Protein AF-A0A836UHR5-F1 (afdb_monomer_lite)

pLDDT: mean 94.08, std 5.95, range [46.34, 98.75]

Foldseek 3Di:
DPDLLVQQVVQLVQLLQCFLFAPVDGRKKKFKDAPNDTQFIAIDNHHLDDHRLVRRCVSRPDLLCQLRIEMEMAEQFADDDDSHPTSLVVSLVSNRQEYEYQAAQLAPRGGCNSVVSNVVSNHHYHYNRVNVSSCVRGVLNCCCRVVVFAAEEEEAEAELAFARFAAPQQEADDFDDPQVVLVVLVVQQRAQEEEAEPVCCVRHLDLQARDNDDHAGHAYEYEDADPPDDCPRNVNDPRHQYEYEYQPDADDDRSYTYDHDDPVVPVVGVRNVCSVVSRRHYYYHYDQVVSQSCQVVVVHFKYKYWYAPDDNVDHHGHHDHDFDFDDWDDGRRIIITMGGHDFLQRVQVVVLCVVVVVCVPPDRAAEDFDDDDQVQRQVLLVCQVVQFAFKDKDFPVVCVVVVHDADDFQGKYFYAHPVRNTRFIKTWHDKDKFFQLPDDLVLLRNNRPDPSGNVVVSVRVQVVQQVVCVVVVDHDDSRTIMIMTGIHTPGD

Structure (mmCIF, N/CA/C/O backbone):
data_AF-A0A836UHR5-F1
#
_entry.id   AF-A0A836UHR5-F1
#
loop_
_atom_site.group_PDB
_atom_site.id
_atom_site.type_symbol
_atom_site.label_atom_id
_atom_site.label_alt_id
_atom_site.label_comp_id
_atom_site.label_asym_id
_atom_site.label_entity_id
_atom_site.label_seq_id
_atom_site.pdbx_PDB_ins_code
_atom_site.Cartn_x
_atom_site.Cartn_y
_atom_site.Cartn_z
_atom_site.occupancy
_atom_site.B_iso_or_equiv
_atom_site.auth_seq_id
_atom_site.auth_comp_id
_atom_site.auth_asym_id
_atom_site.auth_atom_id
_atom_site.pdbx_PDB_model_num
ATOM 1 N N . MET A 1 1 ? -23.073 -21.747 17.473 1.00 46.34 1 MET A N 1
ATOM 2 C CA . MET A 1 1 ? -23.009 -20.490 16.694 1.00 46.34 1 MET A CA 1
ATOM 3 C C . MET A 1 1 ? -21.776 -20.547 15.816 1.00 46.34 1 MET A C 1
ATOM 5 O O . MET A 1 1 ? -20.690 -20.725 16.356 1.00 46.34 1 MET A O 1
ATOM 9 N N . GLN A 1 2 ? -21.931 -20.464 14.494 1.00 60.50 2 GLN A N 1
ATOM 10 C CA . GLN A 1 2 ? -20.776 -20.320 13.604 1.00 60.50 2 GLN A CA 1
ATOM 11 C C . GLN A 1 2 ? -20.030 -19.014 13.936 1.00 60.50 2 GLN A C 1
ATOM 13 O O . GLN A 1 2 ? -20.638 -18.007 14.303 1.00 60.50 2 GLN A O 1
ATOM 18 N N . ASN A 1 3 ? -18.699 -19.060 13.869 1.00 85.88 3 ASN A N 1
ATOM 19 C CA . ASN A 1 3 ? -17.817 -17.939 14.192 1.00 85.88 3 ASN A CA 1
ATOM 20 C C . ASN A 1 3 ? -18.030 -16.795 13.176 1.00 85.88 3 ASN A C 1
ATOM 22 O O . ASN A 1 3 ? -18.102 -17.047 11.981 1.00 85.88 3 ASN A O 1
ATOM 26 N N . GLN A 1 4 ? -18.105 -15.534 13.615 1.00 92.62 4 GLN A N 1
ATOM 27 C CA . GLN A 1 4 ? -18.232 -14.369 12.719 1.00 92.62 4 GLN A CA 1
ATOM 28 C C . GLN A 1 4 ? -17.121 -14.313 11.657 1.00 92.62 4 GLN A C 1
ATOM 30 O O . GLN A 1 4 ? -17.356 -13.861 10.537 1.00 92.62 4 GLN A O 1
ATOM 35 N N . GLU A 1 5 ? -15.933 -14.814 11.994 1.00 95.00 5 GLU A N 1
ATOM 36 C CA . GLU A 1 5 ? -14.804 -14.946 11.070 1.00 95.00 5 GLU A CA 1
ATOM 37 C C . GLU A 1 5 ? -15.106 -15.904 9.908 1.00 95.00 5 GLU A C 1
ATOM 39 O O . GLU A 1 5 ? -14.622 -15.688 8.802 1.00 95.00 5 GLU A O 1
ATOM 44 N N . PHE A 1 6 ? -15.944 -16.929 10.107 1.00 96.81 6 PHE A N 1
ATOM 45 C CA . PHE A 1 6 ? -16.342 -17.853 9.040 1.00 96.81 6 PHE A CA 1
ATOM 46 C C . PHE A 1 6 ? -17.076 -17.115 7.913 1.00 96.81 6 PHE A C 1
ATOM 48 O O . PHE A 1 6 ? -16.687 -17.210 6.748 1.00 96.81 6 PHE A O 1
ATOM 55 N N . PHE A 1 7 ? -18.087 -16.315 8.263 1.00 98.06 7 PHE A N 1
ATOM 56 C CA . PHE A 1 7 ? -18.837 -15.519 7.290 1.00 98.06 7 PHE A CA 1
ATOM 57 C C . PHE A 1 7 ? -17.979 -14.413 6.675 1.00 98.06 7 PHE A C 1
ATOM 59 O O . PHE A 1 7 ? -18.026 -14.199 5.466 1.00 98.06 7 PHE A O 1
ATOM 66 N N . MET A 1 8 ? -17.124 -13.762 7.470 1.00 98.25 8 MET A N 1
ATOM 67 C CA . MET A 1 8 ? -16.223 -12.736 6.943 1.00 98.25 8 MET A CA 1
ATOM 68 C C . MET A 1 8 ? -15.201 -13.312 5.952 1.00 98.25 8 MET A C 1
ATOM 70 O O . MET A 1 8 ? -14.946 -12.720 4.904 1.00 98.25 8 MET A O 1
ATOM 74 N N . LYS A 1 9 ? -14.676 -14.517 6.202 1.00 97.88 9 LYS A N 1
ATOM 75 C CA . LYS A 1 9 ? -13.818 -15.231 5.247 1.00 97.88 9 LYS A CA 1
ATOM 76 C C . LYS A 1 9 ? -14.541 -15.510 3.928 1.00 97.88 9 LYS A C 1
ATOM 78 O O . LYS A 1 9 ? -13.922 -15.440 2.860 1.00 97.88 9 LYS A O 1
ATOM 83 N N . ARG A 1 10 ? -15.850 -15.782 3.973 1.00 98.25 10 ARG A N 1
ATOM 84 C CA . ARG A 1 10 ? -16.664 -15.904 2.759 1.00 98.25 10 ARG A CA 1
ATOM 85 C C . ARG A 1 10 ? -16.794 -14.566 2.029 1.00 98.25 10 ARG A C 1
ATOM 87 O O . ARG A 1 10 ? -16.585 -14.557 0.818 1.00 98.25 10 ARG A O 1
ATOM 94 N N . CYS A 1 11 ? -17.017 -13.453 2.733 1.00 98.56 11 CYS A N 1
ATOM 95 C CA . CYS A 1 11 ? -16.982 -12.111 2.134 1.00 98.56 11 CYS A CA 1
ATOM 96 C C . CYS A 1 11 ? -15.659 -11.846 1.407 1.00 98.56 11 CYS A C 1
ATOM 98 O O . CYS A 1 11 ? -15.670 -11.425 0.256 1.00 98.56 11 CYS A O 1
ATOM 100 N N . LEU A 1 12 ? -14.520 -12.161 2.029 1.00 98.44 12 LEU A N 1
ATOM 101 C CA . LEU A 1 12 ? -13.199 -12.000 1.407 1.00 98.44 12 LEU A CA 1
ATOM 102 C C . LEU A 1 12 ? -13.045 -12.864 0.146 1.00 98.44 12 LEU A C 1
ATOM 104 O O . LEU A 1 12 ? -12.564 -12.388 -0.880 1.00 98.44 12 LEU A O 1
ATOM 108 N N . THR A 1 13 ? -13.515 -14.114 0.197 1.00 98.38 13 THR A N 1
ATOM 109 C CA . THR A 1 13 ? -13.501 -15.035 -0.955 1.00 98.38 13 THR A CA 1
ATOM 110 C C . THR A 1 13 ? -14.353 -14.510 -2.113 1.00 98.38 13 THR A C 1
ATOM 112 O O . THR A 1 13 ? -13.970 -14.636 -3.274 1.00 98.38 13 THR A O 1
ATOM 115 N N . LEU A 1 14 ? -15.516 -13.928 -1.809 1.00 98.56 14 LEU A N 1
ATOM 116 C CA . LEU A 1 14 ? -16.394 -13.305 -2.797 1.00 98.56 14 LEU A CA 1
ATOM 117 C C . LEU A 1 14 ? -15.761 -12.037 -3.380 1.00 98.56 14 LEU A C 1
ATOM 119 O O . LEU A 1 14 ? -15.719 -11.899 -4.598 1.00 98.56 14 LEU A O 1
ATOM 123 N N . GLY A 1 15 ? -15.209 -11.160 -2.537 1.00 97.94 15 GLY A N 1
ATOM 124 C CA . GLY A 1 15 ? -14.554 -9.923 -2.968 1.00 97.94 15 GLY A CA 1
ATOM 125 C C . GLY A 1 15 ? -13.367 -10.168 -3.901 1.00 97.94 15 GLY A C 1
ATOM 126 O O . GLY A 1 15 ? -13.223 -9.465 -4.897 1.00 97.94 15 GLY A O 1
ATOM 127 N N . GLN A 1 16 ? -12.580 -11.222 -3.658 1.00 97.25 16 GLN A N 1
ATOM 128 C CA . GLN A 1 16 ? -11.442 -11.606 -4.504 1.00 97.25 16 GLN A CA 1
ATOM 129 C C . GLN A 1 16 ? -11.821 -11.859 -5.975 1.00 97.25 16 GLN A C 1
ATOM 131 O O . GLN A 1 16 ? -10.970 -11.728 -6.854 1.00 97.25 16 GLN A O 1
ATOM 136 N N . LYS A 1 17 ? -13.088 -12.190 -6.261 1.00 96.88 17 LYS A N 1
ATOM 137 C CA . LYS A 1 17 ? -13.588 -12.382 -7.632 1.00 96.88 17 LYS A CA 1
ATOM 138 C C . LYS A 1 17 ? -13.650 -11.084 -8.447 1.00 96.88 17 LYS A C 1
ATOM 140 O O . LYS A 1 17 ? -13.783 -11.168 -9.660 1.00 96.88 17 LYS A O 1
ATOM 145 N N . GLY A 1 18 ? -13.568 -9.915 -7.806 1.00 95.69 18 GLY A N 1
ATOM 146 C CA . GLY A 1 18 ? -13.537 -8.613 -8.478 1.00 95.69 18 GLY A CA 1
ATOM 147 C C . GLY A 1 18 ? -12.147 -8.176 -8.958 1.00 95.69 18 GLY A C 1
ATOM 148 O O . GLY A 1 18 ? -12.031 -7.107 -9.554 1.00 95.69 18 GLY A O 1
ATOM 149 N N . ILE A 1 19 ? -11.087 -8.952 -8.693 1.00 94.00 19 ILE A N 1
ATOM 150 C CA . ILE A 1 19 ? -9.712 -8.577 -9.056 1.00 94.00 19 ILE A CA 1
ATOM 151 C C . ILE A 1 19 ? -9.586 -8.272 -10.558 1.00 94.00 19 ILE A C 1
ATOM 153 O O . ILE A 1 19 ? -10.098 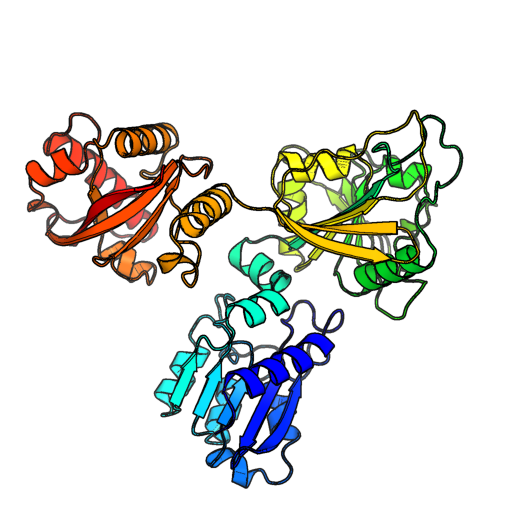-9.018 -11.388 1.00 94.00 19 ILE A O 1
ATOM 157 N N . GLY A 1 20 ? -8.946 -7.149 -10.897 1.00 90.06 20 GLY A N 1
ATOM 158 C CA . GLY A 1 20 ? -8.799 -6.675 -12.279 1.00 90.06 20 GLY A CA 1
ATOM 159 C C . GLY A 1 20 ? -10.081 -6.150 -12.947 1.00 90.06 20 GLY A C 1
ATOM 160 O O . GLY A 1 20 ? -10.012 -5.684 -14.074 1.00 90.06 20 GLY A O 1
ATOM 161 N N . LEU A 1 21 ? -11.247 -6.199 -12.286 1.00 92.75 21 LEU A N 1
ATOM 162 C CA . LEU A 1 21 ? -12.543 -5.837 -12.893 1.00 92.75 21 LEU A CA 1
ATOM 163 C C . LEU A 1 21 ? -13.214 -4.615 -12.257 1.00 92.75 21 LEU A C 1
ATOM 165 O O . LEU A 1 21 ? -14.089 -3.991 -12.863 1.00 92.75 21 LEU A O 1
ATOM 169 N N . VAL A 1 22 ? -12.856 -4.299 -11.010 1.00 94.00 22 VAL A N 1
ATOM 170 C CA . VAL A 1 22 ? -13.542 -3.263 -10.222 1.00 94.00 22 VAL A CA 1
ATOM 171 C C . VAL A 1 22 ? -12.749 -1.978 -10.038 1.00 94.00 22 VAL A C 1
ATOM 173 O O . VAL A 1 22 ? -13.350 -0.984 -9.640 1.00 94.00 22 VAL A O 1
ATOM 176 N N . SER A 1 23 ? -11.447 -1.965 -10.340 1.00 92.25 23 SER A N 1
ATOM 177 C CA . SER A 1 23 ? -10.617 -0.758 -10.222 1.00 92.25 23 SER A CA 1
ATOM 178 C C . SER A 1 23 ? -11.255 0.417 -10.982 1.00 92.25 23 SER A C 1
ATOM 180 O O . SER A 1 23 ? -11.769 0.213 -12.086 1.00 92.25 23 SER A O 1
ATOM 182 N N . PRO A 1 24 ? -11.285 1.644 -10.425 1.00 92.00 24 PRO A N 1
ATOM 183 C CA . PRO A 1 24 ? -10.681 2.106 -9.163 1.00 92.00 24 PRO A CA 1
ATOM 184 C C . PRO A 1 24 ? -11.495 1.817 -7.880 1.00 92.00 24 PRO A C 1
ATOM 186 O O . PRO A 1 24 ? -11.127 2.279 -6.799 1.00 92.00 24 PRO A O 1
ATOM 189 N N . ASN A 1 25 ? -12.620 1.105 -7.952 1.00 93.00 25 ASN A N 1
ATOM 190 C CA . ASN A 1 25 ? -13.385 0.737 -6.757 1.00 93.00 25 ASN A CA 1
ATOM 191 C C . ASN A 1 25 ? -12.704 -0.417 -5.989 1.00 93.00 25 ASN A C 1
ATOM 193 O O . ASN A 1 25 ? -11.969 -1.210 -6.581 1.00 93.00 25 ASN A O 1
ATOM 197 N N . PRO A 1 26 ? -12.961 -0.561 -4.675 1.00 94.88 26 PRO A N 1
ATOM 198 C CA . PRO A 1 26 ? -12.431 -1.670 -3.892 1.00 94.88 26 PRO A CA 1
ATOM 199 C C . PRO A 1 26 ? -13.124 -3.001 -4.222 1.00 94.88 26 PRO A C 1
ATOM 201 O O . PRO A 1 26 ? -14.295 -3.061 -4.608 1.00 94.88 26 PRO A O 1
ATOM 204 N N . MET A 1 27 ? -12.412 -4.099 -3.982 1.00 97.38 27 MET A N 1
ATOM 205 C CA . MET A 1 27 ? -12.957 -5.452 -3.968 1.00 97.38 27 MET A CA 1
ATOM 206 C C . MET A 1 27 ? -13.784 -5.666 -2.698 1.00 97.38 27 MET A C 1
ATOM 208 O O . MET A 1 27 ? -13.261 -5.744 -1.579 1.00 97.38 27 MET A O 1
ATOM 212 N N . VAL A 1 28 ? -15.097 -5.788 -2.870 1.00 98.25 28 VAL A N 1
ATOM 213 C CA . VAL A 1 28 ? -16.041 -5.995 -1.768 1.00 98.25 28 VAL A CA 1
ATOM 214 C C . VAL A 1 28 ? -16.838 -7.268 -2.014 1.00 98.25 28 VAL A C 1
ATOM 216 O O . VAL A 1 28 ? -17.313 -7.508 -3.124 1.00 98.25 28 VAL A O 1
ATOM 219 N N . GLY A 1 29 ? -16.984 -8.079 -0.972 1.00 98.62 29 GLY A N 1
ATOM 220 C CA . GLY A 1 29 ? -17.909 -9.196 -0.889 1.00 98.62 29 GLY A CA 1
ATOM 221 C C . GLY A 1 29 ? -18.825 -9.044 0.321 1.00 98.62 29 GLY A C 1
ATOM 222 O O . GLY A 1 29 ? -18.450 -8.470 1.346 1.00 98.62 29 GLY A O 1
ATOM 223 N N . CYS A 1 30 ? -20.041 -9.555 0.188 1.00 98.75 30 CYS A N 1
ATOM 224 C CA . CYS A 1 30 ? -21.096 -9.435 1.177 1.00 98.75 30 CYS A CA 1
ATOM 225 C C . CYS A 1 30 ? -21.872 -10.751 1.273 1.00 98.75 30 CYS A C 1
ATOM 227 O O . CYS A 1 30 ? -22.174 -11.371 0.249 1.00 98.75 30 CYS A O 1
ATOM 229 N N . VAL A 1 31 ? -22.195 -11.168 2.497 1.00 98.69 31 VAL A N 1
ATOM 230 C CA . VAL A 1 31 ? -23.102 -12.294 2.755 1.00 98.69 31 VAL A CA 1
ATOM 231 C C . VAL A 1 31 ? -24.187 -11.891 3.743 1.00 98.69 31 VAL A C 1
ATOM 233 O O . VAL A 1 31 ? -23.958 -11.093 4.654 1.00 98.69 31 VAL A O 1
ATOM 236 N N . ILE A 1 32 ? -25.374 -12.463 3.572 1.00 98.69 32 ILE A N 1
ATOM 237 C CA . ILE A 1 32 ? -26.531 -12.244 4.438 1.00 98.69 32 ILE A CA 1
ATOM 238 C C . ILE A 1 32 ? -26.887 -13.571 5.091 1.00 98.69 32 ILE A C 1
ATOM 240 O O . ILE A 1 32 ? -27.079 -14.573 4.403 1.00 98.69 32 ILE A O 1
ATOM 244 N N . VAL A 1 33 ? -26.957 -13.565 6.419 1.00 98.38 33 VAL A N 1
ATOM 245 C CA . VAL A 1 33 ? -27.114 -14.765 7.240 1.00 98.38 33 VAL A CA 1
ATOM 246 C C . VAL A 1 33 ? -28.409 -14.692 8.036 1.00 98.38 33 VAL A C 1
ATOM 248 O O . VAL A 1 33 ? -28.627 -13.727 8.774 1.00 98.38 33 VAL A O 1
ATOM 251 N N . TYR A 1 34 ? -29.226 -15.735 7.938 1.00 97.81 34 TYR A N 1
ATOM 252 C CA . TYR A 1 34 ? -30.430 -15.935 8.738 1.00 97.81 34 TYR A CA 1
ATOM 253 C C . TYR A 1 34 ? -30.383 -17.322 9.374 1.00 97.81 34 TYR A C 1
ATOM 255 O O . TYR A 1 34 ? -30.079 -18.299 8.701 1.00 97.81 34 TYR A O 1
ATOM 263 N N . ASP A 1 35 ? -30.634 -17.393 10.681 1.00 94.81 35 ASP A N 1
ATOM 264 C CA . ASP A 1 35 ? -30.609 -18.640 11.462 1.00 94.81 35 ASP A CA 1
ATOM 265 C C . ASP A 1 35 ? -29.326 -19.484 11.288 1.00 94.81 35 ASP A C 1
ATOM 267 O O . ASP A 1 35 ? -29.334 -20.709 11.257 1.00 94.81 35 ASP A O 1
ATOM 271 N N . GLY A 1 36 ? -28.183 -18.802 11.151 1.00 94.19 36 GLY A N 1
ATOM 272 C CA . GLY A 1 36 ? -26.878 -19.442 10.962 1.00 94.19 36 GLY A CA 1
ATOM 273 C C . GLY A 1 36 ? -26.569 -19.885 9.530 1.00 94.19 36 GLY A C 1
ATOM 274 O O . GLY A 1 36 ? -25.439 -20.296 9.283 1.00 94.19 36 GLY A O 1
ATOM 275 N N . GLU A 1 37 ? -27.502 -19.727 8.593 1.00 96.31 37 GLU A N 1
ATOM 276 C CA . GLU A 1 37 ? -27.347 -20.111 7.190 1.00 96.31 37 GLU A CA 1
ATOM 277 C C . GLU A 1 37 ? -27.212 -18.886 6.278 1.00 96.31 37 GLU A C 1
ATOM 279 O O . GLU A 1 37 ? -27.835 -17.843 6.497 1.00 96.31 37 GLU A O 1
ATOM 284 N N . ILE A 1 38 ? -26.390 -19.004 5.232 1.00 98.12 38 ILE A N 1
ATOM 285 C CA . ILE A 1 38 ? -26.245 -17.953 4.218 1.00 98.12 38 ILE A CA 1
ATOM 286 C C . ILE A 1 38 ? -27.465 -17.998 3.294 1.00 98.12 38 ILE A C 1
ATOM 288 O O . ILE A 1 38 ? -27.659 -18.964 2.562 1.00 98.12 38 ILE A O 1
ATOM 292 N N . ILE A 1 39 ? -28.257 -16.927 3.294 1.00 98.38 39 ILE A N 1
ATOM 293 C CA . ILE A 1 39 ? -29.448 -16.779 2.442 1.00 98.38 39 ILE A CA 1
ATOM 294 C C . ILE A 1 39 ? -29.217 -15.854 1.241 1.00 98.38 39 ILE A C 1
ATOM 296 O O . ILE A 1 39 ? -30.089 -15.736 0.383 1.00 98.38 39 ILE A O 1
ATOM 300 N N . GLY A 1 40 ? -28.066 -15.178 1.183 1.00 98.56 40 GLY A N 1
ATOM 301 C CA . GLY A 1 40 ? -27.690 -14.316 0.068 1.00 98.56 40 GLY A CA 1
ATOM 302 C C . GLY A 1 40 ? -26.196 -14.014 0.031 1.00 98.56 40 GLY A C 1
ATOM 303 O O . GLY A 1 40 ? -25.547 -13.888 1.071 1.00 98.56 40 GLY A O 1
ATOM 304 N N . GLU A 1 41 ? -25.660 -13.877 -1.178 1.00 98.62 41 GLU A N 1
ATOM 305 C CA . GLU A 1 41 ? -24.253 -13.599 -1.456 1.00 98.62 41 GLU A CA 1
ATOM 306 C C . GLU A 1 41 ? -24.109 -12.589 -2.592 1.00 98.62 41 GLU A C 1
ATOM 308 O O . GLU A 1 41 ? -24.845 -12.615 -3.578 1.00 98.62 41 GLU A O 1
ATOM 313 N N . GLY A 1 42 ? -23.115 -11.717 -2.481 1.00 98.50 42 GLY A N 1
ATOM 314 C CA . GLY A 1 42 ? -22.806 -10.738 -3.510 1.00 98.50 42 GLY A CA 1
ATOM 315 C C . GLY A 1 42 ? -21.356 -10.292 -3.456 1.00 98.50 42 GLY A C 1
ATOM 316 O O . GLY A 1 42 ? -20.691 -10.373 -2.426 1.00 98.50 42 GLY A O 1
ATOM 317 N N . PHE A 1 43 ? -20.861 -9.809 -4.587 1.00 98.56 43 PHE A N 1
ATOM 318 C CA . PHE A 1 43 ? -19.586 -9.106 -4.687 1.00 98.56 43 PHE A CA 1
ATOM 319 C C . PHE A 1 43 ? -19.711 -7.981 -5.707 1.00 98.56 43 PHE A C 1
ATOM 321 O O . PHE A 1 43 ? -20.627 -8.004 -6.532 1.00 98.56 43 PHE A O 1
ATOM 328 N N . HIS A 1 44 ? -18.833 -6.985 -5.638 1.00 97.06 44 HIS A N 1
ATOM 329 C CA . HIS A 1 44 ? -18.754 -5.969 -6.683 1.00 97.06 44 HIS A CA 1
ATOM 330 C C . HIS A 1 44 ? -18.106 -6.596 -7.925 1.00 97.06 44 HIS A C 1
ATOM 332 O O . HIS A 1 44 ? -16.975 -7.070 -7.851 1.00 97.06 44 HIS A O 1
ATOM 338 N N . GLN A 1 45 ? -18.851 -6.688 -9.027 1.00 95.69 45 GLN A N 1
ATOM 339 C CA . GLN A 1 45 ? -18.455 -7.516 -10.175 1.00 95.69 45 GLN A CA 1
ATOM 340 C C . GLN A 1 45 ? -17.683 -6.735 -11.235 1.00 95.69 45 GLN A C 1
ATOM 342 O O . GLN A 1 45 ? -16.793 -7.289 -11.875 1.00 95.69 45 GLN A O 1
ATOM 347 N N . LYS A 1 46 ? -18.030 -5.459 -11.420 1.00 94.06 46 LYS A N 1
ATOM 348 C CA . LYS A 1 46 ? -17.460 -4.600 -12.453 1.00 94.06 46 LYS A CA 1
ATOM 349 C C . LYS A 1 46 ? -17.564 -3.132 -12.063 1.00 94.06 46 LYS A C 1
ATOM 351 O O . LYS A 1 46 ? -18.553 -2.711 -11.457 1.00 94.06 46 LYS A O 1
ATOM 356 N N . TYR A 1 47 ? -16.563 -2.346 -12.445 1.00 91.81 47 TYR A N 1
ATOM 357 C CA . TYR A 1 47 ? -16.552 -0.909 -12.204 1.00 91.81 47 TYR A CA 1
ATOM 358 C C . TYR A 1 47 ? -17.815 -0.210 -12.740 1.00 91.81 47 TYR A C 1
ATOM 360 O O . TYR A 1 47 ? -18.198 -0.359 -13.900 1.00 91.81 47 TYR A O 1
ATOM 368 N N . GLY A 1 48 ? -18.441 0.602 -11.884 1.00 88.88 48 GLY A N 1
ATOM 369 C CA . GLY A 1 48 ? -19.650 1.367 -12.204 1.00 88.88 48 GLY A CA 1
ATOM 370 C C . GLY A 1 48 ? -20.968 0.599 -12.071 1.00 88.88 48 GLY A C 1
ATOM 371 O O . GLY A 1 48 ? -22.020 1.219 -12.206 1.00 88.88 48 GLY A O 1
ATOM 372 N N . GLU A 1 49 ? -20.925 -0.701 -11.778 1.00 92.75 49 GLU A N 1
ATOM 373 C CA . GLU A 1 49 ? -22.112 -1.521 -11.527 1.00 92.75 49 GLU A CA 1
ATOM 374 C C . GLU A 1 49 ? -22.445 -1.624 -10.028 1.00 92.75 49 GLU A C 1
ATOM 376 O O . GLU A 1 49 ? -21.833 -0.975 -9.175 1.00 92.75 49 GLU A O 1
ATOM 381 N N . ALA A 1 50 ? -23.447 -2.442 -9.698 1.00 93.88 50 ALA A N 1
ATOM 382 C CA . ALA A 1 50 ? -23.924 -2.636 -8.337 1.00 93.88 50 ALA A CA 1
ATOM 383 C C . ALA A 1 50 ? -22.816 -3.110 -7.374 1.00 93.88 50 ALA A C 1
ATOM 385 O O . ALA A 1 50 ? -21.954 -3.935 -7.704 1.00 93.88 50 ALA A O 1
ATOM 386 N N . HIS A 1 51 ? -22.862 -2.577 -6.153 1.00 95.88 51 HIS A N 1
ATOM 387 C CA . HIS A 1 51 ? -21.963 -2.950 -5.064 1.00 95.88 51 HIS A CA 1
ATOM 388 C C . HIS A 1 51 ? -22.316 -4.329 -4.488 1.00 95.88 51 HIS A C 1
ATOM 390 O O . HIS A 1 51 ? -23.395 -4.879 -4.728 1.00 95.88 51 HIS A O 1
ATOM 396 N N . ALA A 1 52 ? -21.408 -4.882 -3.683 1.00 97.56 52 ALA A N 1
ATOM 397 C CA . ALA A 1 52 ? -21.556 -6.211 -3.101 1.00 97.56 52 ALA A CA 1
ATOM 398 C C . ALA A 1 52 ? -22.829 -6.360 -2.262 1.00 97.56 52 ALA A C 1
ATOM 400 O O . ALA A 1 52 ? -23.504 -7.380 -2.357 1.00 97.56 52 ALA A O 1
ATOM 401 N N . GLU A 1 53 ? -23.170 -5.346 -1.470 1.00 97.88 53 GLU A N 1
ATOM 402 C CA . GLU A 1 53 ? -24.339 -5.332 -0.593 1.00 97.88 53 GLU A CA 1
ATOM 403 C C . GLU A 1 53 ? -25.636 -5.345 -1.398 1.00 97.88 53 GLU A C 1
ATOM 405 O O . GLU A 1 53 ? -26.553 -6.091 -1.064 1.00 97.88 53 GLU A O 1
ATOM 410 N N . VAL A 1 54 ? -25.688 -4.585 -2.495 1.00 96.69 54 VAL A N 1
ATOM 411 C CA . VAL A 1 54 ? -26.825 -4.583 -3.424 1.00 96.69 54 VAL A CA 1
ATOM 412 C C . VAL A 1 54 ? -26.991 -5.968 -4.045 1.00 96.69 54 VAL A C 1
ATOM 414 O O . VAL A 1 54 ? -28.085 -6.526 -4.025 1.00 96.69 54 VAL A O 1
ATOM 417 N N . ASN A 1 55 ? -25.899 -6.559 -4.536 1.00 98.06 55 ASN A N 1
ATOM 418 C CA . ASN A 1 55 ? -25.922 -7.890 -5.142 1.00 98.06 55 ASN A CA 1
ATOM 419 C C . ASN A 1 55 ? -26.330 -8.974 -4.130 1.00 98.06 55 ASN A C 1
ATOM 421 O O . ASN A 1 55 ? -27.161 -9.825 -4.447 1.00 98.06 55 ASN A O 1
ATOM 425 N N . ALA A 1 56 ? -25.827 -8.901 -2.895 1.00 98.44 56 ALA A N 1
ATOM 426 C CA . ALA A 1 56 ? -26.176 -9.835 -1.831 1.00 98.44 56 ALA A CA 1
ATOM 427 C C . ALA A 1 56 ? -27.652 -9.719 -1.450 1.00 98.44 56 ALA A C 1
ATOM 429 O O . ALA A 1 56 ? -28.354 -10.729 -1.433 1.00 98.44 56 ALA A O 1
ATOM 430 N N . ILE A 1 57 ? -28.147 -8.496 -1.229 1.00 97.81 57 ILE A N 1
ATOM 431 C CA . ILE A 1 57 ? -29.564 -8.245 -0.949 1.00 97.81 57 ILE A CA 1
ATOM 432 C C . ILE A 1 57 ? -30.415 -8.778 -2.091 1.00 97.81 57 ILE A C 1
ATOM 434 O O . ILE A 1 57 ? -31.362 -9.508 -1.819 1.00 97.81 57 ILE A O 1
ATOM 438 N N . ASN A 1 58 ? -30.065 -8.494 -3.349 1.00 97.31 58 ASN A N 1
ATOM 439 C CA . ASN A 1 58 ? -30.806 -8.946 -4.527 1.00 97.31 58 ASN A CA 1
ATOM 440 C C . ASN A 1 58 ? -30.848 -10.473 -4.665 1.00 97.31 58 ASN A C 1
ATOM 442 O O . ASN A 1 58 ? -31.889 -10.991 -5.065 1.00 97.31 58 ASN A O 1
ATOM 446 N N . SER A 1 59 ? -29.793 -11.182 -4.259 1.00 98.06 59 SER A N 1
ATOM 447 C CA . SER A 1 59 ? -29.738 -12.649 -4.306 1.00 98.06 59 SER A CA 1
ATOM 448 C C . SER A 1 59 ? -30.662 -1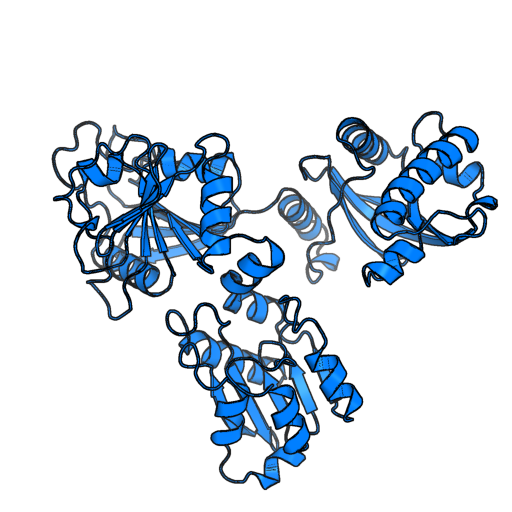3.356 -3.300 1.00 98.06 59 SER A C 1
ATOM 450 O O . SER A 1 59 ? -31.026 -14.509 -3.522 1.00 98.06 59 SER A O 1
ATOM 452 N N . VAL A 1 60 ? -31.087 -12.678 -2.223 1.00 98.31 60 VAL A N 1
ATOM 453 C CA . VAL A 1 60 ? -31.983 -13.271 -1.214 1.00 98.31 60 VAL A CA 1
ATOM 454 C C . VAL A 1 60 ? -33.352 -13.564 -1.820 1.00 98.31 60 VAL A C 1
ATOM 456 O O . VAL A 1 60 ? -34.011 -12.650 -2.316 1.00 98.31 60 VAL A O 1
ATOM 459 N N . THR A 1 61 ? -33.814 -14.811 -1.743 1.00 97.19 61 THR A N 1
ATOM 460 C CA . THR A 1 61 ? -35.104 -15.218 -2.324 1.00 97.19 61 THR A CA 1
ATOM 461 C C . THR A 1 61 ? -36.295 -14.581 -1.603 1.00 97.19 61 THR A C 1
ATOM 463 O O . THR A 1 61 ? -37.113 -13.926 -2.242 1.00 97.19 61 THR A O 1
ATOM 466 N N . ASP A 1 62 ? -36.375 -14.707 -0.273 1.00 97.06 62 ASP A N 1
ATOM 467 C CA . ASP A 1 62 ? -37.417 -14.064 0.539 1.00 97.06 62 ASP A CA 1
ATOM 468 C C . ASP A 1 62 ? -36.875 -12.806 1.231 1.00 97.06 62 ASP A C 1
ATOM 470 O O . ASP A 1 62 ? -36.190 -12.870 2.257 1.00 97.06 62 ASP A O 1
ATOM 474 N N . LYS A 1 63 ? -37.207 -11.631 0.681 1.00 96.81 63 LYS A N 1
ATOM 475 C CA . LYS A 1 63 ? -36.768 -10.332 1.222 1.00 96.81 63 LYS A CA 1
ATOM 476 C C . LYS A 1 63 ? -37.282 -10.067 2.637 1.00 96.81 63 LYS A C 1
ATOM 478 O O . LYS A 1 63 ? -36.676 -9.266 3.347 1.00 96.81 63 LYS A O 1
ATOM 483 N N . ASN A 1 64 ? -38.351 -10.734 3.078 1.00 96.50 64 ASN A N 1
ATOM 484 C CA . ASN A 1 64 ? -38.874 -10.553 4.432 1.00 96.50 64 ASN A CA 1
ATOM 485 C C . ASN A 1 64 ? -37.912 -11.078 5.502 1.00 96.50 64 ASN A C 1
ATOM 487 O O . ASN A 1 64 ? -38.004 -10.649 6.649 1.00 96.50 64 ASN A O 1
ATOM 491 N N . LEU A 1 65 ? -36.973 -11.961 5.148 1.00 97.81 65 LEU A N 1
ATOM 492 C CA . LEU A 1 65 ? -35.959 -12.465 6.077 1.00 97.81 65 LEU A CA 1
ATOM 493 C C . LEU A 1 65 ? -34.866 -11.435 6.384 1.00 97.81 65 LEU A C 1
ATOM 495 O O . LEU A 1 65 ? -34.206 -11.538 7.420 1.00 97.81 65 LEU A O 1
ATOM 499 N N . LEU A 1 66 ? -34.686 -10.411 5.540 1.00 97.75 66 LEU A N 1
ATOM 500 C CA . LEU A 1 66 ? -33.648 -9.386 5.719 1.00 97.75 66 LEU A CA 1
ATOM 501 C C . LEU A 1 66 ? -33.762 -8.676 7.076 1.00 97.75 66 LEU A C 1
ATOM 503 O O . LEU A 1 66 ? -32.751 -8.466 7.744 1.00 97.75 66 LEU A O 1
ATOM 507 N N . ASN A 1 67 ? -34.988 -8.405 7.537 1.00 97.44 67 ASN A N 1
ATOM 508 C CA . ASN A 1 67 ? -35.247 -7.738 8.819 1.00 97.44 67 ASN A CA 1
ATOM 509 C C . ASN A 1 67 ? -35.004 -8.621 10.062 1.00 97.44 67 ASN A C 1
ATOM 511 O O . ASN A 1 67 ? -35.128 -8.151 11.192 1.00 97.44 67 ASN A O 1
ATOM 515 N N . LYS A 1 68 ? -34.636 -9.890 9.861 1.00 97.81 68 LYS A N 1
ATOM 516 C CA . LYS A 1 68 ? -34.230 -10.848 10.901 1.00 97.81 68 LYS A CA 1
ATOM 517 C C . LYS A 1 68 ? -32.794 -11.351 10.703 1.00 97.81 68 LYS A C 1
ATOM 519 O O . LYS A 1 68 ? -32.360 -12.248 11.420 1.00 97.81 68 LYS A O 1
ATOM 524 N N . SER A 1 69 ? -32.071 -10.812 9.721 1.00 98.12 69 SER A N 1
ATOM 525 C CA . SER A 1 69 ? -30.767 -11.321 9.286 1.00 98.12 69 SER A CA 1
ATOM 526 C C . SER A 1 69 ? -29.591 -10.516 9.843 1.00 98.12 69 SER A C 1
ATOM 528 O O . SER A 1 69 ? -29.742 -9.406 10.345 1.00 98.12 69 SER A O 1
ATOM 530 N N . THR A 1 70 ? -28.385 -11.064 9.714 1.00 98.44 70 THR A N 1
ATOM 531 C CA . THR A 1 70 ? -27.128 -10.322 9.880 1.00 98.44 70 THR A CA 1
ATOM 532 C C . THR A 1 70 ? -26.437 -10.180 8.530 1.00 98.44 70 THR A C 1
ATOM 534 O O . THR A 1 70 ? -26.254 -11.171 7.824 1.00 98.44 70 THR A O 1
ATOM 537 N N . LEU A 1 71 ? -26.023 -8.962 8.182 1.00 98.62 71 LEU A N 1
ATOM 538 C CA . LEU A 1 71 ? -25.216 -8.692 6.993 1.00 98.62 71 LEU A CA 1
ATOM 539 C C . LEU A 1 71 ? -23.734 -8.638 7.374 1.00 98.62 71 LEU A C 1
ATOM 541 O O . LEU A 1 71 ? -23.353 -7.918 8.295 1.00 98.62 71 LEU A O 1
ATOM 545 N N . TYR A 1 72 ? -22.898 -9.378 6.656 1.00 98.75 72 TYR A N 1
ATOM 546 C CA . TYR A 1 72 ? -21.445 -9.361 6.797 1.00 98.75 72 TYR A CA 1
ATOM 547 C C . TYR A 1 72 ? -20.828 -8.763 5.538 1.00 98.75 72 TYR A C 1
ATOM 549 O O . TYR A 1 72 ? -21.188 -9.155 4.431 1.00 98.75 72 TYR A O 1
ATOM 557 N N . VAL A 1 73 ? -19.871 -7.852 5.690 1.00 98.62 73 VAL A N 1
ATOM 558 C CA . VAL A 1 73 ? -19.210 -7.174 4.566 1.00 98.62 73 VAL A CA 1
ATOM 559 C C . VAL A 1 73 ? -17.763 -6.844 4.923 1.00 98.62 73 VAL A C 1
ATOM 561 O O . VAL A 1 73 ? -17.479 -6.431 6.046 1.00 98.62 73 VAL A O 1
ATOM 564 N N . ASN A 1 74 ? -16.820 -7.037 3.999 1.00 98.19 74 ASN A N 1
ATOM 565 C CA . ASN A 1 74 ? -15.397 -6.830 4.305 1.00 98.19 74 ASN A CA 1
ATOM 566 C C . ASN A 1 74 ? -14.988 -5.347 4.380 1.00 98.19 74 ASN A C 1
ATOM 568 O O . ASN A 1 74 ? -13.962 -5.049 4.981 1.00 98.19 74 ASN A O 1
ATOM 572 N N . LEU A 1 75 ? -15.772 -4.423 3.822 1.00 97.12 75 LEU A N 1
ATOM 573 C CA . LEU A 1 75 ? -15.502 -2.980 3.829 1.00 97.12 75 LEU A CA 1
ATOM 574 C C . LEU A 1 75 ? -16.740 -2.199 4.297 1.00 97.12 75 LEU A C 1
ATOM 576 O O . LEU A 1 75 ? -17.863 -2.667 4.122 1.00 97.12 75 LEU A O 1
ATOM 580 N N . GLU A 1 76 ? -16.547 -1.030 4.912 1.00 95.50 76 GLU A N 1
ATOM 581 C CA . GLU A 1 76 ? -17.645 -0.152 5.338 1.00 95.50 76 GLU A CA 1
ATOM 582 C C . GLU A 1 76 ? -18.625 0.160 4.181 1.00 95.50 76 GLU A C 1
ATOM 584 O O . GLU A 1 76 ? -18.196 0.666 3.143 1.00 95.50 76 GLU A O 1
ATOM 589 N N . PRO A 1 77 ? -19.945 -0.067 4.362 1.00 93.19 77 PRO A N 1
ATOM 590 C CA . PRO A 1 77 ? -20.945 0.297 3.364 1.00 93.19 77 PRO A CA 1
ATOM 591 C C . PRO A 1 77 ? -20.974 1.794 3.061 1.00 93.19 77 PRO A C 1
ATOM 593 O O . PRO A 1 77 ? -21.052 2.628 3.968 1.00 93.19 77 PRO A O 1
ATOM 596 N N . CYS A 1 78 ? -21.000 2.142 1.773 1.00 89.25 78 CYS A N 1
ATOM 597 C CA . CYS A 1 78 ? -20.909 3.533 1.339 1.00 89.25 78 CYS A CA 1
ATOM 598 C C . CYS A 1 78 ? -22.069 4.412 1.859 1.00 89.25 78 CYS A C 1
ATOM 600 O O . CYS A 1 78 ? -23.224 3.981 2.011 1.00 89.25 78 CYS A O 1
ATOM 602 N N . ALA A 1 79 ? -21.748 5.682 2.125 1.00 82.88 79 ALA A N 1
ATOM 603 C CA . ALA A 1 79 ? -22.669 6.685 2.673 1.00 82.88 79 ALA A CA 1
ATOM 604 C C . ALA A 1 79 ? -22.987 7.846 1.719 1.00 82.88 79 ALA A C 1
ATOM 606 O O . ALA A 1 79 ? -23.978 8.547 1.940 1.00 82.88 79 ALA A O 1
ATOM 607 N N . HIS A 1 80 ? -22.171 8.033 0.680 1.00 77.88 80 HIS A N 1
ATOM 608 C CA . HIS A 1 80 ? -22.292 9.099 -0.312 1.00 77.88 80 HIS A CA 1
ATOM 609 C C . HIS A 1 80 ? -23.073 8.633 -1.549 1.00 77.88 80 HIS A C 1
ATOM 611 O O . HIS A 1 80 ? -23.147 7.440 -1.847 1.00 77.88 80 HIS A O 1
ATOM 617 N N . PHE A 1 81 ? -23.661 9.588 -2.269 1.00 74.56 81 PHE A N 1
ATOM 618 C CA . PHE A 1 81 ? -24.283 9.339 -3.568 1.00 74.56 81 PHE A CA 1
ATOM 619 C C . PHE A 1 81 ? -23.198 9.372 -4.647 1.00 74.56 81 PHE A C 1
ATOM 621 O O . PHE A 1 81 ? -22.658 10.435 -4.940 1.00 74.56 81 PHE A O 1
ATOM 628 N N . GLY A 1 82 ? -22.861 8.204 -5.194 1.00 72.25 82 GLY A N 1
ATOM 629 C CA . GLY A 1 82 ? -21.946 8.064 -6.328 1.00 72.25 82 GLY A CA 1
ATOM 630 C C . GLY A 1 82 ? -22.709 7.794 -7.626 1.00 72.25 82 GLY A C 1
ATOM 631 O O . GLY A 1 82 ? -23.779 8.354 -7.859 1.00 72.25 82 GLY A O 1
ATOM 632 N N . LYS A 1 83 ? -22.185 6.877 -8.453 1.00 71.06 83 LYS A N 1
ATOM 633 C CA . LYS A 1 83 ? -22.900 6.340 -9.632 1.00 71.06 83 LYS A CA 1
ATOM 634 C C . LYS A 1 83 ? -24.146 5.532 -9.247 1.00 71.06 83 LYS A C 1
ATOM 636 O O . LYS A 1 83 ? -25.085 5.441 -10.030 1.00 71.06 83 LYS A O 1
ATOM 641 N N . THR A 1 84 ? -24.153 4.966 -8.042 1.00 71.19 84 THR A N 1
ATOM 642 C CA . THR A 1 84 ? -25.272 4.226 -7.451 1.00 71.19 84 THR A CA 1
ATOM 643 C C . THR A 1 84 ? -25.681 4.854 -6.111 1.00 71.19 84 THR A C 1
ATOM 645 O O . THR A 1 84 ? -24.853 5.502 -5.459 1.00 71.19 84 THR A O 1
ATOM 648 N N . PRO A 1 85 ? -26.936 4.663 -5.655 1.00 79.75 85 PRO A N 1
ATOM 649 C CA . PRO A 1 85 ? -27.351 5.061 -4.311 1.00 79.75 85 PRO A CA 1
ATOM 650 C C . PRO A 1 85 ? -26.487 4.418 -3.204 1.00 79.75 85 PRO A C 1
ATOM 652 O O . PRO A 1 85 ? -25.967 3.316 -3.403 1.00 79.75 85 PRO A O 1
ATOM 655 N N . PRO A 1 86 ? -26.349 5.060 -2.024 1.00 87.69 86 PRO A N 1
ATOM 656 C CA . PRO A 1 86 ? -25.537 4.532 -0.930 1.00 87.69 86 PRO A CA 1
ATOM 657 C C . PRO A 1 86 ? -26.051 3.183 -0.410 1.00 87.69 86 PRO A C 1
ATOM 659 O O . PRO A 1 86 ? -27.226 3.058 -0.063 1.00 87.69 86 PRO A O 1
ATOM 662 N N . CYS A 1 87 ? -25.162 2.206 -0.232 1.00 91.12 87 CYS A N 1
ATOM 663 C CA . CYS A 1 87 ? -25.508 0.888 0.312 1.00 91.12 87 CYS A CA 1
ATOM 664 C C . CYS A 1 87 ? -26.076 0.984 1.733 1.00 91.12 87 CYS A C 1
ATOM 666 O O . CYS A 1 87 ? -27.017 0.272 2.073 1.00 91.12 87 CYS A O 1
ATOM 668 N N . SER A 1 88 ? -25.587 1.934 2.537 1.00 92.19 88 SER A N 1
ATOM 669 C CA . SER A 1 88 ? -26.155 2.223 3.861 1.00 92.19 88 SER A CA 1
ATOM 670 C C . SER A 1 88 ? -27.648 2.580 3.821 1.00 92.19 88 SER A C 1
ATOM 672 O O . SER A 1 88 ? -28.361 2.220 4.752 1.00 92.19 88 SER A O 1
ATOM 674 N N . ASN A 1 89 ? -28.153 3.232 2.761 1.00 92.19 89 ASN A N 1
ATOM 675 C CA . ASN A 1 89 ? -29.594 3.486 2.616 1.00 92.19 89 ASN A CA 1
ATOM 676 C C . ASN A 1 89 ? -30.363 2.185 2.424 1.00 92.19 89 ASN A C 1
ATOM 678 O O . ASN A 1 89 ? -31.352 1.965 3.111 1.00 92.19 89 ASN A O 1
ATOM 682 N N . LEU A 1 90 ? -29.885 1.329 1.521 1.00 93.94 90 LEU A N 1
ATOM 683 C CA . LEU A 1 90 ? -30.551 0.077 1.179 1.00 93.94 90 LEU A CA 1
ATOM 684 C C . LEU A 1 90 ? -30.633 -0.866 2.391 1.00 93.94 90 LEU A C 1
ATOM 686 O O . LEU A 1 90 ? -31.665 -1.482 2.645 1.00 93.94 90 LEU A O 1
ATOM 690 N N . ILE A 1 91 ? -29.564 -0.928 3.190 1.00 96.31 91 ILE A N 1
ATOM 691 C CA . ILE A 1 91 ? -29.525 -1.705 4.438 1.00 96.31 91 ILE A CA 1
ATOM 692 C C . ILE A 1 91 ? -30.577 -1.193 5.440 1.00 96.31 91 ILE A C 1
ATOM 694 O O . ILE A 1 91 ? -31.282 -1.992 6.061 1.00 96.31 91 ILE A O 1
ATOM 698 N N . ILE A 1 92 ? -30.699 0.132 5.583 1.00 96.12 92 ILE A N 1
ATOM 699 C CA . ILE A 1 92 ? -31.685 0.776 6.466 1.00 96.12 92 ILE A CA 1
ATOM 700 C C . ILE A 1 92 ? -33.112 0.542 5.957 1.00 96.12 92 ILE A C 1
ATOM 702 O O . ILE A 1 92 ? -33.996 0.210 6.745 1.00 96.12 92 ILE A O 1
ATOM 706 N N . GLU A 1 93 ? -33.337 0.673 4.651 1.00 95.44 93 GLU A N 1
ATOM 707 C CA . GLU A 1 93 ? -34.635 0.464 4.002 1.00 95.44 93 GLU A CA 1
ATOM 708 C C . GLU A 1 93 ? -35.160 -0.959 4.230 1.00 95.44 93 GLU A C 1
ATOM 710 O O . GLU A 1 93 ? -36.313 -1.144 4.626 1.00 95.44 93 GLU A O 1
ATOM 715 N N . HIS A 1 94 ? -34.290 -1.964 4.094 1.00 96.44 94 HIS A N 1
ATOM 716 C CA . HIS A 1 94 ? -34.619 -3.362 4.382 1.00 96.44 94 HIS A CA 1
ATOM 717 C C . HIS A 1 94 ? -34.630 -3.716 5.876 1.00 96.44 94 HIS A C 1
ATOM 719 O O . HIS A 1 94 ? -34.908 -4.865 6.228 1.00 96.44 94 HIS A O 1
ATOM 725 N N . LYS A 1 95 ? -34.373 -2.742 6.761 1.00 97.00 95 LYS A N 1
ATOM 726 C CA . LYS A 1 95 ? -34.408 -2.886 8.224 1.00 97.00 95 LYS A CA 1
ATOM 727 C C . LYS A 1 95 ? -33.524 -4.024 8.736 1.00 97.00 95 LYS A C 1
ATOM 729 O O . LYS A 1 95 ? -33.914 -4.736 9.660 1.00 97.00 95 LYS A O 1
ATOM 734 N N . VAL A 1 96 ? -32.346 -4.211 8.137 1.00 97.88 96 VAL A N 1
ATOM 735 C CA . VAL A 1 96 ? -31.391 -5.228 8.596 1.00 97.88 96 VAL A CA 1
ATOM 736 C C . VAL A 1 96 ? -30.966 -4.887 10.032 1.00 97.88 96 VAL A C 1
ATOM 738 O O . VAL A 1 96 ? -30.417 -3.807 10.251 1.00 97.88 96 VAL A O 1
ATOM 741 N N . PRO A 1 97 ? -31.192 -5.767 11.024 1.00 97.50 97 PRO A N 1
ATOM 742 C CA . PRO A 1 97 ? -30.985 -5.427 12.432 1.00 97.50 97 PRO A CA 1
ATOM 743 C C . PRO A 1 97 ? -29.506 -5.367 12.823 1.00 97.50 97 PRO A C 1
ATOM 745 O O . PRO A 1 97 ? -29.154 -4.677 13.782 1.00 97.50 97 PRO A O 1
ATOM 748 N N . LYS A 1 98 ? -28.638 -6.089 12.102 1.00 98.25 98 LYS A N 1
ATOM 749 C CA . LYS A 1 98 ? -27.220 -6.220 12.439 1.00 98.25 98 LYS A CA 1
ATOM 750 C C . LYS A 1 98 ? -26.312 -6.212 11.216 1.00 98.25 98 LYS A C 1
ATOM 752 O O . LYS A 1 98 ? -26.549 -6.940 10.253 1.00 98.25 98 LYS A O 1
ATOM 757 N N . VAL A 1 99 ? -25.220 -5.456 11.309 1.00 98.38 99 VAL A N 1
ATOM 758 C CA . VAL A 1 99 ? -24.165 -5.387 10.292 1.00 98.38 99 VAL A CA 1
ATOM 759 C C . VAL A 1 99 ? -22.801 -5.645 10.934 1.00 98.38 99 VAL A C 1
ATOM 76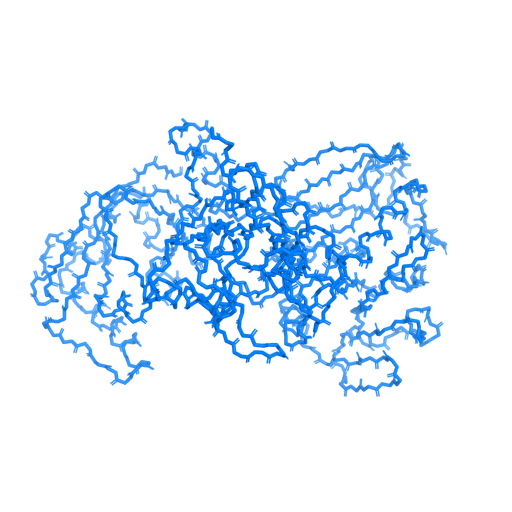1 O O . VAL A 1 99 ? -22.442 -5.043 11.947 1.00 98.38 99 VAL A O 1
ATOM 764 N N . VAL A 1 100 ? -22.026 -6.549 10.341 1.00 98.25 100 VAL A N 1
ATOM 765 C CA . VAL A 1 100 ? -20.666 -6.899 10.760 1.00 98.25 100 VAL A CA 1
ATOM 766 C C . VAL A 1 100 ? -19.693 -6.508 9.653 1.00 98.25 100 VAL A C 1
ATOM 768 O O . VAL A 1 100 ? -19.781 -7.010 8.535 1.00 98.25 100 VAL A O 1
ATOM 771 N N . ILE A 1 101 ? -18.762 -5.615 9.976 1.00 98.12 101 ILE A N 1
ATOM 772 C CA . ILE A 1 101 ? -17.856 -4.978 9.018 1.00 98.12 101 ILE A CA 1
ATOM 773 C C . ILE A 1 101 ? -16.421 -5.435 9.268 1.00 98.12 101 ILE A C 1
ATOM 775 O O . ILE A 1 101 ? -15.961 -5.468 10.416 1.00 98.12 101 ILE A O 1
ATOM 779 N N . GLY A 1 102 ? -15.719 -5.754 8.182 1.00 96.31 102 GLY A N 1
ATOM 780 C CA . GLY A 1 102 ? -14.315 -6.140 8.204 1.00 96.31 102 GLY A CA 1
ATOM 781 C C . GLY A 1 102 ? -13.398 -4.987 8.591 1.00 96.31 102 GLY A C 1
ATOM 782 O O . GLY A 1 102 ? -12.824 -4.985 9.680 1.00 96.31 102 GLY A O 1
ATOM 783 N N . CYS A 1 103 ? -13.304 -3.974 7.730 1.00 93.25 103 CYS A N 1
ATOM 784 C CA . CYS A 1 103 ? -12.534 -2.758 7.980 1.00 93.25 103 CYS A CA 1
ATOM 785 C C . CYS A 1 103 ? -13.313 -1.474 7.647 1.00 93.25 103 CYS A C 1
ATOM 787 O O . CYS A 1 103 ? -14.279 -1.482 6.883 1.00 93.25 103 CYS A O 1
ATOM 789 N N . ILE A 1 104 ? -12.883 -0.363 8.250 1.00 91.06 104 ILE A N 1
ATOM 790 C CA . ILE A 1 104 ? -13.397 0.985 7.964 1.00 91.06 104 ILE A CA 1
ATOM 791 C C . ILE A 1 104 ? -12.821 1.462 6.624 1.00 91.06 104 ILE A C 1
ATOM 793 O O . ILE A 1 104 ? -11.657 1.187 6.318 1.00 91.06 104 ILE A O 1
ATOM 797 N N . ASP A 1 105 ? -13.624 2.181 5.841 1.00 86.31 105 ASP A N 1
ATOM 798 C CA . ASP A 1 105 ? -13.177 2.786 4.586 1.00 86.31 105 ASP A CA 1
ATOM 799 C C . ASP A 1 105 ? -12.296 4.021 4.872 1.00 86.31 105 ASP A C 1
ATOM 801 O O . ASP A 1 105 ? -12.624 4.876 5.704 1.00 86.31 105 ASP A O 1
ATOM 805 N N . SER A 1 106 ? -11.139 4.106 4.212 1.00 80.56 106 SER A N 1
ATOM 806 C CA . SER A 1 106 ? -10.226 5.249 4.332 1.00 80.56 106 SER A CA 1
ATOM 807 C C . SER A 1 106 ? -10.563 6.384 3.365 1.00 80.56 106 SER A C 1
ATOM 809 O O . SER A 1 106 ? -10.013 7.480 3.499 1.00 80.56 106 SER A O 1
ATOM 811 N N . PHE A 1 107 ? -11.471 6.165 2.413 1.00 77.31 107 PHE A N 1
ATOM 812 C CA . PHE A 1 107 ? -11.927 7.202 1.508 1.00 77.31 107 PHE A CA 1
ATOM 813 C C . PHE A 1 107 ? -12.656 8.294 2.290 1.00 77.31 107 PHE A C 1
ATOM 815 O O . PHE A 1 107 ? -13.614 8.047 3.028 1.00 77.31 107 PHE A O 1
ATOM 822 N N . SER A 1 108 ? -12.191 9.532 2.124 1.00 67.00 108 SER A N 1
ATOM 823 C CA . SER A 1 108 ? -12.586 10.683 2.941 1.00 67.00 108 SER A CA 1
ATOM 824 C C . SER A 1 108 ? -14.088 10.966 2.948 1.00 67.00 108 SER A C 1
ATOM 826 O O . SER A 1 108 ? -14.592 11.528 3.916 1.00 67.00 108 SER A O 1
ATOM 828 N N . GLU A 1 109 ? -14.809 10.583 1.893 1.00 60.59 109 GLU A N 1
ATOM 829 C CA . GLU A 1 109 ? -16.262 10.770 1.788 1.00 60.59 109 GLU A CA 1
ATOM 830 C C . GLU A 1 109 ? -17.078 9.663 2.476 1.00 60.59 109 GLU A C 1
ATOM 832 O O . GLU A 1 109 ? -18.284 9.818 2.681 1.00 60.59 109 GLU A O 1
ATOM 837 N N . VAL A 1 110 ? -16.448 8.540 2.833 1.00 64.25 110 VAL A N 1
ATOM 838 C CA . VAL A 1 110 ? -17.100 7.401 3.499 1.00 64.25 110 VAL A CA 1
ATOM 839 C C . VAL A 1 110 ? -16.679 7.282 4.954 1.00 64.25 110 VAL A C 1
ATOM 841 O O . VAL A 1 110 ? -17.531 6.948 5.767 1.00 64.25 110 VAL A O 1
ATOM 844 N N . SER A 1 111 ? -15.421 7.586 5.283 1.00 77.88 111 SER A N 1
ATOM 845 C CA . SER A 1 111 ? -14.771 7.241 6.553 1.00 77.88 111 SER A CA 1
ATOM 846 C C . SER A 1 111 ? -15.649 7.445 7.801 1.00 77.88 111 SER A C 1
ATOM 848 O O . SER A 1 111 ? -15.817 8.557 8.312 1.00 77.88 111 SER A O 1
ATOM 850 N N . GLY A 1 112 ? -16.251 6.351 8.282 1.00 81.88 112 GLY A N 1
ATOM 851 C CA . GLY A 1 112 ? -17.137 6.303 9.449 1.00 81.88 112 GLY A CA 1
ATOM 852 C C . GLY A 1 112 ? -18.546 6.883 9.258 1.00 81.88 112 GLY A C 1
ATOM 853 O O . GLY A 1 112 ? -19.387 6.764 10.159 1.00 81.88 112 GLY A O 1
ATOM 854 N N . ALA A 1 113 ? -18.843 7.514 8.123 1.00 86.06 113 ALA A N 1
ATOM 855 C CA . ALA A 1 113 ? -20.143 8.101 7.823 1.00 86.06 113 ALA A CA 1
ATOM 856 C C . ALA A 1 113 ? -21.219 7.026 7.612 1.00 86.06 113 ALA A C 1
ATOM 858 O O . ALA A 1 113 ? -22.346 7.197 8.089 1.00 86.06 113 ALA A O 1
ATOM 859 N N . GLY A 1 114 ? -20.879 5.909 6.961 1.00 89.31 114 GLY A N 1
ATOM 860 C CA . GLY A 1 114 ? -21.797 4.790 6.726 1.00 89.31 114 GLY A CA 1
ATOM 861 C C . GLY A 1 114 ? -22.152 4.094 8.032 1.00 89.31 114 GLY A C 1
ATOM 862 O O . GLY A 1 114 ? -23.329 3.909 8.351 1.00 89.31 114 GLY A O 1
ATOM 863 N N . ILE A 1 115 ? -21.132 3.823 8.848 1.00 91.50 115 ILE A N 1
ATOM 864 C CA . ILE A 1 115 ? -21.284 3.267 10.198 1.00 91.50 115 ILE A CA 1
ATOM 865 C C . ILE A 1 115 ? -22.170 4.167 11.063 1.00 91.50 115 ILE A C 1
ATOM 867 O O . ILE A 1 115 ? -23.117 3.687 11.691 1.00 91.50 115 ILE A O 1
ATOM 871 N N . LYS A 1 116 ? -21.888 5.477 11.099 1.00 92.19 116 LYS A N 1
ATOM 872 C CA . LYS A 1 116 ? -22.665 6.441 11.890 1.00 92.19 116 LYS A CA 1
ATOM 873 C C . LYS A 1 116 ? -24.125 6.479 11.447 1.00 92.19 116 LYS A C 1
ATOM 875 O O . LYS A 1 116 ? -25.019 6.472 12.289 1.00 92.19 116 LYS A O 1
ATOM 880 N N . LYS A 1 117 ? -24.368 6.495 10.137 1.00 92.25 117 LYS A N 1
ATOM 881 C CA . LYS A 1 117 ? -25.713 6.522 9.557 1.00 92.25 117 LYS A CA 1
ATOM 882 C C . LYS A 1 117 ? -26.528 5.283 9.928 1.00 92.25 117 LYS A C 1
ATOM 884 O O . LYS A 1 117 ? -27.660 5.433 10.377 1.00 92.25 117 LYS A O 1
ATOM 889 N N . MET A 1 118 ? -25.943 4.089 9.821 1.00 95.38 118 MET A N 1
ATOM 890 C CA . MET A 1 118 ? -26.603 2.837 10.217 1.00 95.38 118 MET A CA 1
ATOM 891 C C . MET A 1 118 ? -26.886 2.784 11.725 1.00 95.38 118 MET A C 1
ATOM 893 O O . MET A 1 118 ? -28.000 2.456 12.127 1.00 95.38 118 MET A O 1
ATOM 897 N N . ARG A 1 119 ? -25.927 3.189 12.571 1.00 96.38 119 ARG A N 1
ATOM 898 C CA . ARG A 1 119 ? -26.130 3.255 14.032 1.00 96.38 119 ARG A CA 1
ATOM 899 C C . ARG A 1 119 ? -27.245 4.223 14.425 1.00 96.38 119 ARG A C 1
ATOM 901 O O . ARG A 1 119 ? -28.068 3.890 15.270 1.00 96.38 119 ARG A O 1
ATOM 908 N N . ASN A 1 120 ? -27.307 5.393 13.789 1.00 94.94 120 ASN A N 1
ATOM 909 C CA . ASN A 1 120 ? -28.371 6.372 14.026 1.00 94.94 120 ASN A CA 1
ATOM 910 C C . ASN A 1 120 ? -29.762 5.846 13.636 1.00 94.94 120 ASN A C 1
ATOM 912 O O . ASN A 1 120 ? -30.755 6.296 14.198 1.00 94.94 120 ASN A O 1
ATOM 916 N N . ALA A 1 121 ? -29.836 4.898 12.699 1.00 96.06 121 ALA A N 1
ATOM 917 C CA . ALA A 1 121 ? -31.068 4.211 12.318 1.00 96.06 121 ALA A CA 1
ATOM 918 C C . ALA A 1 121 ? -31.419 3.017 13.235 1.00 96.06 121 ALA A C 1
ATOM 920 O O . ALA A 1 121 ? -32.389 2.314 12.968 1.00 96.06 121 ALA A O 1
ATOM 921 N N . GLY A 1 122 ? -30.650 2.780 14.306 1.00 97.06 122 GLY A N 1
ATOM 922 C CA . GLY A 1 122 ? -30.903 1.717 15.284 1.00 97.06 122 GLY A CA 1
ATOM 923 C C . GLY A 1 122 ? -30.298 0.352 14.939 1.00 97.06 122 GLY A C 1
ATOM 924 O O . GLY A 1 122 ? -30.631 -0.630 15.596 1.00 97.06 122 GLY A O 1
ATOM 925 N N . ILE A 1 123 ? -29.416 0.270 13.938 1.00 97.81 123 ILE A N 1
ATOM 926 C CA . ILE A 1 123 ? -28.754 -0.980 13.531 1.00 97.81 123 ILE A CA 1
ATOM 927 C C . ILE A 1 123 ? -27.576 -1.298 14.471 1.00 97.81 123 ILE A C 1
ATOM 929 O O . ILE A 1 123 ? -26.741 -0.428 14.742 1.00 97.81 123 ILE A O 1
ATOM 933 N N . ASP A 1 124 ? -27.457 -2.555 14.917 1.00 97.75 124 ASP A N 1
ATOM 934 C CA . ASP A 1 124 ? -26.279 -3.063 15.639 1.00 97.75 124 ASP A CA 1
ATOM 935 C C . ASP A 1 124 ? -25.093 -3.217 14.670 1.00 97.75 124 ASP A C 1
ATOM 937 O O . ASP A 1 124 ? -25.072 -4.121 13.834 1.00 97.75 124 ASP A O 1
ATOM 941 N N . VAL A 1 125 ? -24.099 -2.326 14.766 1.00 97.38 125 VAL A N 1
ATOM 942 C CA . VAL A 1 125 ? -22.920 -2.328 13.883 1.00 97.38 125 VAL A CA 1
ATOM 943 C C . VAL A 1 125 ? -21.658 -2.730 14.644 1.00 97.38 125 VAL A C 1
ATOM 945 O O . VAL A 1 125 ? -21.115 -1.935 15.429 1.00 97.38 125 VAL A O 1
ATOM 948 N N . LYS A 1 126 ? -21.137 -3.922 14.326 1.00 96.31 126 LYS A N 1
ATOM 949 C CA . LYS A 1 126 ? -19.837 -4.429 14.791 1.00 96.31 126 LYS A CA 1
ATOM 950 C C . LYS A 1 126 ? -18.768 -4.218 13.718 1.00 96.31 126 LYS A C 1
ATOM 952 O O . LYS A 1 126 ? -19.018 -4.468 12.545 1.00 96.31 126 LYS A O 1
ATOM 957 N N . ILE A 1 127 ? -17.576 -3.792 14.125 1.00 94.00 127 ILE A N 1
ATOM 958 C CA . ILE A 1 127 ? -16.450 -3.478 13.232 1.00 94.00 127 ILE A CA 1
ATOM 959 C C . ILE A 1 127 ? -15.198 -4.264 13.638 1.00 94.00 127 ILE A C 1
ATOM 961 O O . ILE A 1 127 ? -15.091 -4.683 14.793 1.00 94.00 127 ILE A O 1
ATOM 965 N N . GLY A 1 128 ? -14.255 -4.425 12.710 1.00 89.12 128 GLY A N 1
ATOM 966 C CA . GLY A 1 128 ? -12.917 -4.955 12.986 1.00 89.12 128 GLY A CA 1
ATOM 967 C C . GLY A 1 128 ? -12.797 -6.481 12.910 1.00 89.12 128 GLY A C 1
ATOM 968 O O . GLY A 1 128 ? -11.839 -7.049 13.432 1.00 89.12 128 GLY A O 1
ATOM 969 N N . ILE A 1 129 ? -13.767 -7.178 12.306 1.00 94.25 129 ILE A N 1
ATOM 970 C CA . ILE A 1 129 ? -13.701 -8.642 12.158 1.00 94.25 129 ILE A CA 1
ATOM 971 C C . ILE A 1 129 ? -12.809 -8.993 10.969 1.00 94.25 129 ILE A C 1
ATOM 973 O O . ILE A 1 129 ? -13.152 -8.668 9.842 1.00 94.25 129 ILE A O 1
ATOM 977 N N . MET A 1 130 ? -11.691 -9.690 11.190 1.00 94.88 130 MET A N 1
ATOM 978 C CA . MET A 1 130 ? -10.701 -9.961 10.130 1.00 94.88 130 MET A CA 1
ATOM 979 C C . MET A 1 130 ? -10.256 -8.675 9.404 1.00 94.88 130 MET A C 1
ATOM 981 O O . MET A 1 130 ? -10.186 -8.603 8.172 1.00 94.88 130 MET A O 1
ATOM 985 N N . GLU A 1 131 ? -10.017 -7.609 10.175 1.00 93.50 131 GLU A N 1
ATOM 986 C CA . GLU A 1 131 ? -9.657 -6.294 9.638 1.00 93.50 131 GLU A CA 1
ATOM 987 C C . GLU A 1 131 ? -8.360 -6.346 8.822 1.00 93.50 131 GLU A C 1
ATOM 989 O O . GLU A 1 131 ? -8.281 -5.766 7.739 1.00 93.50 131 GLU A O 1
ATOM 994 N N . LYS A 1 132 ? -7.354 -7.084 9.308 1.00 90.38 132 LYS A N 1
ATOM 995 C CA . LYS A 1 132 ? -6.053 -7.234 8.641 1.00 90.38 132 LYS A CA 1
ATOM 996 C C . LYS A 1 132 ? -6.210 -7.861 7.257 1.00 90.38 132 LYS A C 1
ATOM 998 O O . LYS A 1 132 ? -5.612 -7.384 6.295 1.00 90.38 132 LYS A O 1
ATOM 1003 N N . GLU A 1 133 ? -7.021 -8.904 7.149 1.00 95.56 133 GLU A N 1
ATOM 1004 C CA . GLU A 1 133 ? -7.308 -9.613 5.907 1.00 95.56 133 GLU A CA 1
ATOM 1005 C C . GLU A 1 133 ? -8.156 -8.754 4.962 1.00 95.56 133 GLU A C 1
ATOM 1007 O O . GLU A 1 133 ? -7.867 -8.687 3.769 1.00 95.56 133 GLU 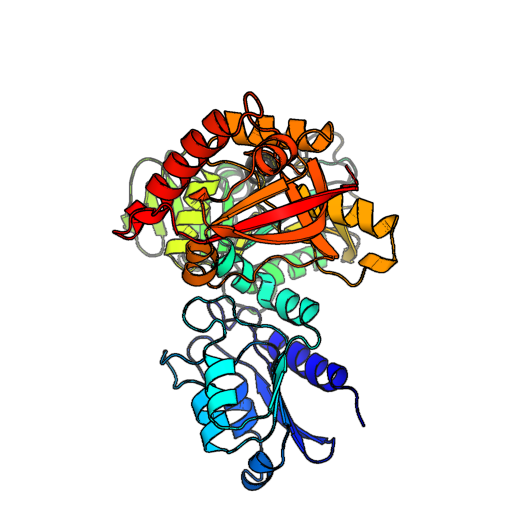A O 1
ATOM 1012 N N . SER A 1 134 ? -9.140 -8.026 5.497 1.00 96.06 134 SER A N 1
ATOM 1013 C CA . SER A 1 134 ? -9.982 -7.099 4.729 1.00 96.06 134 SER A CA 1
ATOM 1014 C C . SER A 1 134 ? -9.182 -5.941 4.133 1.00 96.06 134 SER A C 1
ATOM 1016 O O . SER A 1 134 ? -9.352 -5.599 2.960 1.00 96.06 134 SER A O 1
ATOM 1018 N N . ARG A 1 135 ? -8.245 -5.382 4.909 1.00 94.44 135 ARG A N 1
ATOM 1019 C CA . ARG A 1 135 ? -7.276 -4.389 4.427 1.00 94.44 135 ARG A CA 1
ATOM 1020 C C . ARG A 1 135 ? -6.269 -4.992 3.453 1.00 94.44 135 ARG A C 1
ATOM 1022 O O . ARG A 1 135 ? -5.887 -4.326 2.497 1.00 94.44 135 ARG A O 1
ATOM 1029 N N . GLY A 1 136 ? -5.872 -6.247 3.661 1.00 94.75 136 GLY A N 1
ATOM 1030 C CA . GLY A 1 136 ? -4.993 -6.991 2.760 1.00 94.75 136 GLY A CA 1
ATOM 1031 C C . GLY A 1 136 ? -5.592 -7.181 1.366 1.00 94.75 136 GLY A C 1
ATOM 1032 O O . GLY A 1 136 ? -4.906 -6.911 0.380 1.00 94.75 136 GLY A O 1
ATOM 1033 N N . LEU A 1 137 ? -6.873 -7.565 1.286 1.00 96.69 137 LEU A N 1
ATOM 1034 C CA . LEU A 1 137 ? -7.607 -7.688 0.021 1.00 96.69 137 LEU A CA 1
ATOM 1035 C C . LEU A 1 137 ? -7.590 -6.363 -0.756 1.00 96.69 137 LEU A C 1
ATOM 1037 O O . LEU A 1 137 ? -7.302 -6.350 -1.944 1.00 96.69 137 LEU A O 1
ATOM 1041 N N . ASN A 1 138 ? -7.814 -5.240 -0.070 1.00 96.56 138 ASN A N 1
ATOM 1042 C CA . ASN A 1 138 ? -7.899 -3.906 -0.673 1.00 96.56 138 ASN A CA 1
ATOM 1043 C C . ASN A 1 138 ? -6.627 -3.057 -0.504 1.00 96.56 138 ASN A C 1
ATOM 1045 O O . ASN A 1 138 ? -6.697 -1.829 -0.466 1.00 96.56 138 ASN A O 1
ATOM 1049 N N . LYS A 1 139 ? -5.444 -3.679 -0.410 1.00 95.19 139 LYS A N 1
ATOM 1050 C CA . LYS A 1 139 ? -4.174 -2.967 -0.151 1.00 95.19 139 LYS A CA 1
ATOM 1051 C C . LYS A 1 139 ? -3.867 -1.853 -1.163 1.00 95.19 139 LYS A C 1
ATOM 1053 O O . LYS A 1 139 ? -3.260 -0.847 -0.790 1.00 95.19 139 LYS A O 1
ATOM 1058 N N . ILE A 1 140 ? -4.298 -2.034 -2.415 1.00 96.19 140 ILE A N 1
ATOM 1059 C CA . ILE A 1 140 ? -4.151 -1.068 -3.511 1.00 96.19 140 ILE A CA 1
ATOM 1060 C C . ILE A 1 140 ? -4.996 0.178 -3.225 1.00 96.19 140 ILE A C 1
ATOM 1062 O O . ILE A 1 140 ? -4.449 1.273 -3.104 1.00 96.19 140 ILE A O 1
ATOM 1066 N N . PHE A 1 141 ? -6.294 -0.017 -2.988 1.00 95.31 141 PHE A N 1
ATOM 1067 C CA . PHE A 1 141 ? -7.248 1.035 -2.635 1.00 95.31 141 PHE A CA 1
ATOM 1068 C C . PHE A 1 141 ? -6.815 1.822 -1.387 1.00 95.31 141 PHE A C 1
ATOM 1070 O O . PHE A 1 141 ? -6.748 3.051 -1.406 1.00 95.31 141 PHE A O 1
ATOM 1077 N N . PHE A 1 142 ? -6.430 1.121 -0.312 1.00 94.19 142 PHE A N 1
ATOM 1078 C CA . PHE A 1 142 ? -5.952 1.775 0.909 1.00 94.19 142 PHE A CA 1
ATOM 1079 C C . PHE A 1 142 ? -4.672 2.576 0.666 1.00 94.19 142 PHE A C 1
ATOM 1081 O O . PHE A 1 142 ? -4.550 3.698 1.148 1.00 94.19 142 PHE A O 1
ATOM 1088 N N . THR A 1 143 ? -3.733 2.049 -0.121 1.00 95.00 143 THR A N 1
ATOM 1089 C CA . THR A 1 143 ? -2.504 2.777 -0.464 1.00 95.00 143 THR A CA 1
ATOM 1090 C C . THR A 1 143 ? -2.800 4.043 -1.257 1.00 95.00 143 THR A C 1
ATOM 1092 O O . THR A 1 143 ? -2.237 5.091 -0.940 1.00 95.00 143 THR A O 1
ATOM 1095 N N . PHE A 1 144 ? -3.716 3.966 -2.222 1.00 95.56 144 PHE A N 1
ATOM 1096 C CA . PHE A 1 144 ? -4.142 5.111 -3.014 1.00 95.56 144 PHE A CA 1
ATOM 1097 C C . PHE A 1 144 ? -4.688 6.238 -2.131 1.00 95.56 144 PHE A C 1
ATOM 1099 O O . PHE A 1 144 ? -4.150 7.344 -2.159 1.00 95.56 144 PHE A O 1
ATOM 1106 N N . HIS A 1 145 ? -5.671 5.944 -1.277 1.00 91.19 145 HIS A N 1
ATOM 1107 C CA . HIS A 1 145 ? -6.323 6.961 -0.448 1.00 91.19 145 HIS A CA 1
ATOM 1108 C C . HIS A 1 145 ? -5.481 7.435 0.745 1.00 91.19 145 HIS A C 1
ATOM 1110 O O . HIS A 1 145 ? -5.501 8.618 1.078 1.00 91.19 145 HIS A O 1
ATOM 1116 N N . GLU A 1 146 ? -4.718 6.549 1.388 1.00 88.25 146 GLU A N 1
ATOM 1117 C CA . GLU A 1 146 ? -3.950 6.899 2.592 1.00 88.25 146 GLU A CA 1
ATOM 1118 C C . GLU A 1 146 ? -2.593 7.525 2.247 1.00 88.25 146 GLU A C 1
ATOM 1120 O O . GLU A 1 146 ? -2.145 8.454 2.922 1.00 88.25 146 GLU A O 1
ATOM 1125 N N . LYS A 1 147 ? -1.924 7.038 1.191 1.00 91.19 147 LYS A N 1
ATOM 1126 C CA . LYS A 1 147 ? -0.587 7.513 0.794 1.00 91.19 147 LYS A CA 1
ATOM 1127 C C . LYS A 1 147 ? -0.612 8.508 -0.367 1.00 91.19 147 LYS A C 1
ATOM 1129 O O . LYS A 1 147 ? 0.445 9.052 -0.688 1.00 91.19 147 LYS A O 1
ATOM 1134 N N . ASN A 1 148 ? -1.772 8.773 -0.975 1.00 94.62 148 ASN A N 1
ATOM 1135 C CA . ASN A 1 148 ? -1.937 9.657 -2.139 1.00 94.62 148 ASN A CA 1
ATOM 1136 C C . ASN A 1 148 ? -1.002 9.291 -3.306 1.00 94.62 148 ASN A C 1
ATOM 1138 O O . ASN A 1 148 ? -0.381 10.154 -3.937 1.00 94.62 148 ASN A O 1
ATOM 1142 N N . ARG A 1 149 ? -0.836 7.987 -3.546 1.00 97.06 149 ARG A N 1
ATOM 1143 C CA . ARG A 1 149 ? -0.039 7.437 -4.647 1.00 97.06 149 ARG A CA 1
ATOM 1144 C C . ARG A 1 149 ? -0.504 6.024 -5.009 1.00 97.06 149 ARG A C 1
ATOM 1146 O O . ARG A 1 149 ? -1.023 5.339 -4.130 1.00 97.06 149 ARG A O 1
ATOM 1153 N N . PRO A 1 150 ? -0.242 5.548 -6.238 1.00 98.31 150 PRO A N 1
ATOM 1154 C CA . PRO A 1 150 ? -0.474 4.154 -6.589 1.00 98.31 150 PRO A CA 1
ATOM 1155 C C . PRO A 1 150 ? 0.295 3.188 -5.676 1.00 98.31 150 PRO A C 1
ATOM 1157 O O . PRO A 1 150 ? 1.360 3.536 -5.145 1.00 98.31 150 PRO A O 1
ATOM 1160 N N . TYR A 1 151 ? -0.215 1.967 -5.540 1.00 98.31 151 TYR A N 1
ATOM 1161 C CA . TYR A 1 151 ? 0.512 0.807 -5.039 1.00 98.31 151 TYR A CA 1
ATOM 1162 C C . TYR A 1 151 ? 1.561 0.379 -6.063 1.00 98.31 151 TYR A C 1
ATOM 1164 O O . TYR A 1 151 ? 1.246 0.191 -7.238 1.00 98.31 151 TYR A O 1
ATOM 1172 N N . VAL A 1 152 ? 2.811 0.248 -5.631 1.00 98.62 152 VAL A N 1
ATOM 1173 C CA . VAL A 1 152 ? 3.943 0.011 -6.531 1.00 98.62 152 VAL A CA 1
ATOM 1174 C C . VAL A 1 152 ? 4.500 -1.389 -6.306 1.00 98.62 152 VAL A C 1
ATOM 1176 O O . VAL A 1 152 ? 5.013 -1.702 -5.225 1.00 98.62 152 VAL A O 1
ATOM 1179 N N . ILE A 1 153 ? 4.445 -2.202 -7.360 1.00 98.62 153 ILE A N 1
ATOM 1180 C CA . ILE A 1 153 ? 4.994 -3.556 -7.403 1.00 98.62 153 ILE A CA 1
ATOM 1181 C C . ILE A 1 153 ? 6.266 -3.536 -8.238 1.00 98.62 153 ILE A C 1
ATOM 1183 O O . ILE A 1 153 ? 6.243 -3.192 -9.415 1.00 98.62 153 ILE A O 1
ATOM 1187 N N . LEU A 1 154 ? 7.383 -3.941 -7.652 1.00 98.62 154 LEU A N 1
ATOM 1188 C CA . LEU A 1 154 ? 8.620 -4.187 -8.384 1.00 98.62 154 LEU A CA 1
ATOM 1189 C C . LEU A 1 154 ? 8.629 -5.636 -8.856 1.00 98.62 154 LEU A C 1
ATOM 1191 O O . LEU A 1 154 ? 8.328 -6.541 -8.080 1.00 98.62 154 LEU A O 1
ATOM 1195 N N . LYS A 1 155 ? 8.994 -5.891 -10.108 1.00 98.00 155 LYS A N 1
ATOM 1196 C CA . LYS A 1 155 ? 9.109 -7.262 -10.596 1.00 98.00 155 LYS A CA 1
ATOM 1197 C C . LYS A 1 155 ? 10.314 -7.415 -11.503 1.00 98.00 155 LYS A C 1
ATOM 1199 O O . LYS A 1 155 ? 10.491 -6.665 -12.458 1.00 98.00 155 LYS A O 1
ATOM 1204 N N . TRP A 1 156 ? 11.104 -8.450 -11.247 1.00 96.94 156 TRP A N 1
ATOM 1205 C CA . TRP A 1 156 ? 12.155 -8.887 -12.158 1.00 96.94 156 TRP A CA 1
ATOM 1206 C C . TRP A 1 156 ? 12.369 -10.394 -12.068 1.00 96.94 156 TRP A C 1
ATOM 1208 O O . TRP A 1 156 ? 11.790 -11.086 -11.228 1.00 96.94 156 TRP A O 1
ATOM 1218 N N . ALA A 1 157 ? 13.172 -10.898 -12.996 1.00 96.06 157 ALA A N 1
ATOM 1219 C CA . ALA A 1 157 ? 13.723 -12.235 -12.932 1.00 96.06 157 ALA A CA 1
ATOM 1220 C C . ALA A 1 157 ? 15.244 -12.129 -12.926 1.00 96.06 157 ALA A C 1
ATOM 1222 O O . ALA A 1 157 ? 15.801 -11.315 -13.661 1.00 96.06 157 ALA A O 1
ATOM 1223 N N . GLU A 1 158 ? 15.895 -12.957 -12.126 1.00 96.44 158 GLU A N 1
ATOM 1224 C CA . GLU A 1 158 ? 17.343 -13.031 -11.985 1.00 96.44 158 GLU A CA 1
ATOM 1225 C C . GLU A 1 158 ? 17.851 -14.471 -12.123 1.00 96.44 158 GLU A C 1
ATOM 1227 O O . GLU A 1 158 ? 17.144 -15.456 -11.877 1.00 96.44 158 GLU A O 1
ATOM 1232 N N . SER A 1 159 ? 19.090 -14.591 -12.582 1.00 96.19 159 SER A N 1
ATOM 1233 C CA . SER A 1 159 ? 19.860 -15.825 -12.555 1.00 96.19 159 SER A CA 1
ATOM 1234 C C . SER A 1 159 ? 20.251 -16.162 -11.115 1.00 96.19 159 SER A C 1
ATOM 1236 O O . SER A 1 159 ? 20.220 -15.309 -10.223 1.00 96.19 159 SER A O 1
ATOM 1238 N N . LYS A 1 160 ? 20.662 -17.406 -10.878 1.00 95.31 160 LYS A N 1
ATOM 1239 C CA . LYS A 1 160 ? 21.101 -17.890 -9.564 1.00 95.31 160 LYS A CA 1
ATOM 1240 C C . LYS A 1 160 ? 22.274 -17.085 -8.984 1.00 95.31 160 LYS A C 1
ATOM 1242 O O . LYS A 1 160 ? 22.426 -16.999 -7.771 1.00 95.31 160 LYS A O 1
ATOM 1247 N N . ASP A 1 161 ? 23.076 -16.475 -9.848 1.00 95.62 161 ASP A N 1
ATOM 1248 C CA . ASP A 1 161 ? 24.217 -15.609 -9.535 1.00 95.62 161 ASP A CA 1
ATOM 1249 C C . ASP A 1 161 ? 23.901 -14.091 -9.604 1.00 95.62 161 ASP A C 1
ATOM 1251 O O . ASP A 1 161 ? 24.805 -13.243 -9.578 1.00 95.62 161 ASP A O 1
ATOM 1255 N N . GLY A 1 162 ? 22.611 -13.730 -9.631 1.00 95.94 162 GLY A N 1
ATOM 1256 C CA . GLY A 1 162 ? 22.123 -12.369 -9.386 1.00 95.94 162 GLY A CA 1
ATOM 1257 C C . GLY A 1 162 ? 22.228 -11.417 -10.579 1.00 95.94 162 GLY A C 1
ATOM 1258 O O . GLY A 1 162 ? 22.482 -10.222 -10.395 1.00 95.94 162 GLY A O 1
ATOM 1259 N N . PHE A 1 163 ? 22.070 -11.921 -11.803 1.00 95.81 163 PHE A N 1
ATOM 1260 C CA . PHE A 1 163 ? 22.057 -11.119 -13.029 1.00 95.81 163 PHE A CA 1
ATOM 1261 C C . PHE A 1 163 ? 20.692 -11.181 -13.719 1.00 95.81 163 PHE A C 1
ATOM 1263 O O . PHE A 1 163 ? 20.043 -12.221 -13.750 1.00 95.81 163 PHE A O 1
ATOM 1270 N N . ILE A 1 164 ? 20.249 -10.066 -14.300 1.00 94.00 164 ILE A N 1
ATOM 1271 C CA . ILE A 1 164 ? 18.942 -9.965 -14.976 1.00 94.00 164 ILE A CA 1
ATOM 1272 C C . ILE A 1 164 ? 19.049 -10.037 -16.501 1.00 94.00 164 ILE A C 1
ATOM 1274 O O . ILE A 1 164 ? 18.052 -10.284 -17.174 1.00 94.00 164 ILE A O 1
ATOM 1278 N N . ALA A 1 165 ? 20.245 -9.814 -17.051 1.00 91.50 165 ALA A N 1
ATOM 1279 C CA . ALA A 1 165 ? 20.525 -9.900 -18.481 1.00 91.50 165 ALA A CA 1
ATOM 1280 C C . ALA A 1 165 ? 22.032 -10.098 -18.732 1.00 91.50 165 ALA A C 1
ATOM 1282 O O . ALA A 1 165 ? 22.838 -9.610 -17.938 1.00 91.50 165 ALA A O 1
ATOM 1283 N N . PRO A 1 166 ? 22.440 -10.743 -19.838 1.00 89.88 166 PRO A N 1
ATOM 1284 C CA . PRO A 1 166 ? 23.842 -10.794 -20.256 1.00 89.88 166 PRO A CA 1
ATOM 1285 C C . PRO A 1 166 ? 24.337 -9.427 -20.772 1.00 89.88 166 PRO A C 1
ATOM 1287 O O . PRO A 1 166 ? 23.554 -8.620 -21.274 1.00 89.88 166 PRO A O 1
ATOM 1290 N N . ASN A 1 167 ? 25.651 -9.170 -20.709 1.00 86.06 167 ASN A N 1
ATOM 1291 C CA . ASN A 1 167 ? 26.251 -7.890 -21.138 1.00 86.06 167 ASN A CA 1
ATOM 1292 C C . ASN A 1 167 ? 25.987 -7.566 -22.622 1.00 86.06 167 ASN A C 1
ATOM 1294 O O . ASN A 1 167 ? 25.628 -6.440 -22.966 1.00 86.06 167 ASN A O 1
ATOM 1298 N N . ASN A 1 168 ? 26.111 -8.572 -23.491 1.00 80.44 168 ASN A N 1
ATOM 1299 C CA . ASN A 1 168 ? 26.005 -8.435 -24.947 1.00 80.44 168 ASN A CA 1
ATOM 1300 C C . ASN A 1 168 ? 24.676 -8.986 -25.484 1.00 80.44 168 ASN A C 1
ATOM 1302 O O . ASN A 1 168 ? 24.650 -9.737 -26.460 1.00 80.44 168 ASN A O 1
ATOM 1306 N N . GLN A 1 169 ? 23.567 -8.643 -24.827 1.00 79.94 169 GLN A N 1
ATOM 1307 C CA . GLN A 1 169 ? 22.231 -9.013 -25.290 1.00 79.94 169 GLN A CA 1
ATOM 1308 C C . GLN A 1 169 ? 21.954 -8.406 -26.679 1.00 79.94 169 GLN A C 1
ATOM 1310 O O . GLN A 1 169 ? 21.906 -7.184 -26.818 1.00 79.94 169 GLN A O 1
ATOM 1315 N N . LYS A 1 170 ? 21.770 -9.266 -27.688 1.00 75.12 170 LYS A N 1
ATOM 1316 C CA . LYS A 1 170 ? 21.357 -8.879 -29.052 1.00 75.12 170 LYS A CA 1
ATOM 1317 C C . LYS A 1 170 ? 19.864 -9.082 -29.310 1.00 75.12 170 LYS A C 1
ATOM 1319 O O . LYS A 1 170 ? 19.294 -8.353 -30.102 1.00 75.12 170 LYS A O 1
ATOM 1324 N N . GLU A 1 171 ? 19.263 -10.042 -28.615 1.00 79.06 171 GLU A N 1
ATOM 1325 C CA . GLU A 1 171 ? 17.857 -10.434 -28.739 1.00 79.06 171 GLU A CA 1
ATOM 1326 C C . GLU A 1 171 ? 17.195 -10.449 -27.355 1.00 79.06 171 GLU A C 1
ATOM 1328 O O . GLU A 1 171 ? 17.908 -10.576 -26.351 1.00 79.06 171 GLU A O 1
ATOM 1333 N N . PRO A 1 172 ? 15.856 -10.356 -27.255 1.00 79.44 172 PRO A N 1
ATOM 1334 C CA . PRO A 1 172 ? 15.143 -10.474 -25.986 1.00 79.44 172 PRO A CA 1
ATOM 1335 C C . PRO A 1 172 ? 15.557 -11.732 -25.208 1.00 79.44 172 PRO A C 1
ATOM 1337 O O . PRO A 1 172 ? 15.421 -12.861 -25.686 1.00 79.44 172 PRO A O 1
ATOM 1340 N N . PHE A 1 173 ? 16.064 -11.550 -23.988 1.00 81.00 173 PHE A N 1
ATOM 1341 C CA . PHE A 1 173 ? 16.548 -12.656 -23.164 1.00 81.00 173 PHE A CA 1
ATOM 1342 C C . PHE A 1 173 ? 15.463 -13.145 -22.199 1.00 81.00 173 PHE A C 1
ATOM 1344 O O . PHE A 1 173 ? 15.205 -12.540 -21.157 1.00 81.00 173 PHE A O 1
ATOM 1351 N N . TRP A 1 174 ? 14.827 -14.273 -22.527 1.00 82.00 174 TRP A N 1
ATOM 1352 C CA . TRP A 1 174 ? 13.806 -14.868 -21.665 1.00 82.00 174 TRP A CA 1
ATOM 1353 C C . TRP A 1 174 ? 14.399 -15.894 -20.689 1.00 82.00 174 TRP A C 1
ATOM 1355 O O . TRP A 1 174 ? 14.788 -17.006 -21.063 1.00 82.00 174 TRP A O 1
ATOM 1365 N N . MET A 1 175 ? 14.449 -15.535 -19.405 1.00 87.12 175 MET A N 1
ATOM 1366 C CA . MET A 1 175 ? 15.091 -16.372 -18.389 1.00 87.12 175 MET A CA 1
ATOM 1367 C C . MET A 1 175 ? 14.146 -17.377 -17.717 1.00 87.12 175 MET A C 1
ATOM 1369 O O . MET A 1 175 ? 14.561 -18.510 -17.482 1.00 87.12 175 MET A O 1
ATOM 1373 N N . THR A 1 176 ? 12.897 -16.989 -17.462 1.00 91.44 176 THR A N 1
ATOM 1374 C CA . THR A 1 176 ? 11.931 -17.753 -16.650 1.00 91.44 176 THR A CA 1
ATOM 1375 C C . THR A 1 176 ? 11.186 -18.836 -17.434 1.00 91.44 176 THR A C 1
ATOM 1377 O O . THR A 1 176 ? 11.174 -18.852 -18.666 1.00 91.44 176 THR A O 1
ATOM 1380 N N . SER A 1 177 ? 10.526 -19.744 -16.720 1.00 93.62 177 SER A N 1
ATOM 1381 C CA . SER A 1 177 ? 9.685 -20.798 -17.285 1.00 93.62 177 SER A CA 1
ATOM 1382 C C . SER A 1 177 ? 8.408 -20.257 -17.954 1.00 93.62 177 SER A C 1
ATOM 1384 O O . SER A 1 177 ? 7.958 -19.131 -17.719 1.00 93.62 177 SER A O 1
ATOM 1386 N N . SER A 1 178 ? 7.752 -21.092 -18.766 1.00 93.81 178 SER A N 1
ATOM 1387 C CA . SER A 1 178 ? 6.446 -20.763 -19.359 1.00 93.81 178 SER A CA 1
ATOM 1388 C C . SER A 1 178 ? 5.336 -20.600 -18.310 1.00 93.81 178 SER A C 1
ATOM 1390 O O . SER A 1 178 ? 4.419 -19.801 -18.502 1.00 93.81 178 SER A O 1
ATOM 1392 N N . LYS A 1 179 ? 5.422 -21.310 -17.174 1.00 96.12 179 LYS A N 1
ATOM 1393 C CA . LYS A 1 179 ? 4.488 -21.149 -16.047 1.00 96.12 179 LYS A CA 1
ATOM 1394 C C . LYS A 1 179 ? 4.672 -19.786 -15.374 1.00 96.12 179 LYS A C 1
ATOM 1396 O O . LYS A 1 179 ? 3.683 -19.093 -15.143 1.00 96.12 179 LYS A O 1
ATOM 1401 N N . SER A 1 180 ? 5.917 -19.366 -15.157 1.00 95.56 180 SER A N 1
ATOM 1402 C CA . SER A 1 180 ? 6.251 -18.033 -14.640 1.00 95.56 180 SER A CA 1
ATOM 1403 C C . SER A 1 180 ? 5.778 -16.935 -15.590 1.00 95.56 180 SER A C 1
ATOM 1405 O O . SER A 1 180 ? 5.181 -15.954 -15.151 1.00 95.56 180 SER A O 1
ATOM 1407 N N . LYS A 1 181 ? 5.933 -17.132 -16.907 1.00 94.31 181 LYS A N 1
ATOM 1408 C CA . LYS A 1 181 ? 5.387 -16.223 -17.927 1.00 94.31 181 LYS A CA 1
ATOM 1409 C C . LYS A 1 181 ? 3.872 -16.048 -17.795 1.00 94.31 181 LYS A C 1
ATOM 1411 O O . LYS A 1 181 ? 3.400 -14.914 -17.735 1.00 94.31 181 LYS A O 1
ATOM 1416 N N . LYS A 1 182 ? 3.113 -17.147 -17.707 1.00 96.56 182 LYS A N 1
ATOM 1417 C CA . LYS A 1 182 ? 1.652 -17.102 -17.511 1.00 96.56 182 LYS A CA 1
ATOM 1418 C C . LYS A 1 182 ? 1.268 -16.337 -16.245 1.00 96.56 182 LYS A C 1
ATOM 1420 O O . LYS A 1 182 ? 0.350 -15.525 -16.287 1.00 96.56 182 LYS A O 1
ATOM 1425 N N . LEU A 1 183 ? 1.999 -16.546 -15.150 1.00 97.12 183 LEU A N 1
ATOM 1426 C CA . LEU A 1 183 ? 1.761 -15.840 -13.892 1.00 97.12 183 LEU A CA 1
ATOM 1427 C C . LEU A 1 183 ? 2.026 -14.329 -14.004 1.00 97.12 183 LEU A C 1
ATOM 1429 O O . LEU A 1 183 ? 1.213 -13.537 -13.543 1.00 97.12 183 LEU A O 1
ATOM 1433 N N . VAL A 1 184 ? 3.096 -13.914 -14.687 1.00 96.44 184 VAL A N 1
ATOM 1434 C CA . VAL A 1 184 ? 3.361 -12.488 -14.959 1.00 96.44 184 VAL A CA 1
ATOM 1435 C C . VAL A 1 184 ? 2.247 -11.864 -15.797 1.00 96.44 184 VAL A C 1
ATOM 1437 O O . VAL A 1 184 ? 1.825 -10.745 -15.527 1.00 96.44 184 VAL A O 1
ATOM 1440 N N . HIS A 1 185 ? 1.732 -12.584 -16.794 1.00 97.44 185 HIS A N 1
ATOM 1441 C CA . HIS A 1 185 ? 0.596 -12.111 -17.583 1.00 97.44 185 HIS A CA 1
ATOM 1442 C C . HIS A 1 185 ? -0.700 -12.021 -16.772 1.00 97.44 185 HIS A C 1
ATOM 1444 O O . HIS A 1 185 ? -1.473 -11.098 -17.004 1.00 97.44 185 HIS A O 1
ATOM 1450 N N . LYS A 1 186 ? -0.912 -12.922 -15.805 1.00 97.25 186 LYS A N 1
ATOM 1451 C CA . LYS A 1 186 ? -1.993 -12.790 -14.823 1.00 97.25 186 LYS A CA 1
ATOM 1452 C C . LYS A 1 186 ? -1.833 -11.516 -13.999 1.00 97.25 186 LYS A C 1
ATOM 1454 O O . LYS A 1 186 ? -2.775 -10.745 -13.940 1.00 97.25 186 LYS A O 1
ATOM 1459 N N . TRP A 1 187 ? -0.645 -11.234 -13.467 1.00 97.38 187 TRP A N 1
ATOM 1460 C CA . TRP A 1 187 ? -0.418 -9.980 -12.741 1.00 97.38 187 TRP A CA 1
ATOM 1461 C C . TRP A 1 187 ? -0.681 -8.750 -13.607 1.00 97.38 187 TRP A C 1
ATOM 1463 O O . TRP A 1 187 ? -1.333 -7.828 -13.153 1.00 97.38 187 TRP A O 1
ATOM 1473 N N . ARG A 1 188 ? -0.259 -8.739 -14.876 1.00 97.62 188 ARG A N 1
ATOM 1474 C CA . ARG A 1 188 ? -0.571 -7.620 -15.784 1.00 97.62 188 ARG A CA 1
ATOM 1475 C C . ARG A 1 188 ? -2.070 -7.372 -15.958 1.00 97.62 188 ARG A C 1
ATOM 1477 O O . ARG A 1 188 ? -2.443 -6.223 -16.118 1.00 97.62 188 ARG A O 1
ATOM 1484 N N . ALA A 1 189 ? -2.892 -8.420 -15.933 1.00 96.62 189 ALA A N 1
ATOM 1485 C CA . ALA A 1 189 ? -4.349 -8.306 -16.012 1.00 96.62 189 ALA A CA 1
ATOM 1486 C C . ALA A 1 189 ? -5.001 -7.821 -14.706 1.00 96.62 189 ALA A C 1
ATOM 1488 O O . ALA A 1 189 ? -6.169 -7.448 -14.706 1.00 96.62 189 ALA A O 1
ATOM 1489 N N . GLU A 1 190 ? -4.279 -7.894 -13.587 1.00 96.19 190 GLU A N 1
ATOM 1490 C CA . GLU A 1 190 ? -4.784 -7.555 -12.254 1.00 96.19 190 GLU A CA 1
ATOM 1491 C C . GLU A 1 190 ? -4.410 -6.127 -11.823 1.00 96.19 190 GLU A C 1
ATOM 1493 O O . GLU A 1 190 ? -5.026 -5.609 -10.893 1.00 96.19 190 GLU A O 1
ATOM 1498 N N . GLU A 1 191 ? -3.428 -5.497 -12.479 1.00 96.81 191 GLU A N 1
ATOM 1499 C CA . GLU A 1 191 ? -2.927 -4.155 -12.150 1.00 96.81 191 GLU A CA 1
ATOM 1500 C C . GLU A 1 191 ? -3.303 -3.127 -13.235 1.00 96.81 191 GLU A C 1
ATOM 1502 O O . GLU A 1 191 ? -3.339 -3.437 -14.424 1.00 96.81 191 GLU A O 1
ATOM 1507 N N . ASP A 1 192 ? -3.504 -1.868 -12.843 1.00 97.75 192 ASP A N 1
ATOM 1508 C CA . ASP A 1 192 ? -3.973 -0.801 -13.742 1.00 97.75 192 ASP A CA 1
ATOM 1509 C C . ASP A 1 192 ? -2.928 -0.399 -14.789 1.00 97.75 192 ASP A C 1
ATOM 1511 O O . ASP A 1 192 ? -3.265 0.063 -15.882 1.00 97.75 192 ASP A O 1
ATOM 1515 N N . ALA A 1 193 ? -1.644 -0.493 -14.434 1.00 98.38 193 ALA A N 1
ATOM 1516 C CA . ALA A 1 193 ? -0.562 0.014 -15.258 1.00 98.38 193 ALA A CA 1
ATOM 1517 C C . ALA A 1 193 ? 0.736 -0.787 -15.128 1.00 98.38 193 ALA A C 1
ATOM 1519 O O . ALA A 1 193 ? 1.048 -1.366 -14.087 1.00 98.38 193 ALA A O 1
ATOM 1520 N N . ILE A 1 194 ? 1.545 -0.749 -16.186 1.00 98.69 194 ILE A N 1
ATOM 1521 C CA . ILE A 1 194 ? 2.872 -1.359 -16.262 1.00 98.69 194 ILE A CA 1
ATOM 1522 C C . ILE A 1 194 ? 3.903 -0.337 -16.731 1.00 98.69 194 ILE A C 1
ATOM 1524 O O . ILE A 1 194 ? 3.685 0.350 -17.724 1.00 98.69 194 ILE A O 1
ATOM 1528 N N . LEU A 1 195 ? 5.045 -0.247 -16.045 1.00 98.62 195 LEU A N 1
ATOM 1529 C CA . LEU A 1 195 ? 6.108 0.708 -16.356 1.00 98.62 195 LEU A CA 1
ATOM 1530 C C . LEU A 1 195 ? 7.419 0.032 -16.735 1.00 98.62 195 LEU A C 1
ATOM 1532 O O . LEU A 1 195 ? 7.922 -0.845 -16.025 1.00 98.62 195 LEU A O 1
ATOM 1536 N N . VAL A 1 196 ? 8.030 0.545 -17.803 1.00 98.00 196 VAL A N 1
ATOM 1537 C CA . VAL A 1 196 ? 9.402 0.222 -18.211 1.00 98.00 196 VAL A CA 1
ATOM 1538 C C . VAL A 1 196 ? 10.223 1.485 -18.494 1.00 98.00 196 VAL A C 1
ATOM 1540 O O . VAL A 1 196 ? 9.702 2.570 -18.756 1.00 98.00 196 VAL A O 1
ATOM 1543 N N . GLY A 1 197 ? 11.548 1.353 -18.430 1.00 96.50 197 GLY A N 1
ATOM 1544 C CA . GLY A 1 197 ? 12.471 2.407 -18.853 1.00 96.50 197 GLY A CA 1
ATOM 1545 C C . GLY A 1 197 ? 12.762 2.361 -20.357 1.00 96.50 197 GLY A C 1
ATOM 1546 O O . GLY A 1 197 ? 12.585 1.324 -21.003 1.00 96.50 197 GLY A O 1
ATOM 1547 N N . ARG A 1 198 ? 13.295 3.464 -20.900 1.00 95.19 198 ARG A N 1
ATOM 1548 C CA . ARG A 1 198 ? 13.738 3.577 -22.303 1.00 95.19 198 ARG A CA 1
ATOM 1549 C C . ARG A 1 198 ? 14.634 2.419 -22.762 1.00 95.19 198 ARG A C 1
ATOM 1551 O O . ARG A 1 198 ? 14.400 1.854 -23.815 1.00 95.19 198 ARG A O 1
ATOM 1558 N N . ILE A 1 199 ? 15.639 2.034 -21.971 1.00 92.44 199 ILE A N 1
ATOM 1559 C CA . ILE A 1 199 ? 16.622 1.015 -22.395 1.00 92.44 199 ILE A CA 1
ATOM 1560 C C . ILE A 1 199 ? 15.968 -0.363 -22.573 1.00 92.44 199 ILE A C 1
ATOM 1562 O O . ILE A 1 199 ? 16.225 -1.032 -23.565 1.00 92.44 199 ILE A O 1
ATOM 1566 N N . THR A 1 200 ? 15.113 -0.779 -21.635 1.00 93.31 200 THR A N 1
ATOM 1567 C CA . THR A 1 200 ? 14.329 -2.024 -21.752 1.00 93.31 200 THR A CA 1
ATOM 1568 C C . THR A 1 200 ? 13.450 -1.990 -22.992 1.00 93.31 200 THR A C 1
ATOM 1570 O O . THR A 1 200 ? 13.383 -2.947 -23.750 1.00 93.31 200 THR A O 1
ATOM 1573 N N . THR A 1 201 ? 12.820 -0.843 -23.223 1.00 94.62 201 THR A N 1
ATOM 1574 C CA . THR A 1 201 ? 11.963 -0.622 -24.380 1.00 94.62 201 THR A CA 1
ATOM 1575 C C . THR A 1 201 ? 12.716 -0.789 -25.704 1.00 94.62 201 THR A C 1
ATOM 1577 O O . THR A 1 201 ? 12.240 -1.494 -26.587 1.00 94.62 201 THR A O 1
ATOM 1580 N N . GLU A 1 202 ? 13.901 -0.189 -25.829 1.00 92.44 202 GLU A N 1
ATOM 1581 C CA . GLU A 1 202 ? 14.734 -0.272 -27.038 1.00 92.44 202 GLU A CA 1
ATOM 1582 C C . GLU A 1 202 ? 15.276 -1.678 -27.287 1.00 92.44 202 GLU A C 1
ATOM 1584 O O . GLU A 1 202 ? 15.311 -2.122 -28.429 1.00 92.44 202 GLU A O 1
ATOM 1589 N N . LYS A 1 203 ? 15.720 -2.368 -26.231 1.00 89.81 203 LYS A N 1
ATOM 1590 C CA . LYS A 1 203 ? 16.369 -3.678 -26.361 1.00 89.81 203 LYS A CA 1
ATOM 1591 C C . LYS A 1 203 ? 15.384 -4.822 -26.569 1.00 89.81 203 LYS A C 1
ATOM 1593 O O . LYS A 1 203 ? 15.680 -5.733 -27.332 1.00 89.81 203 LYS A O 1
ATOM 1598 N N . ASP A 1 204 ? 14.242 -4.780 -25.888 1.00 91.06 204 ASP A N 1
ATOM 1599 C CA . ASP A 1 204 ? 13.315 -5.913 -25.854 1.00 91.06 204 ASP A CA 1
ATOM 1600 C C . ASP A 1 204 ? 12.090 -5.715 -26.760 1.00 91.06 204 ASP A C 1
ATOM 1602 O O . ASP A 1 204 ? 11.344 -6.669 -26.976 1.00 91.06 204 ASP A O 1
ATOM 1606 N N . ASN A 1 205 ? 11.855 -4.487 -27.251 1.00 94.25 205 ASN A N 1
ATOM 1607 C CA . ASN A 1 205 ? 10.664 -4.079 -28.007 1.00 94.25 205 ASN A CA 1
ATOM 1608 C C . ASN A 1 205 ? 9.356 -4.725 -27.477 1.00 94.25 205 ASN A C 1
ATOM 1610 O O . ASN A 1 205 ? 8.652 -5.432 -28.209 1.00 94.25 205 ASN A O 1
ATOM 1614 N N . PRO A 1 206 ? 9.037 -4.575 -26.176 1.00 95.00 206 PRO A N 1
ATOM 1615 C CA . PRO A 1 206 ? 7.979 -5.357 -25.558 1.00 95.00 206 PRO A CA 1
ATOM 1616 C C . PRO A 1 206 ? 6.591 -4.812 -25.914 1.00 95.00 206 PRO A C 1
ATOM 1618 O O . PRO A 1 206 ? 6.365 -3.608 -25.932 1.00 95.00 206 PRO A O 1
ATOM 1621 N N . TYR A 1 207 ? 5.616 -5.708 -26.071 1.00 96.06 207 TYR A N 1
ATOM 1622 C CA . TYR A 1 207 ? 4.201 -5.325 -26.198 1.00 96.06 207 TYR A CA 1
ATOM 1623 C C . TYR A 1 207 ? 3.590 -4.824 -24.881 1.00 96.06 207 TYR A C 1
ATOM 1625 O O . TYR A 1 207 ? 2.692 -3.990 -24.887 1.00 96.06 207 TYR A O 1
ATOM 1633 N N . LEU A 1 208 ? 4.031 -5.389 -23.746 1.00 96.44 208 LEU A N 1
ATOM 1634 C CA . LEU A 1 208 ? 3.495 -5.152 -22.391 1.00 96.44 208 LEU A CA 1
ATOM 1635 C C . LEU A 1 208 ? 1.980 -5.408 -22.204 1.00 96.44 208 LEU A C 1
ATOM 1637 O O . LEU A 1 208 ? 1.430 -5.082 -21.161 1.00 96.44 208 LEU A O 1
ATOM 1641 N N . THR A 1 209 ? 1.332 -6.082 -23.158 1.00 96.88 209 THR A N 1
ATOM 1642 C CA . THR A 1 209 ? -0.072 -6.531 -23.086 1.00 96.88 209 THR A CA 1
ATOM 1643 C C . THR A 1 209 ? -0.249 -7.886 -22.373 1.00 96.88 209 THR A C 1
ATOM 1645 O O . THR A 1 209 ? 0.725 -8.606 -22.088 1.00 96.88 209 THR A O 1
ATOM 1648 N N . VAL A 1 210 ? -1.502 -8.257 -22.100 1.00 96.88 210 VAL A N 1
ATOM 1649 C CA . VAL A 1 210 ? -1.934 -9.564 -21.585 1.00 96.88 210 VAL A CA 1
ATOM 1650 C C . VAL A 1 210 ? -2.209 -10.502 -22.766 1.00 96.88 210 VAL A C 1
ATOM 1652 O O . VAL A 1 210 ? -3.034 -10.208 -23.617 1.00 96.88 210 VAL A O 1
ATOM 1655 N N . ARG A 1 211 ? -1.472 -11.619 -22.863 1.00 95.50 211 ARG A N 1
ATOM 1656 C CA . ARG A 1 211 ? -1.517 -12.533 -24.028 1.00 95.50 211 ARG A CA 1
ATOM 1657 C C . ARG A 1 211 ? -1.570 -14.014 -23.667 1.00 95.50 211 ARG A C 1
ATOM 1659 O O . ARG A 1 211 ? -1.920 -14.839 -24.496 1.00 95.50 211 ARG A O 1
ATOM 1666 N N . GLU A 1 212 ? -1.190 -14.359 -22.440 1.00 95.81 212 GLU A N 1
ATOM 1667 C CA . GLU A 1 212 ? -1.071 -15.756 -21.995 1.00 95.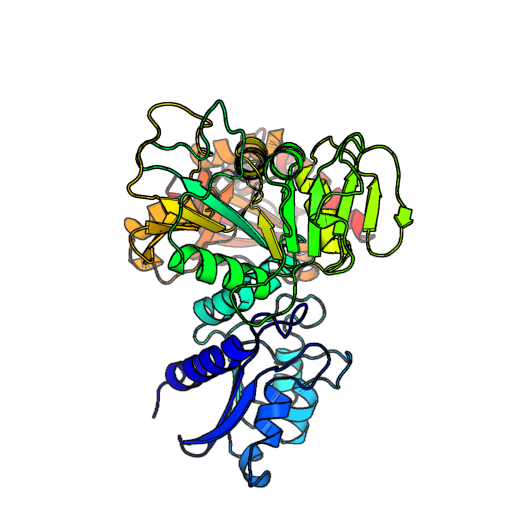81 212 GLU A CA 1
ATOM 1668 C C . GLU A 1 212 ? -2.249 -16.200 -21.109 1.00 95.81 212 GLU A C 1
ATOM 1670 O O . GLU A 1 212 ? -2.329 -17.366 -20.719 1.00 95.81 212 GLU A O 1
ATOM 1675 N N . VAL A 1 213 ? -3.138 -15.263 -20.762 1.00 95.88 213 VAL A N 1
ATOM 1676 C CA . VAL A 1 213 ? -4.345 -15.444 -19.943 1.00 95.88 213 VAL A CA 1
ATOM 1677 C C . VAL A 1 213 ? -5.434 -14.474 -20.420 1.00 95.88 213 VAL A C 1
ATOM 1679 O O . VAL A 1 213 ? -5.154 -13.589 -21.225 1.00 95.88 213 VAL A O 1
ATOM 1682 N N . GLN A 1 214 ? -6.662 -14.625 -19.922 1.00 93.44 214 GLN A N 1
ATOM 1683 C CA . GLN A 1 214 ? -7.733 -13.646 -20.132 1.00 93.44 214 GLN A CA 1
ATOM 1684 C C . GLN A 1 214 ? -7.597 -12.471 -19.155 1.00 93.44 214 GLN A C 1
ATOM 1686 O O . GLN A 1 214 ? -7.239 -12.679 -17.997 1.00 93.44 214 GLN A O 1
ATOM 1691 N N . GLY A 1 215 ? -7.911 -11.262 -19.619 1.00 92.69 215 GLY A N 1
ATOM 1692 C CA . GLY A 1 215 ? -7.888 -10.042 -18.814 1.00 92.69 215 GLY A CA 1
ATOM 1693 C C . GLY A 1 215 ? -7.740 -8.788 -19.670 1.00 92.69 215 GLY A C 1
ATOM 1694 O O . GLY A 1 215 ? -7.473 -8.888 -20.869 1.00 92.69 215 GLY A O 1
ATOM 1695 N N . GLU A 1 216 ? -7.921 -7.620 -19.058 1.00 93.19 216 GLU A N 1
ATOM 1696 C CA . GLU A 1 216 ? -7.700 -6.337 -19.728 1.00 93.19 216 GLU A CA 1
ATOM 1697 C C . GLU A 1 216 ? -6.206 -6.002 -19.804 1.00 93.19 216 GLU A C 1
ATOM 1699 O O . GLU A 1 216 ? -5.402 -6.445 -18.982 1.00 93.19 216 GLU A O 1
ATOM 1704 N N . ASN A 1 217 ? -5.819 -5.231 -20.820 1.00 96.75 217 ASN A N 1
ATOM 1705 C CA . ASN A 1 217 ? -4.447 -4.754 -20.932 1.00 96.75 217 ASN A CA 1
ATOM 1706 C C . ASN A 1 217 ? -4.201 -3.618 -19.929 1.00 96.75 217 ASN A C 1
ATOM 1708 O O . ASN A 1 217 ? -4.986 -2.667 -19.907 1.00 96.75 217 ASN A O 1
ATOM 1712 N N . PRO A 1 218 ? -3.088 -3.644 -19.175 1.00 97.44 218 PRO A N 1
ATOM 1713 C CA . PRO A 1 218 ? -2.721 -2.520 -18.328 1.00 97.44 218 PRO A CA 1
ATOM 1714 C C . PRO A 1 218 ? -2.340 -1.309 -19.185 1.00 97.44 218 PRO A C 1
ATOM 1716 O O . PRO A 1 218 ? -1.839 -1.443 -20.308 1.00 97.44 218 PRO A O 1
ATOM 1719 N N . ILE A 1 219 ? -2.486 -0.112 -18.619 1.00 98.25 219 ILE A N 1
ATOM 1720 C CA . ILE A 1 219 ? -1.923 1.106 -19.204 1.00 98.25 219 ILE A CA 1
ATOM 1721 C C . ILE A 1 219 ? -0.403 0.947 -19.267 1.00 98.25 219 ILE A C 1
ATOM 1723 O O . ILE A 1 219 ? 0.267 0.736 -18.254 1.00 98.25 219 ILE A O 1
ATOM 1727 N N . ARG A 1 220 ? 0.166 1.075 -20.461 1.00 98.38 220 ARG A N 1
ATOM 1728 C CA . ARG A 1 220 ? 1.613 1.005 -20.660 1.00 98.38 220 ARG A CA 1
ATOM 1729 C C . ARG A 1 220 ? 2.223 2.349 -20.301 1.00 98.38 220 ARG A C 1
ATOM 1731 O O . ARG A 1 220 ? 1.719 3.390 -20.704 1.00 98.38 220 ARG A O 1
ATOM 1738 N N . ILE A 1 221 ? 3.311 2.351 -19.549 1.00 98.56 221 ILE A N 1
ATOM 1739 C CA . ILE A 1 221 ? 4.011 3.564 -19.138 1.00 98.56 221 ILE A CA 1
ATOM 1740 C C . ILE A 1 221 ? 5.480 3.433 -19.515 1.00 98.56 221 ILE A C 1
ATOM 1742 O O . ILE A 1 221 ? 6.147 2.459 -19.160 1.00 98.56 221 ILE A O 1
ATOM 1746 N N . VAL A 1 222 ? 6.009 4.448 -20.195 1.00 98.12 222 VAL A N 1
ATOM 1747 C CA . VAL A 1 222 ? 7.423 4.506 -20.561 1.00 98.12 222 VAL A CA 1
ATOM 1748 C C . VAL A 1 222 ? 8.050 5.817 -20.115 1.00 98.12 222 VAL A C 1
ATOM 1750 O O . VAL A 1 222 ? 7.496 6.902 -20.296 1.00 98.12 222 VAL A O 1
ATOM 1753 N N . ILE A 1 223 ? 9.240 5.708 -19.524 1.00 98.00 223 ILE A N 1
ATOM 1754 C CA . ILE A 1 223 ? 10.098 6.856 -19.225 1.00 98.00 223 ILE A CA 1
ATOM 1755 C C . ILE A 1 223 ? 11.030 7.070 -20.417 1.00 98.00 223 ILE A C 1
ATOM 1757 O O . ILE A 1 223 ? 12.017 6.345 -20.565 1.00 98.00 223 ILE A O 1
ATOM 1761 N N . ASP A 1 224 ? 10.744 8.091 -21.224 1.00 97.31 224 ASP A N 1
ATOM 1762 C CA . ASP A 1 224 ? 11.557 8.498 -22.370 1.00 97.31 224 ASP A CA 1
ATOM 1763 C C . ASP A 1 224 ? 11.856 9.999 -22.305 1.00 97.31 224 ASP A C 1
ATOM 1765 O O . ASP A 1 224 ? 11.185 10.840 -22.904 1.00 97.31 224 ASP A O 1
ATOM 1769 N N . LYS A 1 225 ? 12.877 10.332 -21.508 1.00 96.69 225 LYS A N 1
ATOM 1770 C CA . LYS A 1 225 ? 13.236 11.703 -21.120 1.00 96.69 225 LYS A CA 1
ATOM 1771 C C . LYS A 1 225 ? 13.290 12.683 -22.292 1.00 96.69 225 LYS A C 1
ATOM 1773 O O . LYS A 1 225 ? 12.749 13.788 -22.183 1.00 96.69 225 LYS A O 1
ATOM 1778 N N . ASP A 1 226 ? 13.940 12.263 -23.371 1.00 96.69 226 ASP A N 1
ATOM 1779 C CA . ASP A 1 226 ? 14.277 13.104 -24.520 1.00 96.69 226 ASP A CA 1
ATOM 1780 C C . ASP A 1 226 ? 13.505 12.689 -25.785 1.00 96.69 226 ASP A C 1
ATOM 1782 O O . ASP A 1 226 ? 13.816 13.183 -26.864 1.00 96.69 226 ASP A O 1
ATOM 1786 N N . LEU A 1 227 ? 12.514 11.794 -25.660 1.00 96.88 227 LEU A N 1
ATOM 1787 C CA . LEU A 1 227 ? 11.716 11.264 -26.773 1.00 96.88 227 LEU A CA 1
ATOM 1788 C C . LEU A 1 227 ? 12.558 10.618 -27.885 1.00 96.88 227 LEU A C 1
ATOM 1790 O O . LEU A 1 227 ? 12.420 10.962 -29.058 1.00 96.88 227 LEU A O 1
ATOM 1794 N N . LYS A 1 228 ? 13.468 9.713 -27.504 1.00 96.75 228 LYS A N 1
ATOM 1795 C CA . LYS A 1 228 ? 14.388 9.042 -28.441 1.00 96.75 228 LYS A CA 1
ATOM 1796 C C . LYS A 1 228 ? 13.860 7.719 -28.986 1.00 96.75 228 LYS A C 1
ATOM 1798 O O . LYS A 1 228 ? 14.460 7.179 -29.912 1.00 96.75 228 LYS A O 1
ATOM 1803 N N . LEU A 1 229 ? 12.792 7.178 -28.406 1.00 96.75 229 LEU A N 1
ATOM 1804 C CA . LEU A 1 229 ? 12.218 5.918 -28.857 1.00 96.75 229 LEU A CA 1
ATOM 1805 C C . LEU A 1 229 ? 11.608 6.057 -30.253 1.00 96.75 229 LEU A C 1
ATOM 1807 O O . LEU A 1 229 ? 10.907 7.028 -30.535 1.00 96.75 229 LEU A O 1
ATOM 1811 N N . SER A 1 230 ? 11.837 5.056 -31.108 1.00 95.81 230 SER A N 1
ATOM 1812 C CA . SER A 1 230 ? 11.133 4.966 -32.391 1.00 95.81 230 SER A CA 1
ATOM 1813 C C . SER A 1 230 ? 9.635 4.782 -32.156 1.00 95.81 230 SER A C 1
ATOM 1815 O O . SER A 1 230 ? 9.232 3.973 -31.320 1.00 95.81 230 SER A O 1
ATOM 1817 N N . THR A 1 231 ? 8.809 5.494 -32.921 1.00 92.06 231 THR A N 1
ATOM 1818 C CA . THR A 1 231 ? 7.346 5.364 -32.870 1.00 92.06 231 THR A CA 1
ATOM 1819 C C . THR A 1 231 ? 6.837 4.020 -33.391 1.00 92.06 231 THR A C 1
ATOM 1821 O O . THR A 1 231 ? 5.685 3.693 -33.137 1.00 92.06 231 THR A O 1
ATOM 1824 N N . ASP A 1 232 ? 7.683 3.232 -34.061 1.00 94.56 232 ASP A N 1
ATOM 1825 C CA . ASP A 1 232 ? 7.328 1.923 -34.632 1.00 94.56 232 ASP A CA 1
ATOM 1826 C C . ASP A 1 232 ? 7.488 0.758 -33.632 1.00 94.56 232 ASP A C 1
ATOM 1828 O O . ASP A 1 232 ? 7.301 -0.406 -33.983 1.00 94.56 232 ASP A O 1
ATOM 1832 N N . LEU A 1 233 ? 7.872 1.044 -32.381 1.00 96.69 233 LEU A N 1
ATOM 1833 C CA . LEU A 1 233 ? 7.965 0.027 -31.330 1.00 96.69 233 LEU A CA 1
ATOM 1834 C C . LEU A 1 233 ? 6.577 -0.483 -30.926 1.00 96.69 233 LEU A C 1
ATOM 1836 O O . LEU A 1 233 ? 5.611 0.275 -30.860 1.00 96.69 233 LEU A O 1
ATOM 1840 N N . ASN A 1 234 ? 6.512 -1.762 -30.550 1.00 96.50 234 ASN A N 1
ATOM 1841 C CA . ASN A 1 234 ? 5.277 -2.485 -30.237 1.00 96.50 234 ASN A CA 1
ATOM 1842 C C . ASN A 1 234 ? 4.426 -1.781 -29.170 1.00 96.50 234 ASN A C 1
ATOM 1844 O O . ASN A 1 234 ? 3.207 -1.795 -29.223 1.00 96.50 234 ASN A O 1
ATOM 1848 N N . LEU A 1 235 ? 5.047 -1.116 -28.196 1.00 94.88 235 LEU A N 1
ATOM 1849 C CA . LEU A 1 235 ? 4.311 -0.415 -27.142 1.00 94.88 235 LEU A CA 1
ATOM 1850 C C . LEU A 1 235 ? 3.541 0.839 -27.607 1.00 94.88 235 LEU A C 1
ATOM 1852 O O . LEU A 1 235 ? 2.793 1.405 -26.811 1.00 94.88 235 LEU A O 1
ATOM 1856 N N . PHE A 1 236 ? 3.774 1.327 -28.827 1.00 95.19 236 PHE A N 1
ATOM 1857 C CA . PHE A 1 236 ? 3.093 2.498 -29.390 1.00 95.19 236 PHE A CA 1
ATOM 1858 C C . PHE A 1 236 ? 1.938 2.119 -30.325 1.00 95.19 236 PHE A C 1
ATOM 1860 O O . PHE A 1 236 ? 1.333 3.013 -30.923 1.00 95.19 236 PHE A O 1
ATOM 1867 N N . ASP A 1 237 ? 1.624 0.822 -30.429 1.00 93.69 237 ASP A N 1
ATOM 1868 C CA . ASP A 1 237 ? 0.453 0.312 -31.143 1.00 93.69 237 ASP A CA 1
ATOM 1869 C C . ASP A 1 237 ? -0.880 0.732 -30.484 1.00 93.69 237 ASP A C 1
ATOM 1871 O O . ASP A 1 237 ? -0.928 1.416 -29.456 1.00 93.69 237 ASP A O 1
ATOM 1875 N N . SER A 1 238 ? -1.993 0.294 -31.073 1.00 93.38 238 SER A N 1
ATOM 1876 C CA . SER A 1 238 ? -3.337 0.598 -30.579 1.00 93.38 238 SER A CA 1
ATOM 1877 C C . SER A 1 238 ? -3.873 -0.374 -29.520 1.00 93.38 238 SER A C 1
ATOM 1879 O O . SER A 1 238 ? -4.957 -0.113 -29.003 1.00 93.38 238 SER A O 1
ATOM 1881 N N . ASP A 1 239 ? -3.160 -1.454 -29.178 1.00 94.75 239 ASP A N 1
ATOM 1882 C CA . ASP A 1 239 ? -3.678 -2.552 -28.338 1.00 94.75 239 ASP A CA 1
ATOM 1883 C C . ASP A 1 239 ? -3.915 -2.146 -26.875 1.00 94.75 239 ASP A C 1
ATOM 1885 O O . ASP A 1 239 ? -4.697 -2.780 -26.158 1.00 94.75 239 ASP A O 1
ATOM 1889 N N . ALA A 1 240 ? -3.227 -1.104 -26.406 1.00 96.00 240 ALA A N 1
ATOM 1890 C CA . ALA A 1 240 ? -3.424 -0.530 -25.082 1.00 96.00 240 ALA A CA 1
ATOM 1891 C C . ALA A 1 240 ? -3.064 0.960 -25.058 1.00 96.00 240 ALA A C 1
ATOM 1893 O O . ALA A 1 240 ? -2.234 1.439 -25.832 1.00 96.00 240 ALA A O 1
ATOM 1894 N N . LYS A 1 241 ? -3.646 1.704 -24.114 1.00 97.00 241 LYS A N 1
ATOM 1895 C CA . LYS A 1 241 ? -3.239 3.087 -23.839 1.00 97.00 241 LYS A CA 1
ATOM 1896 C C . LYS A 1 241 ? -1.772 3.125 -23.402 1.00 97.00 241 LYS A C 1
ATOM 1898 O O . LYS A 1 241 ? -1.375 2.350 -22.529 1.00 97.00 241 LYS A O 1
ATOM 1903 N N . THR A 1 242 ? -1.008 4.081 -23.927 1.00 98.19 242 THR A N 1
ATOM 1904 C CA . THR A 1 242 ? 0.397 4.280 -23.549 1.00 98.19 242 THR A CA 1
ATOM 1905 C C . THR A 1 242 ? 0.639 5.698 -23.049 1.00 98.19 242 THR A C 1
ATOM 1907 O O . THR A 1 242 ? 0.291 6.667 -23.714 1.00 98.19 242 THR A O 1
ATOM 1910 N N . ILE A 1 243 ? 1.265 5.838 -21.881 1.00 98.56 243 ILE A N 1
ATOM 1911 C CA . ILE A 1 243 ? 1.705 7.107 -21.292 1.00 98.56 243 ILE A CA 1
ATOM 1912 C C . ILE A 1 243 ? 3.230 7.220 -21.408 1.00 98.56 243 ILE A C 1
ATOM 1914 O O . ILE A 1 243 ? 3.967 6.323 -21.001 1.00 98.56 243 ILE A O 1
ATOM 1918 N N . ILE A 1 244 ? 3.713 8.352 -21.918 1.00 98.44 244 ILE A N 1
ATOM 1919 C CA . ILE A 1 244 ? 5.129 8.631 -22.153 1.00 98.44 244 ILE A CA 1
ATOM 1920 C C . ILE A 1 244 ? 5.565 9.835 -21.316 1.00 98.44 244 ILE A C 1
ATOM 1922 O O . ILE A 1 244 ? 5.294 10.992 -21.662 1.00 98.44 244 ILE A O 1
ATOM 1926 N N . PHE A 1 245 ? 6.296 9.576 -20.232 1.00 98.56 245 PHE A N 1
ATOM 1927 C CA . PHE A 1 245 ? 6.886 10.628 -19.406 1.00 98.56 245 PHE A CA 1
ATOM 1928 C C . PHE A 1 245 ? 8.171 11.165 -20.040 1.00 98.56 245 PHE A C 1
ATOM 1930 O O . PHE A 1 245 ? 9.129 10.419 -20.252 1.00 98.56 245 PHE A O 1
ATOM 1937 N N . ASN A 1 246 ? 8.197 12.471 -20.311 1.00 98.31 246 ASN A N 1
ATOM 1938 C CA . ASN A 1 246 ? 9.284 13.139 -21.030 1.00 98.31 246 ASN A CA 1
ATOM 1939 C C . ASN A 1 246 ? 9.517 14.576 -20.522 1.00 98.31 246 ASN A C 1
ATOM 1941 O O . ASN A 1 246 ? 8.765 15.074 -19.689 1.00 98.31 246 ASN A O 1
ATOM 1945 N N . THR A 1 247 ? 10.562 15.257 -20.997 1.00 97.88 247 THR A N 1
ATOM 1946 C CA . THR A 1 247 ? 10.881 16.648 -20.594 1.00 97.88 247 THR A CA 1
ATOM 1947 C C . THR A 1 247 ? 10.420 17.712 -21.592 1.00 97.88 247 THR A C 1
ATOM 1949 O O . THR A 1 247 ? 10.492 18.910 -21.304 1.00 97.88 247 THR A O 1
ATOM 1952 N N . LEU A 1 248 ? 9.923 17.302 -22.758 1.00 97.81 248 LEU A N 1
ATOM 1953 C CA . LEU A 1 248 ? 9.756 18.169 -23.919 1.00 97.81 248 LEU A CA 1
ATOM 1954 C C . LEU A 1 248 ? 8.322 18.688 -24.053 1.00 97.81 248 LEU A C 1
ATOM 1956 O O . LEU A 1 248 ? 8.124 19.903 -24.134 1.00 97.81 248 LEU A O 1
ATOM 1960 N N . LYS A 1 249 ? 7.320 17.800 -24.028 1.00 97.31 249 LYS A N 1
ATOM 1961 C CA . LYS A 1 249 ? 5.942 18.120 -24.428 1.00 97.31 249 LYS A CA 1
ATOM 1962 C C . LYS A 1 249 ? 4.867 17.333 -23.676 1.00 97.31 249 LYS A C 1
ATOM 1964 O O . LYS A 1 249 ? 5.085 16.193 -23.263 1.00 97.31 249 LYS A O 1
ATOM 1969 N N . THR A 1 250 ? 3.693 17.954 -23.577 1.00 98.00 250 THR A N 1
ATOM 1970 C CA . THR A 1 250 ? 2.435 17.304 -23.200 1.00 98.00 250 THR A CA 1
ATOM 1971 C C . THR A 1 250 ? 1.506 17.338 -24.405 1.00 98.00 250 THR A C 1
ATOM 1973 O O . THR A 1 250 ? 1.222 18.423 -24.906 1.00 98.00 250 THR A O 1
ATOM 1976 N N . GLN A 1 251 ? 1.087 16.176 -24.896 1.00 96.81 251 GLN A N 1
ATOM 1977 C CA . GLN A 1 251 ? 0.197 16.046 -26.053 1.00 96.81 251 GLN A CA 1
ATOM 1978 C C . GLN A 1 251 ? -0.393 14.634 -26.122 1.00 96.81 251 GLN A C 1
ATOM 1980 O O . GLN A 1 251 ? 0.224 13.680 -25.654 1.00 96.81 251 GLN A O 1
ATOM 1985 N N . GLU A 1 252 ? -1.534 14.491 -26.779 1.00 95.56 252 GLU A N 1
ATOM 1986 C CA . GLU A 1 252 ? -2.143 13.201 -27.104 1.00 95.56 252 GLU A CA 1
ATOM 1987 C C . GLU A 1 252 ? -2.038 12.972 -28.614 1.00 95.56 252 GLU A C 1
ATOM 1989 O O . GLU A 1 252 ? -2.363 13.857 -29.407 1.00 95.56 252 GLU A O 1
ATOM 1994 N N . ILE A 1 253 ? -1.525 11.810 -29.014 1.00 91.88 253 ILE A N 1
ATOM 1995 C CA . ILE A 1 253 ? -1.492 11.366 -30.408 1.00 91.88 253 ILE A CA 1
ATOM 1996 C C . ILE A 1 253 ? -2.082 9.965 -30.449 1.00 91.88 253 ILE A C 1
ATOM 1998 O O . ILE A 1 253 ? -1.422 9.008 -30.042 1.00 91.88 253 ILE A O 1
ATOM 2002 N N . SER A 1 254 ? -3.295 9.836 -30.989 1.00 88.62 254 SER A N 1
ATOM 2003 C CA . SER A 1 254 ? -4.016 8.558 -31.003 1.00 88.62 254 SER A CA 1
ATOM 2004 C C . SER A 1 254 ? -4.076 7.972 -29.577 1.00 88.62 254 SER A C 1
ATOM 2006 O O . SER A 1 254 ? -4.454 8.694 -28.661 1.00 88.62 254 SER A O 1
ATOM 2008 N N . ASN A 1 255 ? -3.649 6.725 -29.352 1.00 90.06 255 ASN A N 1
ATOM 2009 C CA . ASN A 1 255 ? -3.630 6.087 -28.025 1.00 90.06 255 ASN A CA 1
ATOM 2010 C C . ASN A 1 255 ? -2.383 6.416 -27.168 1.00 90.06 255 ASN A C 1
ATOM 2012 O O . ASN A 1 255 ? -2.214 5.855 -26.078 1.00 90.06 255 ASN A O 1
ATOM 2016 N N . ASN A 1 256 ? -1.511 7.317 -27.639 1.00 95.12 256 ASN A N 1
ATOM 2017 C CA . ASN A 1 256 ? -0.248 7.679 -26.996 1.00 95.12 256 ASN A CA 1
ATOM 2018 C C . ASN A 1 256 ? -0.329 9.059 -26.321 1.00 95.12 256 ASN A C 1
ATOM 2020 O O . ASN A 1 256 ? -0.485 10.095 -26.972 1.00 95.12 256 ASN A O 1
ATOM 2024 N N . TYR A 1 257 ? -0.141 9.080 -25.005 1.00 97.38 257 TYR A N 1
ATOM 2025 C CA . TYR A 1 257 ? -0.239 10.254 -24.144 1.00 97.38 257 TYR A CA 1
ATOM 2026 C C . TYR A 1 257 ? 1.152 10.687 -23.695 1.00 97.38 257 TYR A C 1
ATOM 2028 O O . TYR A 1 257 ? 1.747 10.112 -22.786 1.00 97.38 257 TYR A O 1
ATOM 2036 N N . PHE A 1 258 ? 1.680 11.734 -24.308 1.00 98.31 258 PHE A N 1
ATOM 2037 C CA . PHE A 1 258 ? 2.933 12.348 -23.900 1.00 98.31 258 PHE A CA 1
ATOM 2038 C C . PHE A 1 258 ? 2.660 13.297 -22.739 1.00 98.31 258 PHE A C 1
ATOM 2040 O O . PHE A 1 258 ? 1.816 14.184 -22.852 1.00 98.31 258 PHE A O 1
ATOM 2047 N N . ILE A 1 259 ? 3.393 13.140 -21.640 1.00 98.19 259 ILE A N 1
ATOM 2048 C CA . ILE A 1 259 ? 3.266 13.985 -20.454 1.00 98.19 259 ILE A CA 1
ATOM 2049 C C . ILE A 1 259 ? 4.628 14.583 -20.119 1.00 98.19 259 ILE A C 1
ATOM 2051 O O . ILE A 1 259 ? 5.571 13.871 -19.754 1.00 98.19 259 ILE A O 1
ATOM 2055 N N . LYS A 1 260 ? 4.719 15.912 -20.216 1.00 98.12 260 LYS A N 1
ATOM 2056 C CA . LYS A 1 260 ? 5.889 16.658 -19.766 1.00 98.12 260 LYS A CA 1
ATOM 2057 C C . LYS A 1 260 ? 5.945 16.636 -18.247 1.00 98.12 260 LYS A C 1
ATOM 2059 O O . LYS A 1 260 ? 5.031 17.117 -17.581 1.00 98.12 260 LYS A O 1
ATOM 2064 N N . ILE A 1 261 ? 7.049 16.143 -17.703 1.00 96.94 261 ILE A N 1
ATOM 2065 C CA . ILE A 1 261 ? 7.272 16.062 -16.265 1.00 96.94 261 ILE A CA 1
ATOM 2066 C C . ILE A 1 261 ? 8.682 16.514 -15.895 1.00 96.94 261 ILE A C 1
ATOM 2068 O O . ILE A 1 261 ? 9.619 16.453 -16.692 1.00 96.94 261 ILE A O 1
ATOM 2072 N N . ASN A 1 262 ? 8.838 16.979 -14.658 1.00 94.81 262 ASN A N 1
ATOM 2073 C CA . ASN A 1 262 ? 10.148 17.278 -14.105 1.00 94.81 262 ASN A CA 1
ATOM 2074 C C . ASN A 1 262 ? 10.860 15.973 -13.711 1.00 94.81 262 ASN A C 1
ATOM 2076 O O . ASN A 1 262 ? 10.303 15.148 -12.986 1.00 94.81 262 ASN A O 1
ATOM 2080 N N . PHE A 1 263 ? 12.102 15.804 -14.163 1.00 94.94 263 PHE A N 1
ATOM 2081 C CA . PHE A 1 263 ? 12.924 14.634 -13.845 1.00 94.94 263 PHE A CA 1
ATOM 2082 C C . PHE A 1 263 ? 13.653 14.758 -12.496 1.00 94.94 263 PHE A C 1
ATOM 2084 O O . PHE A 1 263 ? 14.154 13.763 -11.975 1.00 94.94 263 PHE A O 1
ATOM 2091 N N . ASN A 1 264 ? 13.649 15.936 -11.869 1.00 92.94 264 ASN A N 1
ATOM 2092 C CA . ASN A 1 264 ? 14.038 16.078 -10.467 1.00 92.94 264 ASN A CA 1
ATOM 2093 C C . ASN A 1 264 ? 12.960 15.438 -9.584 1.00 92.94 264 ASN A C 1
ATOM 2095 O O . ASN A 1 264 ? 11.797 15.828 -9.661 1.00 92.94 264 ASN A O 1
ATOM 2099 N N . ASN A 1 265 ? 13.336 14.479 -8.732 1.00 91.56 265 ASN A N 1
ATOM 2100 C CA . ASN A 1 265 ? 12.394 13.628 -7.985 1.00 91.56 265 ASN A CA 1
ATOM 2101 C C . ASN A 1 265 ? 11.416 12.858 -8.898 1.00 91.56 265 ASN A C 1
ATOM 2103 O O . ASN A 1 265 ? 10.245 12.696 -8.550 1.00 91.56 265 ASN A O 1
ATOM 2107 N N . LEU A 1 266 ? 11.901 12.383 -10.054 1.00 95.75 266 LEU A N 1
ATOM 2108 C CA . LEU A 1 266 ? 11.109 11.733 -11.107 1.00 95.75 266 LEU A CA 1
ATOM 2109 C C . LEU A 1 266 ? 10.054 10.755 -10.575 1.00 95.75 266 LEU A C 1
ATOM 2111 O O . LEU A 1 266 ? 8.886 10.888 -10.919 1.00 95.75 266 LEU A O 1
ATOM 2115 N N . ILE A 1 267 ? 10.448 9.811 -9.713 1.00 97.44 267 ILE A N 1
ATOM 2116 C CA . ILE A 1 267 ? 9.545 8.770 -9.200 1.00 97.44 267 ILE A CA 1
ATOM 2117 C C . ILE A 1 267 ? 8.354 9.375 -8.459 1.00 97.44 267 ILE A C 1
ATOM 2119 O O . ILE A 1 267 ? 7.210 9.018 -8.723 1.00 97.44 267 ILE A O 1
ATOM 2123 N N . LYS A 1 268 ? 8.603 10.345 -7.575 1.00 96.81 268 LYS A N 1
ATOM 2124 C CA . LYS A 1 268 ? 7.534 11.033 -6.848 1.00 96.81 268 LYS A CA 1
ATOM 2125 C C . LYS A 1 268 ? 6.593 11.751 -7.813 1.00 96.81 268 LYS A C 1
ATOM 2127 O O . LYS A 1 268 ? 5.381 11.659 -7.645 1.00 96.81 268 LYS A O 1
ATOM 2132 N N . ASN A 1 269 ? 7.140 12.427 -8.820 1.00 97.75 269 ASN A N 1
ATOM 2133 C CA . ASN A 1 269 ? 6.331 13.157 -9.791 1.00 97.75 269 ASN A CA 1
ATOM 2134 C C . ASN A 1 269 ? 5.484 12.197 -10.644 1.00 97.75 269 ASN A C 1
ATOM 2136 O O . ASN A 1 269 ? 4.304 12.465 -10.844 1.00 97.75 269 ASN A O 1
ATOM 2140 N N . ILE A 1 270 ? 6.051 11.066 -11.090 1.00 98.31 270 ILE A N 1
ATOM 2141 C CA . ILE A 1 270 ? 5.317 10.016 -11.816 1.00 98.31 270 ILE A CA 1
ATOM 2142 C C . ILE A 1 270 ? 4.145 9.528 -10.968 1.00 98.31 270 ILE A C 1
ATOM 2144 O O . ILE A 1 270 ? 3.006 9.572 -11.416 1.00 98.31 270 ILE A O 1
ATOM 2148 N N . LEU A 1 271 ? 4.400 9.119 -9.724 1.00 98.50 271 LEU A N 1
ATOM 2149 C CA . LEU A 1 271 ? 3.357 8.584 -8.848 1.00 98.50 271 LEU A CA 1
ATOM 2150 C C . LEU A 1 271 ? 2.259 9.611 -8.545 1.00 98.50 271 LEU A C 1
ATOM 2152 O O . LEU A 1 271 ? 1.088 9.249 -8.487 1.00 98.50 271 LEU A O 1
ATOM 2156 N N . GLN A 1 272 ? 2.613 10.891 -8.403 1.00 97.81 272 GLN A N 1
ATOM 2157 C CA . GLN A 1 272 ? 1.633 11.970 -8.262 1.00 97.81 272 GLN A CA 1
ATOM 2158 C C . GLN A 1 272 ? 0.779 12.147 -9.517 1.00 97.81 272 GLN A C 1
ATOM 2160 O O . GLN A 1 272 ? -0.415 12.408 -9.409 1.00 97.81 272 GLN A O 1
ATOM 2165 N N . GLU A 1 273 ? 1.372 12.024 -10.700 1.00 98.00 273 GLU A N 1
ATOM 2166 C CA . GLU A 1 273 ? 0.641 12.155 -11.957 1.00 98.00 273 GLU A CA 1
ATOM 2167 C C . GLU A 1 273 ? -0.319 10.983 -12.183 1.00 98.00 273 GLU A C 1
ATOM 2169 O O . GLU A 1 273 ? -1.472 11.191 -12.550 1.00 98.00 273 GLU A O 1
ATOM 2174 N N . LEU A 1 274 ? 0.111 9.763 -11.858 1.00 98.31 274 LEU A N 1
ATOM 2175 C CA . LEU A 1 274 ? -0.748 8.579 -11.883 1.00 98.31 274 LEU A CA 1
ATOM 2176 C C . LEU A 1 274 ? -1.897 8.687 -10.877 1.00 98.31 274 LEU A C 1
ATOM 2178 O O . LEU A 1 274 ? -3.039 8.387 -11.217 1.00 98.31 274 LEU A O 1
ATOM 2182 N N . HIS A 1 275 ? -1.619 9.207 -9.677 1.00 97.75 275 HIS A N 1
ATOM 2183 C CA . HIS A 1 275 ? -2.649 9.464 -8.676 1.00 97.75 275 HIS A CA 1
ATOM 2184 C C . HIS A 1 275 ? -3.729 10.428 -9.192 1.00 97.75 275 HIS A C 1
ATOM 2186 O O . HIS A 1 275 ? -4.916 10.153 -9.045 1.00 97.75 275 HIS A O 1
ATOM 2192 N N . LYS A 1 276 ? -3.345 11.529 -9.858 1.00 96.44 276 LYS A N 1
ATOM 2193 C CA . LYS A 1 276 ? -4.310 12.469 -10.469 1.00 96.44 276 LYS A CA 1
ATOM 2194 C C . LYS A 1 276 ? -5.184 11.817 -11.541 1.00 96.44 276 LYS A C 1
ATOM 2196 O O . LYS A 1 276 ? -6.313 12.249 -11.742 1.00 96.44 276 LYS A O 1
ATOM 2201 N N . GLN A 1 277 ? -4.660 10.808 -12.231 1.00 95.81 277 GLN A N 1
ATOM 2202 C CA . GLN A 1 277 ? -5.379 10.061 -13.263 1.00 95.81 277 GLN A CA 1
ATOM 2203 C C . GLN A 1 277 ? -6.163 8.862 -12.699 1.00 95.81 277 GLN A C 1
ATOM 2205 O O . GLN A 1 277 ? -6.684 8.072 -13.480 1.00 95.81 277 GLN A O 1
ATOM 2210 N N . ASN A 1 278 ? -6.274 8.731 -11.368 1.00 95.38 278 ASN A N 1
ATOM 2211 C CA . ASN A 1 278 ? -6.927 7.614 -10.670 1.00 95.38 278 ASN A CA 1
ATOM 2212 C C . ASN A 1 278 ? -6.352 6.228 -11.007 1.00 95.38 278 ASN A C 1
ATOM 2214 O O . ASN A 1 278 ? -7.046 5.224 -10.882 1.00 95.38 278 ASN A O 1
ATOM 2218 N N . ILE A 1 279 ? -5.081 6.167 -11.407 1.00 97.81 279 ILE A N 1
ATOM 2219 C CA . ILE A 1 279 ? -4.354 4.908 -11.579 1.00 97.81 279 ILE A CA 1
ATOM 2220 C C . ILE A 1 279 ? -3.895 4.482 -10.182 1.00 97.81 279 ILE A C 1
ATOM 2222 O O . ILE A 1 279 ? -3.109 5.192 -9.548 1.00 97.81 279 ILE A O 1
ATOM 2226 N N . GLN A 1 280 ? -4.414 3.368 -9.667 1.00 97.69 280 GLN A N 1
ATOM 2227 C CA . GLN A 1 280 ? -4.209 2.956 -8.278 1.00 97.69 280 GLN A CA 1
ATOM 2228 C C . GLN A 1 280 ? -3.076 1.959 -8.098 1.00 97.69 280 GLN A C 1
ATOM 2230 O O . GLN A 1 280 ? -2.546 1.847 -6.995 1.00 97.69 280 GLN A O 1
ATOM 2235 N N . SER A 1 281 ? -2.672 1.263 -9.151 1.00 98.31 281 SER A N 1
ATOM 2236 C CA . SER A 1 281 ? -1.606 0.265 -9.105 1.00 98.31 281 SER A CA 1
ATOM 2237 C C . SER A 1 281 ? -0.656 0.389 -10.288 1.00 98.31 281 SER A C 1
ATOM 2239 O O . SER A 1 281 ? -1.023 0.834 -11.376 1.00 98.31 281 SER A O 1
ATOM 2241 N N . ILE A 1 282 ? 0.606 0.032 -10.059 1.00 98.56 282 ILE A N 1
ATOM 2242 C CA . ILE A 1 282 ? 1.621 -0.006 -11.105 1.00 98.56 282 ILE A CA 1
ATOM 2243 C C . ILE A 1 282 ? 2.609 -1.145 -10.859 1.00 98.56 282 ILE A C 1
ATOM 2245 O O . ILE A 1 282 ? 3.211 -1.242 -9.785 1.00 98.56 282 ILE A O 1
ATOM 2249 N N . ILE A 1 283 ? 2.820 -1.980 -11.876 1.00 98.50 283 ILE A N 1
ATOM 2250 C CA . ILE A 1 283 ? 3.904 -2.964 -11.901 1.00 98.50 283 ILE A CA 1
ATOM 2251 C C . ILE A 1 283 ? 5.100 -2.417 -12.683 1.00 98.50 283 ILE A C 1
ATOM 2253 O O . ILE A 1 283 ? 4.991 -1.998 -13.832 1.00 98.50 283 ILE A O 1
ATOM 2257 N N . ILE A 1 284 ? 6.271 -2.405 -12.055 1.00 98.38 284 ILE A N 1
ATOM 2258 C CA . ILE A 1 284 ? 7.527 -1.976 -12.660 1.00 98.38 284 ILE A CA 1
ATOM 2259 C C . ILE A 1 284 ? 8.258 -3.227 -13.148 1.00 98.38 284 ILE A C 1
ATOM 2261 O O . ILE A 1 284 ? 8.743 -4.013 -12.336 1.00 98.38 284 ILE A O 1
ATOM 2265 N N . GLU A 1 285 ? 8.348 -3.399 -14.468 1.00 93.56 285 GLU A N 1
ATOM 2266 C CA . GLU A 1 285 ? 9.140 -4.459 -15.125 1.00 93.56 285 GLU A CA 1
ATOM 2267 C C . GLU A 1 285 ? 10.393 -3.892 -15.826 1.00 93.56 285 GLU A C 1
ATOM 2269 O O . GLU A 1 285 ? 11.019 -4.558 -16.647 1.00 93.56 285 GLU A O 1
ATOM 2274 N N . GLY A 1 286 ? 10.742 -2.630 -15.548 1.00 74.75 286 GLY A N 1
ATOM 2275 C CA . GLY A 1 286 ? 11.887 -1.949 -16.154 1.00 74.75 286 GLY A CA 1
ATOM 2276 C C . GLY A 1 286 ? 13.244 -2.555 -15.777 1.00 74.75 286 GLY A C 1
ATOM 2277 O O . GLY A 1 286 ? 13.371 -3.324 -14.833 1.00 74.75 286 GLY A O 1
ATOM 2278 N N . GLY A 1 287 ? 14.292 -2.173 -16.509 1.00 87.06 287 GLY A N 1
ATOM 2279 C CA . GLY A 1 287 ? 15.659 -2.628 -16.243 1.00 87.06 287 GLY A CA 1
ATOM 2280 C C . GLY A 1 287 ? 16.193 -2.206 -14.867 1.00 87.06 287 GLY A C 1
ATOM 2281 O O . GLY A 1 287 ? 15.605 -1.364 -14.183 1.00 87.06 287 GLY A O 1
ATOM 2282 N N . SER A 1 288 ? 17.355 -2.759 -14.494 1.00 93.75 288 SER A N 1
ATOM 2283 C CA . SER A 1 288 ? 17.948 -2.645 -13.148 1.00 93.75 288 SER A CA 1
ATOM 2284 C C . SER A 1 288 ? 17.933 -1.218 -12.579 1.00 93.75 288 SER A C 1
ATOM 2286 O O . SER A 1 288 ? 17.417 -0.996 -11.490 1.00 93.75 288 SER A O 1
ATOM 2288 N N . ASN A 1 289 ? 18.364 -0.218 -13.358 1.00 95.00 289 ASN A N 1
ATOM 2289 C CA . ASN A 1 289 ? 18.377 1.188 -12.924 1.00 95.00 289 ASN A CA 1
ATOM 2290 C C . ASN A 1 289 ? 16.983 1.754 -12.607 1.00 95.00 289 ASN A C 1
ATOM 2292 O O . ASN A 1 289 ? 16.830 2.525 -11.661 1.00 95.00 289 ASN A O 1
ATOM 2296 N N . THR A 1 290 ? 15.960 1.401 -13.392 1.00 96.50 290 THR A N 1
ATOM 2297 C CA . THR A 1 290 ? 14.586 1.852 -13.133 1.00 96.50 290 THR A CA 1
ATOM 2298 C C . THR A 1 290 ? 14.089 1.251 -11.827 1.00 96.50 290 THR A C 1
ATOM 2300 O O . THR A 1 290 ? 13.667 2.006 -10.958 1.00 96.50 290 THR A O 1
ATOM 2303 N N . LEU A 1 291 ? 14.215 -0.064 -11.646 1.00 97.75 291 LEU A N 1
ATOM 2304 C CA . LEU A 1 291 ? 13.837 -0.740 -10.400 1.00 97.75 291 LEU A CA 1
ATOM 2305 C C . LEU A 1 291 ? 14.593 -0.168 -9.193 1.00 97.75 291 LEU A C 1
ATOM 2307 O O . LEU A 1 291 ? 13.966 0.219 -8.207 1.00 97.75 291 LEU A O 1
ATOM 2311 N N . GLN A 1 292 ? 15.918 -0.024 -9.300 1.00 97.38 292 GLN A N 1
ATOM 2312 C CA . GLN A 1 292 ? 16.759 0.521 -8.235 1.00 97.38 292 GLN A CA 1
ATOM 2313 C C . GLN A 1 292 ? 16.331 1.939 -7.842 1.00 97.38 292 GLN A C 1
ATOM 2315 O O . GLN A 1 292 ? 16.231 2.239 -6.657 1.00 97.38 292 GLN A O 1
ATOM 2320 N N . SER A 1 293 ? 15.967 2.788 -8.810 1.00 96.25 293 SER A N 1
ATOM 2321 C CA . SER A 1 293 ? 15.509 4.149 -8.512 1.00 96.25 293 SER A CA 1
ATOM 2322 C C . SER A 1 293 ? 14.240 4.205 -7.651 1.00 96.25 293 SER A C 1
ATOM 2324 O O . SER A 1 293 ? 14.119 5.122 -6.842 1.00 96.25 293 SER A O 1
ATOM 2326 N N . PHE A 1 294 ? 13.320 3.235 -7.766 1.00 97.06 294 PHE A N 1
ATOM 2327 C CA . PHE A 1 294 ? 12.149 3.133 -6.880 1.00 97.06 294 PHE A CA 1
ATOM 2328 C C . PHE A 1 294 ? 12.544 2.621 -5.487 1.00 97.06 294 PHE A C 1
ATOM 2330 O O . PHE A 1 294 ? 12.000 3.087 -4.478 1.00 97.06 294 PHE A O 1
ATOM 2337 N N . ILE A 1 295 ? 13.503 1.689 -5.433 1.00 96.00 295 ILE A N 1
ATOM 2338 C CA . ILE A 1 295 ? 14.031 1.118 -4.190 1.00 96.00 295 ILE A CA 1
ATOM 2339 C C . ILE A 1 295 ? 14.733 2.192 -3.354 1.00 96.00 295 ILE A C 1
ATOM 2341 O O . ILE A 1 295 ? 14.397 2.364 -2.179 1.00 96.00 295 ILE A O 1
ATOM 2345 N N . ASP A 1 296 ? 15.649 2.950 -3.959 1.00 94.12 296 ASP A N 1
ATOM 2346 C CA . ASP A 1 296 ? 16.494 3.940 -3.279 1.00 94.12 296 ASP A CA 1
ATOM 2347 C C . ASP A 1 296 ? 15.669 5.048 -2.617 1.00 94.12 296 ASP A C 1
ATOM 2349 O O . ASP A 1 296 ? 15.932 5.454 -1.481 1.00 94.12 296 ASP A O 1
ATOM 2353 N N . VAL A 1 297 ? 14.617 5.506 -3.304 1.00 93.19 297 VAL A N 1
ATOM 2354 C CA . VAL A 1 297 ? 13.698 6.532 -2.787 1.00 93.19 297 VAL A CA 1
ATOM 2355 C C . VAL A 1 297 ? 12.591 5.955 -1.901 1.00 93.19 297 VAL A C 1
ATOM 2357 O O . VAL A 1 297 ? 11.767 6.716 -1.396 1.00 93.19 297 VAL A O 1
ATOM 2360 N N . LYS A 1 298 ? 12.572 4.630 -1.686 1.00 93.12 298 LYS A N 1
ATOM 2361 C CA . LYS A 1 298 ? 11.612 3.913 -0.827 1.00 93.12 298 LYS A CA 1
ATOM 2362 C C . LYS A 1 298 ? 10.150 4.147 -1.227 1.00 93.12 298 LYS A C 1
ATOM 2364 O O . LYS A 1 298 ? 9.267 4.230 -0.373 1.00 93.12 298 LYS A O 1
ATOM 2369 N N . LEU A 1 299 ? 9.892 4.263 -2.530 1.00 94.81 299 LEU A N 1
ATOM 2370 C CA . LEU A 1 299 ? 8.549 4.428 -3.096 1.00 94.81 299 LEU A CA 1
ATOM 2371 C C . LEU A 1 299 ? 8.086 3.139 -3.781 1.00 94.81 299 LEU A C 1
ATOM 2373 O O . LEU A 1 299 ? 7.691 3.151 -4.940 1.00 94.81 299 LEU A O 1
ATOM 2377 N N . TRP A 1 300 ? 8.141 2.032 -3.045 1.00 96.69 300 TRP A N 1
ATOM 2378 C CA . TRP A 1 300 ? 7.624 0.729 -3.455 1.00 96.69 300 TRP A CA 1
ATOM 2379 C C . TRP A 1 300 ? 6.882 0.062 -2.291 1.00 96.69 300 TRP A C 1
ATOM 2381 O O . TRP A 1 300 ? 7.091 0.441 -1.136 1.00 96.69 300 TRP A O 1
ATOM 2391 N N . ASP A 1 301 ? 5.993 -0.889 -2.578 1.00 97.12 301 ASP A N 1
ATOM 2392 C CA . ASP A 1 301 ? 5.210 -1.589 -1.549 1.00 97.12 301 ASP A CA 1
ATOM 2393 C C . ASP A 1 301 ? 5.481 -3.097 -1.539 1.00 97.12 301 ASP A C 1
ATOM 2395 O O . ASP A 1 301 ? 5.604 -3.699 -0.468 1.00 97.12 301 ASP A O 1
ATOM 2399 N N . GLU A 1 302 ? 5.615 -3.695 -2.723 1.00 96.94 302 GLU A N 1
ATOM 2400 C CA . GLU A 1 302 ? 5.856 -5.125 -2.913 1.00 96.94 302 GLU A CA 1
ATOM 2401 C C . GLU A 1 302 ? 6.928 -5.350 -3.980 1.00 96.94 302 GLU A C 1
ATOM 2403 O O . GLU A 1 302 ? 7.024 -4.578 -4.934 1.00 96.94 302 GLU A O 1
ATOM 2408 N N . ALA A 1 303 ? 7.721 -6.412 -3.842 1.00 98.06 303 ALA A N 1
ATOM 2409 C CA . ALA A 1 303 ? 8.534 -6.928 -4.932 1.00 98.06 303 ALA A CA 1
ATOM 2410 C C . ALA A 1 303 ? 8.259 -8.416 -5.168 1.00 98.06 303 ALA A C 1
ATOM 2412 O O . ALA A 1 303 ? 8.143 -9.187 -4.216 1.00 98.06 303 ALA A O 1
ATOM 2413 N N . ARG A 1 304 ? 8.164 -8.806 -6.440 1.00 97.94 304 ARG A N 1
ATOM 2414 C CA . ARG A 1 304 ? 7.940 -10.177 -6.915 1.00 97.94 304 ARG A CA 1
ATOM 2415 C C . ARG A 1 304 ? 9.159 -10.594 -7.734 1.00 97.94 304 ARG A C 1
ATOM 2417 O O . ARG A 1 304 ? 9.338 -10.114 -8.855 1.00 97.94 304 ARG A O 1
ATOM 2424 N N . ILE A 1 305 ? 10.015 -11.440 -7.171 1.00 97.62 305 ILE A N 1
ATOM 2425 C CA . ILE A 1 305 ? 11.320 -11.764 -7.761 1.00 97.62 305 ILE A CA 1
ATOM 2426 C C . ILE A 1 305 ? 11.354 -13.237 -8.135 1.00 97.62 305 ILE A C 1
ATOM 2428 O O . ILE A 1 305 ? 11.172 -14.094 -7.274 1.00 97.62 305 ILE A O 1
ATOM 2432 N N . PHE A 1 306 ? 11.609 -13.523 -9.410 1.00 97.81 306 PHE A N 1
ATOM 2433 C CA . PHE A 1 306 ? 11.912 -14.880 -9.857 1.00 97.81 306 PHE A CA 1
ATOM 2434 C C . PHE A 1 306 ? 13.422 -15.116 -9.849 1.00 97.81 306 PHE A C 1
ATOM 2436 O O . PHE A 1 306 ? 14.131 -14.464 -10.607 1.00 97.81 306 PHE A O 1
ATOM 2443 N N . THR A 1 307 ? 13.908 -16.084 -9.079 1.00 97.12 307 THR A N 1
ATOM 2444 C CA . THR A 1 307 ? 15.275 -16.608 -9.180 1.00 97.12 307 THR A CA 1
ATOM 2445 C C . THR A 1 307 ? 15.243 -17.920 -9.960 1.00 97.12 307 THR A C 1
ATOM 2447 O O . THR A 1 307 ? 14.579 -18.879 -9.562 1.00 97.12 307 THR A O 1
ATOM 2450 N N . THR A 1 308 ? 15.946 -17.969 -11.089 1.00 95.75 308 THR A N 1
ATOM 2451 C CA . THR A 1 308 ? 16.002 -19.157 -11.959 1.00 95.75 308 THR A CA 1
ATOM 2452 C C . THR A 1 308 ? 17.227 -20.023 -11.651 1.00 95.75 308 THR A C 1
ATOM 2454 O O . THR A 1 308 ? 18.182 -19.561 -11.033 1.00 95.75 308 THR A O 1
ATOM 2457 N N . ASN A 1 309 ? 17.249 -21.265 -12.144 1.00 92.69 309 ASN A N 1
ATOM 2458 C CA . ASN A 1 309 ? 18.409 -22.162 -12.006 1.00 92.69 309 ASN A CA 1
ATOM 2459 C C . ASN A 1 309 ? 19.552 -21.876 -13.000 1.00 92.69 309 ASN A C 1
ATOM 2461 O O . ASN A 1 309 ? 20.556 -22.585 -13.000 1.00 92.69 309 ASN A O 1
ATOM 2465 N N . LYS A 1 310 ? 19.399 -20.877 -13.877 1.00 91.44 310 LYS A N 1
ATOM 2466 C CA . LYS A 1 310 ? 20.430 -20.489 -14.850 1.00 91.44 310 LYS A CA 1
ATOM 2467 C C . LYS A 1 310 ? 21.520 -19.673 -14.151 1.00 91.44 310 LYS A C 1
ATOM 2469 O O . LYS A 1 310 ? 21.218 -18.914 -13.234 1.00 91.44 310 LYS A O 1
ATOM 2474 N N . GLU A 1 311 ? 22.757 -19.785 -14.624 1.00 93.38 311 GLU A N 1
ATOM 2475 C CA . GLU A 1 311 ? 23.896 -18.956 -14.206 1.00 93.38 311 GLU A CA 1
ATOM 2476 C C . GLU A 1 311 ? 24.407 -18.175 -15.424 1.00 93.38 311 GLU A C 1
ATOM 2478 O O . GLU A 1 311 ? 24.499 -18.736 -16.520 1.00 93.38 311 GLU A O 1
ATOM 2483 N N . LEU A 1 312 ? 24.674 -16.875 -15.255 1.00 92.62 312 LEU A N 1
ATOM 2484 C CA . LEU A 1 312 ? 25.143 -16.000 -16.340 1.00 92.62 312 LEU A CA 1
ATOM 2485 C C . LEU A 1 312 ? 26.642 -15.693 -16.260 1.00 92.62 312 LEU A C 1
ATOM 2487 O O . LEU A 1 312 ? 27.230 -15.334 -17.277 1.00 92.62 312 LEU A O 1
ATOM 2491 N N . ILE A 1 313 ? 27.259 -15.875 -15.090 1.00 92.56 313 ILE A N 1
ATOM 2492 C CA . ILE A 1 313 ? 28.650 -15.576 -14.716 1.00 92.56 313 ILE A CA 1
ATOM 2493 C C . ILE A 1 313 ? 28.947 -14.068 -14.729 1.00 92.56 313 ILE A C 1
ATOM 2495 O O . ILE A 1 313 ? 29.478 -13.519 -13.762 1.00 92.56 313 ILE A O 1
ATOM 2499 N N . GLU A 1 314 ? 28.551 -13.381 -15.796 1.00 93.31 314 GLU A N 1
ATOM 2500 C CA . GLU A 1 314 ? 28.657 -11.943 -15.994 1.00 93.31 314 GLU A CA 1
ATOM 2501 C C . GLU A 1 314 ? 27.396 -11.372 -16.658 1.00 93.31 314 GLU A C 1
ATOM 2503 O O . GLU A 1 314 ? 26.695 -12.032 -17.426 1.00 93.31 314 GLU A O 1
ATOM 2508 N N . GLY A 1 315 ? 27.100 -10.105 -16.384 1.00 93.44 315 GLY A N 1
ATOM 2509 C CA . GLY A 1 315 ? 25.923 -9.455 -16.939 1.00 93.44 315 GLY A CA 1
ATOM 2510 C C . GLY A 1 315 ? 25.503 -8.207 -16.180 1.00 93.44 315 GLY A C 1
ATOM 2511 O O . GLY A 1 315 ? 26.186 -7.719 -15.276 1.00 93.44 315 GLY A O 1
ATOM 2512 N N . LEU A 1 316 ? 24.311 -7.726 -16.514 1.00 93.25 316 LEU A N 1
ATOM 2513 C CA . LEU A 1 316 ? 23.633 -6.677 -15.776 1.00 93.25 316 LEU A CA 1
ATOM 2514 C C . LEU A 1 316 ? 23.144 -7.232 -14.436 1.00 93.25 316 LEU A C 1
ATOM 2516 O O . LEU A 1 316 ? 22.284 -8.113 -14.400 1.00 93.25 316 LEU A O 1
ATOM 2520 N N . LYS A 1 317 ? 23.683 -6.710 -13.333 1.00 96.19 317 LYS A N 1
ATOM 2521 C CA . LYS A 1 317 ? 23.291 -7.116 -11.980 1.00 96.19 317 LYS A CA 1
ATOM 2522 C C . LYS A 1 317 ? 21.837 -6.765 -11.668 1.00 96.19 317 LYS A C 1
ATOM 2524 O O . LYS A 1 317 ? 21.324 -5.726 -12.104 1.00 96.19 317 LYS A O 1
ATOM 2529 N N . ALA A 1 318 ? 21.201 -7.641 -10.896 1.00 96.31 318 ALA A N 1
ATOM 2530 C CA . ALA A 1 318 ? 19.884 -7.402 -10.331 1.00 96.31 318 ALA A CA 1
ATOM 2531 C C . ALA A 1 318 ? 19.882 -6.203 -9.368 1.00 96.31 318 ALA A C 1
ATOM 2533 O O . ALA A 1 318 ? 20.927 -5.876 -8.795 1.00 96.31 318 ALA A O 1
ATOM 2534 N N . PRO A 1 319 ? 18.727 -5.540 -9.188 1.00 96.88 319 PRO A N 1
ATOM 2535 C CA . PRO A 1 319 ? 18.573 -4.513 -8.168 1.00 96.88 319 PRO A CA 1
ATOM 2536 C C . PRO A 1 319 ? 18.860 -5.059 -6.766 1.00 96.88 319 PRO A C 1
ATOM 2538 O O . PRO A 1 319 ? 18.530 -6.200 -6.445 1.00 96.88 319 PRO A O 1
ATOM 2541 N N . ILE A 1 320 ? 19.416 -4.214 -5.903 1.00 95.38 320 ILE A N 1
ATOM 2542 C CA . ILE A 1 320 ? 19.647 -4.531 -4.494 1.00 95.38 320 ILE A CA 1
ATOM 2543 C C . ILE A 1 320 ? 18.445 -4.035 -3.703 1.00 95.38 320 ILE A C 1
ATOM 2545 O O . ILE A 1 320 ? 18.187 -2.832 -3.642 1.00 95.38 320 ILE A O 1
ATOM 2549 N N . ILE A 1 321 ? 17.731 -4.963 -3.067 1.00 93.06 321 ILE A N 1
ATOM 2550 C CA . ILE A 1 321 ? 16.535 -4.667 -2.284 1.00 93.06 321 ILE A CA 1
ATOM 2551 C C . ILE A 1 321 ? 16.712 -5.061 -0.818 1.00 93.06 321 ILE A C 1
ATOM 2553 O O . ILE A 1 321 ? 17.347 -6.057 -0.482 1.00 93.06 321 ILE A O 1
ATOM 2557 N N . THR A 1 322 ? 16.119 -4.272 0.077 1.00 85.12 322 THR A N 1
ATOM 2558 C CA . THR A 1 322 ? 15.971 -4.619 1.494 1.00 85.12 322 THR A CA 1
ATOM 2559 C C . THR A 1 322 ? 14.493 -4.551 1.851 1.00 85.12 322 THR A C 1
ATOM 2561 O O . THR A 1 322 ? 13.893 -3.476 1.868 1.00 85.12 322 THR A O 1
ATOM 2564 N N . GLY A 1 323 ? 13.899 -5.706 2.128 1.00 86.38 323 GLY A N 1
ATOM 2565 C CA . GLY A 1 323 ? 12.493 -5.854 2.490 1.00 86.38 323 GLY A CA 1
ATOM 2566 C C . GLY A 1 323 ? 12.283 -7.111 3.322 1.00 86.38 323 GLY A C 1
ATOM 2567 O O . GLY A 1 323 ? 13.196 -7.923 3.469 1.00 86.38 323 GLY A O 1
ATOM 2568 N N . LYS A 1 324 ? 11.080 -7.273 3.867 1.00 90.25 324 LYS A N 1
ATOM 2569 C CA . LYS A 1 324 ? 10.704 -8.506 4.558 1.00 90.25 324 LYS A CA 1
ATOM 2570 C C . LYS A 1 324 ? 10.270 -9.546 3.540 1.00 90.25 324 LYS A C 1
ATOM 2572 O O . LYS A 1 324 ? 9.358 -9.275 2.760 1.00 90.25 324 LYS A O 1
ATOM 2577 N N . THR A 1 325 ? 10.886 -10.721 3.579 1.00 94.25 325 THR A N 1
ATOM 2578 C CA . THR A 1 325 ? 10.391 -11.892 2.854 1.00 94.25 325 THR A CA 1
ATOM 2579 C C . THR A 1 325 ? 9.046 -12.303 3.443 1.00 94.25 325 THR A C 1
ATOM 2581 O O . THR A 1 325 ? 8.943 -12.562 4.642 1.00 94.25 325 THR A O 1
ATOM 2584 N N . MET A 1 326 ? 8.012 -12.316 2.608 1.00 92.69 326 MET A N 1
ATOM 2585 C CA . MET A 1 326 ? 6.649 -12.669 3.005 1.00 92.69 326 MET A CA 1
ATOM 2586 C C . MET A 1 326 ? 6.331 -14.124 2.687 1.00 92.69 326 MET A C 1
ATOM 2588 O O . MET A 1 326 ? 5.736 -14.815 3.507 1.00 92.69 326 MET A O 1
ATOM 2592 N N . GLU A 1 327 ? 6.725 -14.567 1.497 1.00 94.62 327 GLU A N 1
ATOM 2593 C CA . GLU A 1 327 ? 6.433 -15.894 0.973 1.00 94.62 327 GLU A CA 1
ATOM 2594 C C . GLU A 1 327 ? 7.513 -16.287 -0.036 1.00 94.62 327 GLU A C 1
ATOM 2596 O O . GLU A 1 327 ? 8.017 -15.442 -0.784 1.00 94.62 327 GLU A O 1
ATOM 2601 N N . GLU A 1 328 ? 7.842 -17.575 -0.059 1.00 96.56 328 GLU A N 1
ATOM 2602 C CA . GLU A 1 328 ? 8.641 -18.201 -1.105 1.00 96.56 328 GLU A CA 1
ATOM 2603 C C . GLU A 1 328 ? 7.879 -19.401 -1.655 1.00 96.56 328 GLU A C 1
ATOM 2605 O O . GLU A 1 328 ? 7.366 -20.225 -0.899 1.00 96.56 328 GLU A O 1
ATOM 2610 N N . THR A 1 329 ? 7.805 -19.492 -2.978 1.00 96.88 329 THR A N 1
ATOM 2611 C CA . THR A 1 329 ? 7.117 -20.578 -3.675 1.00 96.88 329 THR A CA 1
ATOM 2612 C C . THR A 1 329 ? 7.878 -20.970 -4.936 1.00 96.88 329 THR A C 1
ATOM 2614 O O . THR A 1 329 ? 8.757 -20.242 -5.397 1.00 96.88 329 THR A O 1
ATOM 2617 N N . GLU A 1 330 ? 7.552 -22.123 -5.508 1.00 97.00 330 GLU A N 1
ATOM 2618 C CA . GLU A 1 330 ? 8.135 -22.587 -6.764 1.00 97.00 330 GLU A CA 1
ATOM 2619 C C . GLU A 1 330 ? 7.111 -22.486 -7.898 1.00 97.00 330 GLU A C 1
ATOM 2621 O O . GLU A 1 330 ? 5.977 -22.961 -7.791 1.00 97.00 330 GLU A O 1
ATOM 2626 N N . VAL A 1 331 ? 7.517 -21.897 -9.024 1.00 96.12 331 VAL A N 1
ATOM 2627 C CA . VAL A 1 331 ? 6.680 -21.750 -10.216 1.00 96.12 331 VAL A CA 1
ATOM 2628 C C . VAL A 1 331 ? 7.434 -22.279 -11.428 1.00 96.12 331 VAL A C 1
ATOM 2630 O O . VAL A 1 331 ? 8.270 -21.610 -12.025 1.00 96.12 331 VAL A O 1
ATOM 2633 N N . GLY A 1 332 ? 7.123 -23.516 -11.818 1.00 92.44 332 GLY A N 1
ATOM 2634 C CA . GLY A 1 332 ? 7.711 -24.126 -13.014 1.00 92.44 332 GLY A CA 1
ATOM 2635 C C . GLY A 1 332 ? 9.235 -24.238 -12.976 1.00 92.44 332 GLY A C 1
ATOM 2636 O O . GLY A 1 332 ? 9.864 -24.066 -14.017 1.00 92.44 332 GLY A O 1
ATOM 2637 N N . GLY A 1 333 ? 9.803 -24.514 -11.799 1.00 93.75 333 GLY A N 1
ATOM 2638 C CA . GLY A 1 333 ? 11.246 -24.628 -11.579 1.00 93.75 333 GLY A CA 1
ATOM 2639 C C . GLY A 1 333 ? 11.963 -23.309 -11.277 1.00 93.75 333 GLY A C 1
ATOM 2640 O O . GLY A 1 333 ? 13.161 -23.338 -11.007 1.00 93.75 333 GLY A O 1
ATOM 2641 N N . ASP A 1 334 ? 11.260 -22.172 -11.298 1.00 96.38 334 ASP A N 1
ATOM 2642 C CA . ASP A 1 334 ? 11.783 -20.893 -10.812 1.00 96.38 334 ASP A CA 1
ATOM 2643 C C . ASP A 1 334 ? 11.350 -20.679 -9.355 1.00 96.38 334 ASP A C 1
ATOM 2645 O O . ASP A 1 334 ? 10.181 -20.900 -9.017 1.00 96.38 334 ASP A O 1
ATOM 2649 N N . LYS A 1 335 ? 12.253 -20.191 -8.500 1.00 97.81 335 LYS A N 1
ATOM 2650 C CA . LYS A 1 335 ? 11.883 -19.728 -7.159 1.00 97.81 335 LYS A CA 1
ATOM 2651 C C . LYS A 1 335 ? 11.242 -18.351 -7.278 1.00 97.81 335 LYS A C 1
ATOM 2653 O O . LYS A 1 335 ? 11.863 -17.439 -7.811 1.00 97.81 335 LYS A O 1
ATOM 2658 N N . LEU A 1 336 ? 10.029 -18.183 -6.772 1.00 98.12 336 LEU A N 1
ATOM 2659 C CA . LEU A 1 336 ? 9.357 -16.897 -6.658 1.00 98.12 336 LEU A CA 1
ATOM 2660 C C . LEU A 1 336 ? 9.371 -16.446 -5.198 1.00 98.12 336 LEU A C 1
ATOM 2662 O O . LEU A 1 336 ? 8.784 -17.103 -4.339 1.00 98.12 336 LEU A O 1
ATOM 2666 N N . THR A 1 337 ? 9.995 -15.303 -4.937 1.00 97.88 337 THR A N 1
ATOM 2667 C CA . THR A 1 337 ? 10.015 -14.679 -3.614 1.00 97.88 337 THR A CA 1
ATOM 2668 C C . THR A 1 337 ? 9.219 -13.376 -3.626 1.00 97.88 337 THR A C 1
ATOM 2670 O O . THR A 1 337 ? 9.436 -12.500 -4.470 1.00 97.88 337 THR A O 1
ATOM 2673 N N . TYR A 1 338 ? 8.319 -13.237 -2.653 1.00 97.50 338 TYR A N 1
ATOM 2674 C CA . TYR A 1 338 ? 7.582 -12.007 -2.384 1.00 97.50 338 TYR A CA 1
ATOM 2675 C C . TYR A 1 338 ? 8.253 -11.227 -1.258 1.00 97.50 338 TYR A C 1
ATOM 2677 O O . TYR A 1 338 ? 8.393 -11.722 -0.137 1.00 97.50 338 TYR A O 1
ATOM 2685 N N . TYR A 1 339 ? 8.607 -9.976 -1.536 1.00 96.25 339 TYR A N 1
ATOM 2686 C CA . TYR A 1 339 ? 9.093 -9.032 -0.539 1.00 96.25 339 TYR A CA 1
ATOM 2687 C C . TYR A 1 339 ? 8.060 -7.950 -0.284 1.00 96.25 339 TYR A C 1
ATOM 2689 O O . TYR A 1 339 ? 7.442 -7.431 -1.211 1.00 96.25 339 TYR A O 1
ATOM 2697 N N . LYS A 1 340 ? 7.939 -7.542 0.974 1.00 94.00 340 LYS A N 1
ATOM 2698 C CA . LYS A 1 340 ? 7.199 -6.348 1.368 1.00 94.00 340 LYS A CA 1
ATOM 2699 C C . LYS A 1 340 ? 8.173 -5.266 1.818 1.00 94.00 340 LYS A C 1
ATOM 2701 O O . LYS A 1 340 ? 9.087 -5.531 2.609 1.00 94.00 340 LYS A O 1
ATOM 2706 N N . PHE A 1 341 ? 7.957 -4.037 1.355 1.00 92.19 341 PHE A N 1
ATOM 2707 C CA . PHE A 1 341 ? 8.647 -2.896 1.939 1.00 92.19 341 PHE A CA 1
ATOM 2708 C C . PHE A 1 341 ? 8.153 -2.691 3.371 1.00 92.19 341 PHE A C 1
ATOM 2710 O O . PHE A 1 341 ? 6.954 -2.556 3.612 1.00 92.19 341 PHE A O 1
ATOM 2717 N N . LEU A 1 342 ? 9.090 -2.640 4.314 1.00 86.06 342 LEU A N 1
ATOM 2718 C CA . LEU A 1 342 ? 8.811 -2.197 5.673 1.00 86.06 342 LEU A CA 1
ATOM 2719 C C . LEU A 1 342 ? 9.399 -0.804 5.873 1.00 86.06 342 LEU A C 1
ATOM 2721 O O . LEU A 1 342 ? 10.577 -0.552 5.592 1.00 86.06 342 LEU A O 1
ATOM 2725 N N . SER A 1 343 ? 8.592 0.100 6.408 1.00 85.50 343 SER A N 1
ATOM 2726 C CA . SER A 1 343 ? 9.075 1.359 6.957 1.00 85.50 343 SER A CA 1
ATOM 2727 C C . SER A 1 343 ? 10.037 1.107 8.125 1.00 85.50 343 SER A C 1
ATOM 2729 O O . SER A 1 343 ? 10.149 0.005 8.670 1.00 85.50 343 SER A O 1
ATOM 2731 N N . SER A 1 344 ? 10.772 2.148 8.523 1.00 89.31 344 SER A N 1
ATOM 2732 C CA . SER A 1 344 ? 11.630 2.056 9.708 1.00 89.31 344 SER A CA 1
ATOM 2733 C C . SER A 1 344 ? 10.826 1.744 10.972 1.00 89.31 344 SER A C 1
ATOM 2735 O O . SER A 1 344 ? 11.317 1.006 11.819 1.00 89.31 344 SER A O 1
ATOM 2737 N N . SER A 1 345 ? 9.612 2.290 11.077 1.00 91.25 345 SER A N 1
ATOM 2738 C CA . SER A 1 345 ? 8.692 2.080 12.195 1.00 91.25 345 SER A CA 1
ATOM 2739 C C . SER A 1 345 ? 8.169 0.647 12.233 1.00 91.25 345 SER A C 1
ATOM 2741 O O . SER A 1 345 ? 8.218 0.013 13.279 1.00 91.25 345 SER A O 1
ATOM 2743 N N . GLU A 1 346 ? 7.752 0.099 11.087 1.00 90.94 346 GLU A N 1
ATOM 2744 C CA . GLU A 1 346 ? 7.307 -1.298 11.003 1.00 90.94 346 GLU A CA 1
ATOM 2745 C C . GLU A 1 346 ? 8.426 -2.276 11.379 1.00 90.94 346 GLU A C 1
ATOM 2747 O O . GLU A 1 346 ? 8.177 -3.196 12.149 1.00 90.94 346 GLU A O 1
ATOM 2752 N N . ARG A 1 347 ? 9.668 -2.060 10.911 1.00 90.81 347 ARG A N 1
ATOM 2753 C CA . ARG A 1 347 ? 10.809 -2.906 11.314 1.00 90.81 347 ARG A CA 1
ATOM 2754 C C . ARG A 1 347 ? 11.053 -2.874 12.821 1.00 90.81 347 ARG A C 1
ATOM 2756 O O . ARG A 1 347 ? 11.139 -3.927 13.439 1.00 90.81 347 ARG A O 1
ATOM 2763 N N . MET A 1 348 ? 11.113 -1.677 13.407 1.00 94.38 348 MET A N 1
ATOM 2764 C CA . MET A 1 348 ? 11.309 -1.520 14.851 1.00 94.38 348 MET A CA 1
ATOM 2765 C C . MET A 1 348 ? 10.178 -2.188 15.649 1.00 94.38 348 MET A C 1
ATOM 2767 O O . MET A 1 348 ? 10.437 -2.834 16.662 1.00 94.38 348 MET A O 1
ATOM 2771 N N . TRP A 1 349 ? 8.932 -2.077 15.179 1.00 94.44 349 TRP A N 1
ATOM 2772 C CA . TRP A 1 349 ? 7.785 -2.737 15.803 1.00 94.44 349 TRP A CA 1
ATOM 2773 C C . TRP A 1 349 ? 7.871 -4.265 15.734 1.00 94.44 349 TRP A C 1
ATOM 2775 O O . TRP A 1 349 ? 7.591 -4.946 16.721 1.00 94.44 349 TRP A O 1
ATOM 2785 N N . GLU A 1 350 ? 8.280 -4.823 14.595 1.00 90.88 350 GLU A N 1
ATOM 2786 C CA . GLU A 1 350 ? 8.470 -6.269 14.452 1.00 90.88 350 GLU A CA 1
ATOM 2787 C C . GLU A 1 350 ? 9.593 -6.792 15.358 1.00 90.88 350 GLU A C 1
ATOM 2789 O O . GLU A 1 350 ? 9.409 -7.796 16.041 1.00 90.88 350 GLU A O 1
ATOM 2794 N N . GLU A 1 351 ? 10.724 -6.088 15.438 1.00 92.94 351 GLU A N 1
ATOM 2795 C CA . GLU A 1 351 ? 11.828 -6.445 16.340 1.00 92.94 351 GLU A CA 1
ATOM 2796 C C . GLU A 1 351 ? 11.398 -6.426 17.815 1.00 92.94 351 GLU A C 1
ATOM 2798 O O . GLU A 1 351 ? 11.734 -7.334 18.582 1.00 92.94 351 GLU A O 1
ATOM 2803 N N . PHE A 1 352 ? 10.617 -5.416 18.204 1.00 95.25 352 PHE A N 1
ATOM 2804 C CA . PHE A 1 352 ? 10.069 -5.296 19.549 1.00 95.25 352 PHE A CA 1
ATOM 2805 C C . PHE A 1 352 ? 9.081 -6.419 19.875 1.00 95.25 352 PHE A C 1
ATOM 2807 O O . PHE A 1 352 ? 9.214 -7.072 20.911 1.00 95.25 352 PHE A O 1
ATOM 2814 N N . THR A 1 353 ? 8.102 -6.666 19.002 1.00 94.06 353 THR A N 1
ATOM 2815 C CA . THR A 1 353 ? 7.058 -7.682 19.225 1.00 94.06 353 THR A CA 1
ATOM 2816 C C . THR A 1 353 ? 7.614 -9.102 19.199 1.00 94.06 353 THR A C 1
ATOM 2818 O O . THR A 1 353 ? 7.187 -9.922 20.010 1.00 94.06 353 THR A O 1
ATOM 2821 N N . ALA A 1 354 ? 8.636 -9.377 18.381 1.00 91.88 354 ALA A N 1
ATOM 2822 C CA . ALA A 1 354 ? 9.341 -10.660 18.382 1.00 91.88 354 ALA A CA 1
ATOM 2823 C C . ALA A 1 354 ? 9.964 -10.995 19.751 1.00 91.88 354 ALA A C 1
ATOM 2825 O O . ALA A 1 354 ? 10.041 -12.165 20.124 1.00 91.88 354 ALA A O 1
ATOM 2826 N N . LYS A 1 355 ? 10.374 -9.979 20.523 1.00 95.12 355 LYS A N 1
ATOM 2827 C CA . LYS A 1 355 ? 10.894 -10.143 21.893 1.00 95.12 355 LYS A CA 1
ATOM 2828 C C . LYS A 1 355 ? 9.840 -9.941 22.984 1.00 95.12 355 LYS A C 1
ATOM 2830 O O . LYS A 1 355 ? 10.108 -10.243 24.142 1.00 95.12 355 LYS A O 1
ATOM 2835 N N . ASN A 1 356 ? 8.652 -9.450 22.632 1.00 93.00 356 ASN A N 1
ATOM 2836 C CA . ASN A 1 356 ? 7.580 -9.110 23.564 1.00 93.00 356 ASN A CA 1
ATOM 2837 C C . ASN A 1 356 ? 6.220 -9.587 23.020 1.00 93.00 356 ASN A C 1
ATOM 2839 O O . ASN A 1 356 ? 5.375 -8.782 22.621 1.00 93.00 356 ASN A O 1
ATOM 2843 N N . GLN A 1 357 ? 5.994 -10.905 23.039 1.00 88.31 357 GLN A N 1
ATOM 2844 C CA . GLN A 1 357 ? 4.826 -11.562 22.424 1.00 88.31 357 GLN A CA 1
ATOM 2845 C C . GLN A 1 357 ? 3.462 -11.028 22.901 1.00 88.31 357 GLN A C 1
ATOM 2847 O O . GLN A 1 357 ? 2.479 -11.094 22.168 1.00 88.31 357 GLN A O 1
ATOM 2852 N N . ILE A 1 358 ? 3.384 -10.420 24.091 1.00 90.44 358 ILE A N 1
ATOM 2853 C CA . ILE A 1 358 ? 2.150 -9.785 24.591 1.00 90.44 358 ILE A CA 1
ATOM 2854 C C . ILE A 1 358 ? 1.624 -8.666 23.669 1.00 90.44 358 ILE A C 1
ATOM 2856 O O . ILE A 1 358 ? 0.444 -8.322 23.729 1.00 90.44 358 ILE A O 1
ATOM 2860 N N . TYR A 1 359 ? 2.482 -8.106 22.810 1.00 86.31 359 TYR A N 1
ATOM 2861 C CA . TYR A 1 359 ? 2.136 -7.063 21.846 1.00 86.31 359 TYR A CA 1
ATOM 2862 C C . TYR A 1 359 ? 1.902 -7.592 20.424 1.00 86.31 359 TYR A C 1
ATOM 2864 O O . TYR A 1 359 ? 1.511 -6.811 19.563 1.00 86.31 359 TYR A O 1
ATOM 2872 N N . GLU A 1 360 ? 2.078 -8.891 20.162 1.00 78.06 360 GLU A N 1
ATOM 2873 C CA . GLU A 1 360 ? 2.003 -9.479 18.812 1.00 78.06 360 GLU A CA 1
ATOM 2874 C C . GLU A 1 360 ? 0.638 -9.264 18.137 1.00 78.06 360 GLU A C 1
ATOM 2876 O O . GLU A 1 360 ? 0.550 -9.057 16.928 1.00 78.06 360 GLU A O 1
ATOM 2881 N N . LYS A 1 361 ? -0.444 -9.257 18.926 1.00 76.38 361 LYS A N 1
ATOM 2882 C CA . LYS A 1 361 ? -1.807 -9.009 18.428 1.00 76.38 361 LYS A CA 1
ATOM 2883 C C . LYS A 1 361 ? -2.137 -7.525 18.243 1.00 76.38 361 LYS A C 1
ATOM 2885 O O . LYS A 1 361 ? -3.214 -7.215 17.737 1.00 76.38 361 LYS A O 1
ATOM 2890 N N . LYS A 1 362 ? -1.264 -6.606 18.671 1.00 82.12 362 LYS A N 1
ATOM 2891 C CA . LYS A 1 362 ? -1.465 -5.167 18.463 1.00 82.12 362 LYS A CA 1
ATOM 2892 C C . LYS A 1 362 ? -0.942 -4.758 17.083 1.00 82.12 362 LYS A C 1
ATOM 2894 O O . LYS A 1 362 ? 0.079 -5.253 16.611 1.00 82.12 362 LYS A O 1
ATOM 2899 N N . GLY A 1 363 ? -1.647 -3.826 16.444 1.00 81.31 363 GLY A N 1
ATOM 2900 C CA . GLY A 1 363 ? -1.164 -3.175 15.227 1.00 81.31 363 GLY A CA 1
ATOM 2901 C C . GLY A 1 363 ? 0.086 -2.330 15.488 1.00 81.31 363 GLY A C 1
ATOM 2902 O O . GLY A 1 363 ? 0.388 -1.999 16.634 1.00 81.31 363 GLY A O 1
ATOM 2903 N N . VAL A 1 364 ? 0.795 -1.975 14.414 1.00 88.75 364 VAL A N 1
ATOM 2904 C CA . VAL A 1 364 ? 1.928 -1.039 14.479 1.00 88.75 364 VAL A CA 1
ATOM 2905 C C . VAL A 1 364 ? 1.414 0.296 15.037 1.00 88.75 364 VAL A C 1
ATOM 2907 O O . VAL A 1 364 ? 0.463 0.840 14.468 1.00 88.75 364 VAL A O 1
ATOM 2910 N N . PRO A 1 365 ? 1.990 0.821 16.133 1.00 92.31 365 PRO A N 1
ATOM 2911 C CA . PRO A 1 365 ? 1.574 2.095 16.699 1.00 92.31 365 PRO A CA 1
ATOM 2912 C C . PRO A 1 365 ? 1.779 3.267 15.736 1.00 92.31 365 PRO A C 1
ATOM 2914 O O . PRO A 1 365 ? 2.597 3.195 14.816 1.00 92.31 365 PRO A O 1
ATOM 2917 N N . GLU A 1 366 ? 1.073 4.374 15.980 1.00 90.88 366 GLU A N 1
ATOM 2918 C CA . GLU A 1 366 ? 1.300 5.615 15.237 1.00 90.88 366 GLU A CA 1
ATOM 2919 C C . GLU A 1 366 ? 2.764 6.050 15.383 1.00 90.88 366 GLU A C 1
ATOM 2921 O O . GLU A 1 366 ? 3.349 5.958 16.465 1.00 90.88 366 GLU A O 1
ATOM 2926 N N . SER A 1 367 ? 3.364 6.511 14.285 1.00 93.31 367 SER A N 1
ATOM 2927 C CA . SER A 1 367 ? 4.744 6.985 14.276 1.00 93.31 367 SER A CA 1
ATOM 2928 C C . SER A 1 367 ? 4.818 8.449 13.880 1.00 93.31 367 SER A C 1
ATOM 2930 O O . SER A 1 367 ? 4.300 8.815 12.823 1.00 93.31 367 SER A O 1
ATOM 2932 N N . PHE A 1 368 ? 5.497 9.267 14.679 1.00 92.50 368 PHE A N 1
ATOM 2933 C CA . PHE A 1 368 ? 5.641 10.695 14.416 1.00 92.50 368 PHE A CA 1
ATOM 2934 C C . PHE A 1 368 ? 6.961 11.250 14.960 1.00 92.50 368 PHE A C 1
ATOM 2936 O O . PHE A 1 368 ? 7.598 10.677 15.846 1.00 92.50 368 PHE A O 1
ATOM 2943 N N . PHE A 1 369 ? 7.370 12.391 14.411 1.00 93.75 369 PHE A N 1
ATOM 2944 C CA . PHE A 1 369 ? 8.448 13.211 14.951 1.00 93.75 369 PHE A CA 1
ATOM 2945 C C . PHE A 1 369 ? 7.868 14.384 15.744 1.00 93.75 369 PHE A C 1
ATOM 2947 O O . PHE A 1 369 ? 6.747 14.827 15.490 1.00 93.75 369 PHE A O 1
ATOM 2954 N N . PHE A 1 370 ? 8.640 14.893 16.700 1.00 92.56 370 PHE A N 1
ATOM 2955 C CA . PHE A 1 370 ? 8.287 16.098 17.452 1.00 92.56 370 PHE A CA 1
ATOM 2956 C C . PHE A 1 370 ? 8.625 17.361 16.650 1.00 92.56 370 PHE A C 1
ATOM 2958 O O . PHE A 1 370 ? 9.471 17.318 15.761 1.00 92.56 370 PHE A O 1
ATOM 2965 N N . CYS A 1 371 ? 8.006 18.490 17.001 1.00 88.94 371 CYS A N 1
ATOM 2966 C CA . CYS A 1 371 ? 8.247 19.806 16.391 1.00 88.94 371 CYS A CA 1
ATOM 2967 C C . CYS A 1 371 ? 7.870 19.903 14.892 1.00 88.94 371 CYS A C 1
ATOM 2969 O O . CYS A 1 371 ? 7.446 18.942 14.254 1.00 88.94 371 CYS A O 1
ATOM 2971 N N . ASP A 1 372 ? 7.973 21.108 14.318 1.00 87.12 372 ASP A N 1
ATOM 2972 C CA . ASP A 1 372 ? 7.537 21.421 12.945 1.00 87.12 372 ASP A CA 1
ATOM 2973 C C . ASP A 1 372 ? 8.678 21.806 11.988 1.00 87.12 372 ASP A C 1
ATOM 2975 O O . ASP A 1 372 ? 8.428 22.289 10.881 1.00 87.12 372 ASP A O 1
ATOM 2979 N N . ASN A 1 373 ? 9.932 21.562 12.379 1.00 90.88 373 ASN A N 1
ATOM 2980 C CA . ASN A 1 373 ? 11.095 21.714 11.509 1.00 90.88 373 ASN A CA 1
ATOM 2981 C C . ASN A 1 373 ? 12.130 20.602 11.728 1.00 90.88 373 ASN A C 1
ATOM 2983 O O . ASN A 1 373 ? 12.192 19.983 12.788 1.00 90.88 373 ASN A O 1
ATOM 2987 N N . LYS A 1 374 ? 12.969 20.382 10.709 1.00 93.25 374 LYS A N 1
ATOM 2988 C CA . LYS A 1 374 ? 13.934 19.278 10.675 1.00 93.25 374 LYS A CA 1
ATOM 2989 C C . LYS A 1 374 ? 14.904 19.274 11.850 1.00 93.25 374 LYS A C 1
ATOM 2991 O O . LYS A 1 374 ? 15.146 18.215 12.417 1.00 93.25 374 LYS A O 1
ATOM 2996 N N . LYS A 1 375 ? 15.477 20.434 12.179 1.00 94.75 375 LYS A N 1
ATOM 2997 C CA . LYS A 1 375 ? 16.504 20.534 13.218 1.00 94.75 375 LYS A CA 1
ATOM 2998 C C . LYS A 1 375 ? 15.925 20.103 14.564 1.00 94.75 375 LYS A C 1
ATOM 3000 O O . LYS A 1 375 ? 16.475 19.203 15.192 1.00 94.75 375 LYS A O 1
ATOM 3005 N N . ASP A 1 376 ? 14.803 20.702 14.949 1.00 92.25 376 ASP A N 1
ATOM 3006 C CA . ASP A 1 376 ? 14.208 20.474 16.265 1.00 92.25 376 ASP A CA 1
ATOM 3007 C C . ASP A 1 376 ? 13.604 19.066 16.367 1.00 92.25 376 ASP A C 1
ATOM 3009 O O . ASP A 1 376 ? 13.721 18.423 17.406 1.00 92.25 376 ASP A O 1
ATOM 3013 N N . ALA A 1 377 ? 13.041 18.534 15.276 1.00 94.19 377 ALA A N 1
ATOM 3014 C CA . ALA A 1 377 ? 12.553 17.157 15.217 1.00 94.19 377 ALA A CA 1
ATOM 3015 C C . ALA A 1 377 ? 13.666 16.123 15.422 1.00 94.19 377 ALA A C 1
ATOM 3017 O O . ALA A 1 377 ? 13.512 15.171 16.193 1.00 94.19 377 ALA A O 1
ATOM 3018 N N . ASP A 1 378 ? 14.797 16.313 14.736 1.00 96.19 378 ASP A N 1
ATOM 3019 C CA . ASP A 1 378 ? 15.958 15.441 14.877 1.00 96.19 378 ASP A CA 1
ATOM 3020 C C . ASP A 1 378 ? 16.538 15.556 16.302 1.00 96.19 378 ASP A C 1
ATOM 3022 O O . ASP A 1 378 ? 16.767 14.527 16.940 1.00 96.19 378 ASP A O 1
ATOM 3026 N N . GLU A 1 379 ? 16.677 16.772 16.846 1.00 96.00 379 GLU A N 1
ATOM 3027 C CA . GLU A 1 379 ? 17.157 17.022 18.215 1.00 96.00 379 GLU A CA 1
ATOM 3028 C C . GLU A 1 379 ? 16.243 16.396 19.281 1.00 96.00 379 GLU A C 1
ATOM 3030 O O . GLU A 1 379 ? 16.718 15.653 20.141 1.00 96.00 379 GLU A O 1
ATOM 3035 N N . CYS A 1 380 ? 14.929 16.609 19.193 1.00 95.75 380 CYS A N 1
ATOM 3036 C CA . CYS A 1 380 ? 13.961 16.035 20.126 1.00 95.75 380 CYS A CA 1
ATOM 3037 C C . CYS A 1 380 ? 13.986 14.508 20.120 1.00 95.75 380 CYS A C 1
ATOM 3039 O O . CYS A 1 380 ? 13.874 13.889 21.178 1.00 95.75 380 CYS A O 1
ATOM 3041 N N . SER A 1 381 ? 14.173 13.887 18.952 1.00 96.25 381 SER A N 1
ATOM 3042 C CA . SER A 1 381 ? 14.276 12.430 18.863 1.00 96.25 381 SER A CA 1
ATOM 3043 C C . SER A 1 381 ? 15.507 11.884 19.609 1.00 96.25 381 SER A C 1
ATOM 3045 O O . SER A 1 381 ? 15.426 10.837 20.252 1.00 96.25 381 SER A O 1
ATOM 3047 N N . GLU A 1 382 ? 16.620 12.626 19.616 1.00 97.06 382 GLU A N 1
ATOM 3048 C CA . GLU A 1 382 ? 17.819 12.286 20.393 1.00 97.06 382 GLU A CA 1
ATOM 3049 C C . GLU A 1 382 ? 17.637 12.568 21.893 1.00 97.06 382 GLU A C 1
ATOM 3051 O O . GLU A 1 382 ? 18.147 11.823 22.733 1.00 97.06 382 GLU A O 1
ATOM 3056 N N . LEU A 1 383 ? 16.897 13.622 22.258 1.00 96.94 383 LEU A N 1
ATOM 3057 C CA . LEU A 1 383 ? 16.547 13.900 23.655 1.00 96.94 383 LEU A CA 1
ATOM 3058 C C . LEU A 1 383 ? 15.670 12.798 24.251 1.00 96.94 383 LEU A C 1
ATOM 3060 O O . LEU A 1 383 ? 15.862 12.443 25.416 1.00 96.94 383 LEU A O 1
ATOM 3064 N N . VAL A 1 384 ? 14.749 12.238 23.461 1.00 97.12 384 VAL A N 1
ATOM 3065 C CA . VAL A 1 384 ? 13.960 11.069 23.862 1.00 97.12 384 VAL A CA 1
ATOM 3066 C C . VAL A 1 384 ? 14.886 9.894 24.152 1.00 97.12 384 VAL A C 1
ATOM 3068 O O . VAL A 1 384 ? 14.859 9.382 25.266 1.00 97.12 384 VAL A O 1
ATOM 3071 N N . LEU A 1 385 ? 15.771 9.530 23.216 1.00 96.44 385 LEU A N 1
ATOM 3072 C CA . LEU A 1 385 ? 16.720 8.418 23.388 1.00 96.44 385 LEU A CA 1
ATOM 3073 C C . LEU A 1 385 ? 17.603 8.541 24.636 1.00 96.44 385 LEU A C 1
ATOM 3075 O O . LEU A 1 385 ? 17.919 7.542 25.276 1.00 96.44 385 LEU A O 1
ATOM 3079 N N . LYS A 1 386 ? 17.979 9.766 25.007 1.00 95.88 386 LYS A N 1
ATOM 3080 C CA . LYS A 1 386 ? 18.769 10.049 26.217 1.00 95.88 386 LYS A CA 1
ATOM 3081 C C . LYS A 1 386 ? 17.944 10.032 27.510 1.00 95.88 386 LYS A C 1
ATOM 3083 O O . LYS A 1 386 ? 18.497 10.288 28.575 1.00 95.88 386 LYS A O 1
ATOM 3088 N N . GLY A 1 387 ? 16.634 9.800 27.428 1.00 95.00 387 GLY A N 1
ATOM 3089 C CA . GLY A 1 387 ? 15.709 9.874 28.559 1.00 95.00 387 GLY A CA 1
ATOM 3090 C C . GLY A 1 387 ? 15.491 11.294 29.089 1.00 95.00 387 GLY A C 1
ATOM 3091 O O . GLY A 1 387 ? 15.015 11.445 30.209 1.00 95.00 387 GLY A O 1
ATOM 3092 N N . ILE A 1 388 ? 15.851 12.326 28.316 1.00 96.00 388 ILE A N 1
ATOM 3093 C CA . ILE A 1 388 ? 15.712 13.737 28.709 1.00 96.00 388 ILE A CA 1
ATOM 3094 C C . ILE A 1 388 ? 14.303 14.246 28.398 1.00 96.00 388 ILE A C 1
ATOM 3096 O O . ILE A 1 388 ? 13.698 14.897 29.243 1.00 96.00 388 ILE A O 1
ATOM 3100 N N . LYS A 1 389 ? 13.787 13.948 27.199 1.00 96.94 389 LYS A N 1
ATOM 3101 C CA . LYS A 1 389 ? 12.409 14.267 26.807 1.00 96.94 389 LYS A CA 1
ATOM 3102 C C . LYS A 1 389 ? 11.507 13.088 27.164 1.00 96.94 389 LYS A C 1
ATOM 3104 O O . LYS A 1 389 ? 11.626 12.015 26.578 1.00 96.94 389 LYS A O 1
ATOM 3109 N N . GLN A 1 390 ? 10.620 13.302 28.129 1.00 97.50 390 GLN A N 1
ATOM 3110 C CA . GLN A 1 390 ? 9.689 12.299 28.668 1.00 97.50 390 GLN A CA 1
ATOM 3111 C C . GLN A 1 390 ? 8.231 12.792 28.662 1.00 97.50 390 GLN A C 1
ATOM 3113 O O . GLN A 1 390 ? 7.346 12.154 29.234 1.00 97.50 390 GLN A O 1
ATOM 3118 N N . ALA A 1 391 ? 7.978 13.943 28.037 1.00 97.62 391 ALA A N 1
ATOM 3119 C CA . ALA A 1 391 ? 6.644 14.483 27.836 1.00 97.62 391 ALA A CA 1
ATOM 3120 C C . ALA A 1 391 ? 6.516 15.228 26.498 1.00 97.62 391 ALA A C 1
ATOM 3122 O O . ALA A 1 391 ? 7.514 15.642 25.896 1.00 97.62 391 ALA A O 1
ATOM 3123 N N . THR A 1 392 ? 5.277 15.379 26.036 1.00 96.62 392 THR A N 1
ATOM 3124 C CA . THR A 1 392 ? 4.894 16.172 24.867 1.00 96.62 392 THR A CA 1
ATOM 3125 C C . THR A 1 392 ? 3.571 16.901 25.102 1.00 96.62 392 THR A C 1
ATOM 3127 O O . THR A 1 392 ? 2.776 16.510 25.962 1.00 96.62 392 THR A O 1
ATOM 3130 N N . ALA A 1 393 ? 3.333 17.977 24.354 1.00 96.38 393 ALA A N 1
ATOM 3131 C CA . ALA A 1 393 ? 2.134 18.793 24.462 1.00 96.38 393 ALA A CA 1
ATOM 3132 C C . ALA A 1 393 ? 1.416 18.967 23.116 1.00 96.38 393 ALA A C 1
ATOM 3134 O O . ALA A 1 393 ? 2.020 19.280 22.092 1.00 96.38 393 ALA A O 1
ATOM 3135 N N . GLY A 1 394 ? 0.086 18.855 23.136 1.00 95.44 394 GLY A N 1
ATOM 3136 C CA . GLY A 1 394 ? -0.783 19.202 22.008 1.00 95.44 394 GLY A CA 1
ATOM 3137 C C . GLY A 1 394 ? -1.976 20.047 22.448 1.00 95.44 394 GLY A C 1
ATOM 3138 O O . GLY A 1 394 ? -2.380 20.010 23.605 1.00 95.44 394 GLY A O 1
ATOM 3139 N N . SER A 1 395 ? -2.583 20.818 21.544 1.00 96.25 395 SER A N 1
ATOM 3140 C CA . SER A 1 395 ? -3.792 21.580 21.887 1.00 96.25 395 SER A CA 1
ATOM 3141 C C . SER A 1 395 ? -5.040 20.694 21.808 1.00 96.25 395 SER A C 1
ATOM 3143 O O . SER A 1 395 ? -5.253 20.010 20.807 1.00 96.25 395 SER A O 1
ATOM 3145 N N . LEU A 1 396 ? -5.932 20.745 22.807 1.00 96.50 396 LEU A N 1
ATOM 3146 C CA . LEU A 1 396 ? -7.221 20.028 22.758 1.00 96.50 396 LEU A CA 1
ATOM 3147 C C . LEU A 1 396 ? -8.041 20.426 21.520 1.00 96.50 396 LEU A C 1
ATOM 3149 O O . LEU A 1 396 ? -8.804 19.630 20.970 1.00 96.50 396 LEU A O 1
ATOM 3153 N N . TRP A 1 397 ? -7.878 21.673 21.079 1.00 94.88 397 TRP A N 1
ATOM 3154 C CA . TRP A 1 397 ? -8.464 22.170 19.843 1.00 94.88 397 TRP A CA 1
ATOM 3155 C C . TRP A 1 397 ? -8.009 21.358 18.620 1.00 94.88 397 TRP A C 1
ATOM 3157 O O . TRP A 1 397 ? -8.865 20.960 17.832 1.00 94.88 397 TRP A O 1
ATOM 3167 N N . SER A 1 398 ? -6.710 21.069 18.485 1.00 91.81 398 SER A N 1
ATOM 3168 C CA . SER A 1 398 ? -6.158 20.282 17.373 1.00 91.81 398 SER A CA 1
ATOM 3169 C C . SER A 1 398 ? -6.728 18.862 17.371 1.00 91.81 398 SER A C 1
ATOM 3171 O O . SER A 1 398 ? -7.251 18.412 16.350 1.00 91.81 398 SER A O 1
ATOM 3173 N N . TYR A 1 399 ? -6.777 18.205 18.538 1.00 91.75 399 TYR A N 1
ATOM 3174 C CA . TYR A 1 399 ? -7.399 16.882 18.678 1.00 91.75 399 TYR A CA 1
ATOM 3175 C C . TYR A 1 399 ? -8.851 16.867 18.183 1.00 91.75 399 TYR A C 1
ATOM 3177 O O . TYR A 1 399 ? -9.217 16.039 17.351 1.00 91.75 399 TYR A O 1
ATOM 3185 N N . LYS A 1 400 ? -9.672 17.833 18.617 1.00 90.50 400 LYS A N 1
ATOM 3186 C CA . LYS A 1 400 ? -11.071 17.950 18.170 1.00 90.50 400 LYS A CA 1
ATOM 3187 C C . LYS A 1 400 ? -11.182 18.272 16.681 1.00 90.50 400 LYS A C 1
ATOM 3189 O O . LYS A 1 400 ? -12.034 17.715 15.996 1.00 90.50 400 LYS A O 1
ATOM 3194 N N . LYS A 1 401 ? -10.338 19.173 16.174 1.00 87.00 401 LYS A N 1
ATOM 3195 C CA . LYS A 1 401 ? -10.370 19.625 14.778 1.00 87.00 401 LYS A CA 1
ATOM 3196 C C . LYS A 1 401 ? -10.047 18.496 13.801 1.00 87.00 401 LYS A C 1
ATOM 3198 O O . LYS A 1 401 ? -10.685 18.420 12.754 1.00 87.00 401 LYS A O 1
ATOM 3203 N N . TYR A 1 402 ? -9.082 17.647 14.141 1.00 81.12 402 TYR A N 1
ATOM 3204 C CA . TYR A 1 402 ? -8.648 16.526 13.306 1.00 81.12 402 TYR A CA 1
ATOM 3205 C C . TYR A 1 402 ? -9.279 15.189 13.716 1.00 81.12 402 TYR A C 1
ATOM 3207 O O . TYR A 1 402 ? -8.835 14.148 13.246 1.00 81.12 402 TYR A O 1
ATOM 3215 N N . ASN A 1 403 ? -10.302 15.215 14.582 1.00 80.88 403 ASN A N 1
ATOM 3216 C CA . ASN A 1 403 ? -11.001 14.032 15.092 1.00 80.88 403 ASN A CA 1
ATOM 3217 C C . ASN A 1 403 ? -10.048 12.951 15.648 1.00 80.88 403 ASN A C 1
ATOM 3219 O O . ASN A 1 403 ? -10.258 11.755 15.453 1.00 80.88 403 ASN A O 1
ATOM 3223 N N . ARG A 1 404 ? -8.973 13.380 16.320 1.00 82.75 404 ARG A N 1
ATOM 3224 C CA . ARG A 1 404 ? -7.991 12.491 16.948 1.00 82.75 404 ARG A CA 1
ATOM 3225 C C . ARG A 1 404 ? -8.457 12.106 18.344 1.00 82.75 404 ARG A C 1
ATOM 3227 O O . ARG A 1 404 ? -8.966 12.943 19.093 1.00 82.75 404 ARG A O 1
ATOM 3234 N N . SER A 1 405 ? -8.233 10.848 18.706 1.00 88.44 405 SER A N 1
ATOM 3235 C CA . SER A 1 405 ? -8.426 10.397 20.083 1.00 88.44 405 SER A CA 1
ATOM 3236 C C . SER A 1 405 ? -7.398 11.061 20.991 1.00 88.44 405 SER A C 1
ATOM 3238 O O . SER A 1 405 ? -6.252 11.253 20.597 1.00 88.44 405 SER A O 1
ATOM 3240 N N . LEU A 1 406 ? -7.814 11.419 22.204 1.00 94.06 406 LEU A N 1
ATOM 3241 C CA . LEU A 1 406 ? -6.870 11.857 23.225 1.00 94.06 406 LEU A CA 1
ATOM 3242 C C . LEU A 1 406 ? -6.002 10.670 23.657 1.00 94.06 406 LEU A C 1
ATOM 3244 O O . LEU A 1 406 ? -6.567 9.580 23.815 1.00 94.06 406 LEU A O 1
ATOM 3248 N N . PRO A 1 407 ? -4.692 10.885 23.883 1.00 95.00 407 PRO A N 1
ATOM 3249 C CA . PRO A 1 407 ? -3.820 9.850 24.408 1.00 95.00 407 PRO A CA 1
ATOM 3250 C C . PRO A 1 407 ? -4.323 9.386 25.775 1.00 95.00 407 PRO A C 1
ATOM 3252 O O . PRO A 1 407 ? -4.967 10.137 26.521 1.00 95.00 407 PRO A O 1
ATOM 3255 N N . LYS A 1 408 ? -4.044 8.130 26.101 1.00 96.25 408 LYS A N 1
ATOM 3256 C CA . LYS A 1 408 ? -4.406 7.481 27.359 1.00 96.25 408 LYS A CA 1
ATOM 3257 C C . LYS A 1 408 ? -3.230 6.674 27.874 1.00 96.25 408 LYS A C 1
ATOM 3259 O O . LYS A 1 408 ? -2.378 6.207 27.127 1.00 96.25 408 LYS A O 1
ATOM 3264 N N . LYS A 1 409 ? -3.209 6.458 29.187 1.00 96.94 409 LYS A N 1
ATOM 3265 C CA . LYS A 1 409 ? -2.230 5.570 29.813 1.00 96.94 409 LYS A CA 1
ATOM 3266 C C . LYS A 1 409 ? -2.263 4.180 29.158 1.00 96.94 409 LYS A C 1
ATOM 3268 O O . LYS A 1 409 ? -3.325 3.561 29.098 1.00 96.94 409 LYS A O 1
ATOM 3273 N N . GLY A 1 410 ? -1.098 3.692 28.740 1.00 95.12 410 GLY A N 1
ATOM 3274 C CA . GLY A 1 410 ? -0.915 2.414 28.049 1.00 95.12 410 GLY A CA 1
ATOM 3275 C C . GLY A 1 410 ? -0.986 2.497 26.521 1.00 95.12 410 GLY A C 1
ATOM 3276 O O . GLY A 1 410 ? -0.764 1.477 25.858 1.00 95.12 410 GLY A O 1
ATOM 3277 N N . ASP A 1 411 ? -1.274 3.675 25.959 1.00 95.31 411 ASP A N 1
ATOM 3278 C CA . ASP A 1 411 ? -1.125 3.908 24.525 1.00 95.31 411 ASP A CA 1
ATOM 3279 C C . ASP A 1 411 ? 0.353 3.792 24.131 1.00 95.31 411 ASP A C 1
ATOM 3281 O O . ASP A 1 411 ? 1.260 4.086 24.913 1.00 95.31 411 ASP A O 1
ATOM 3285 N N . LEU A 1 412 ? 0.587 3.305 22.915 1.00 96.62 412 LEU A N 1
ATOM 3286 C CA . LEU A 1 412 ? 1.917 3.125 22.347 1.00 96.62 412 LEU A CA 1
ATOM 3287 C C . LEU A 1 412 ? 2.080 4.063 21.159 1.00 96.62 412 LEU A C 1
ATOM 3289 O O . LEU A 1 412 ? 1.127 4.278 20.409 1.00 96.62 412 LEU A O 1
ATOM 3293 N N . PHE A 1 413 ? 3.299 4.542 20.942 1.00 96.81 413 PHE A N 1
ATOM 3294 C CA . PHE A 1 413 ? 3.672 5.281 19.739 1.00 96.81 413 PHE A CA 1
ATOM 3295 C C . PHE A 1 413 ? 5.155 5.086 19.413 1.00 96.81 413 PHE A C 1
ATOM 3297 O O . PHE A 1 413 ? 5.954 4.674 20.257 1.00 96.81 413 PHE A O 1
ATOM 3304 N N . ILE A 1 414 ? 5.525 5.365 18.165 1.00 97.81 414 ILE A N 1
ATOM 3305 C CA . ILE A 1 414 ? 6.898 5.263 17.672 1.00 97.81 414 ILE A CA 1
ATOM 3306 C C . ILE A 1 414 ? 7.440 6.667 17.422 1.00 97.81 414 ILE A C 1
ATOM 3308 O O . ILE A 1 414 ? 6.937 7.413 16.583 1.00 97.81 414 ILE A O 1
ATOM 3312 N N . VAL A 1 415 ? 8.520 7.008 18.112 1.00 97.31 415 VAL A N 1
ATOM 3313 C CA . VAL A 1 415 ? 9.246 8.254 17.885 1.00 97.31 415 VAL A CA 1
ATOM 3314 C C . VAL A 1 415 ? 10.109 8.108 16.642 1.00 97.31 415 VAL A C 1
ATOM 3316 O O . VAL A 1 415 ? 10.902 7.169 16.530 1.00 97.31 415 VAL A O 1
ATOM 3319 N N . THR A 1 416 ? 9.991 9.057 15.718 1.00 97.00 416 THR A N 1
ATOM 3320 C CA . THR A 1 416 ? 10.830 9.137 14.521 1.00 97.00 416 THR A CA 1
ATOM 3321 C C . THR A 1 416 ? 11.637 10.429 14.483 1.00 97.00 416 THR A C 1
ATOM 3323 O O . THR A 1 416 ? 11.299 11.413 15.134 1.00 97.00 416 THR A O 1
ATOM 3326 N N . ASN A 1 417 ? 12.684 10.449 13.662 1.00 95.44 417 ASN A N 1
ATOM 3327 C CA . ASN A 1 417 ? 13.319 11.696 13.238 1.00 95.44 417 ASN A CA 1
ATOM 3328 C C . ASN A 1 417 ? 12.525 12.364 12.093 1.00 95.44 417 ASN A C 1
ATOM 3330 O O . ASN A 1 417 ? 11.535 11.801 11.617 1.00 95.44 417 ASN A O 1
ATOM 3334 N N . TRP A 1 418 ? 12.976 13.520 11.593 1.00 93.62 418 TRP A N 1
ATOM 3335 C CA . TRP A 1 418 ? 12.278 14.264 10.531 1.00 93.62 418 TRP A CA 1
ATOM 3336 C C . TRP A 1 418 ? 12.030 13.449 9.251 1.00 93.62 418 TRP A C 1
ATOM 3338 O O . TRP A 1 418 ? 11.031 13.628 8.560 1.00 93.62 418 TRP A O 1
ATOM 3348 N N . ASN A 1 419 ? 12.941 12.527 8.930 1.00 88.38 419 ASN A N 1
ATOM 3349 C CA . ASN A 1 419 ? 12.855 11.681 7.739 1.00 88.38 419 ASN A CA 1
ATOM 3350 C C . ASN A 1 419 ? 12.031 10.396 7.968 1.00 88.38 419 ASN A C 1
ATOM 3352 O O . ASN A 1 419 ? 12.064 9.498 7.125 1.00 88.38 419 ASN A O 1
ATOM 3356 N N . GLY A 1 420 ? 11.350 10.261 9.112 1.00 89.56 420 GLY A N 1
ATOM 3357 C CA . GLY A 1 420 ? 10.557 9.078 9.455 1.00 89.56 420 GLY A CA 1
ATOM 3358 C C . GLY A 1 420 ? 11.392 7.850 9.840 1.00 89.56 420 GLY A C 1
ATOM 3359 O O . GLY A 1 420 ? 10.886 6.727 9.835 1.00 89.56 420 GLY A O 1
ATOM 3360 N N . LYS A 1 421 ? 12.686 8.017 10.152 1.00 93.06 421 LYS A N 1
ATOM 3361 C CA . LYS A 1 421 ? 13.499 6.929 10.713 1.00 93.06 421 LYS A CA 1
ATOM 3362 C C . LYS A 1 421 ? 13.087 6.736 12.168 1.00 93.06 421 LYS A C 1
ATOM 3364 O O . LYS A 1 421 ? 13.215 7.672 12.952 1.00 93.06 421 LYS A O 1
ATOM 3369 N N . ALA A 1 422 ? 12.624 5.538 12.506 1.00 96.31 422 ALA A N 1
ATOM 3370 C CA . ALA A 1 422 ? 12.241 5.180 13.864 1.00 96.31 422 ALA A CA 1
ATOM 3371 C C . ALA A 1 422 ? 13.452 5.225 14.800 1.00 96.31 422 ALA A C 1
ATOM 3373 O O . ALA A 1 422 ? 14.568 4.868 14.409 1.00 96.31 422 ALA A O 1
ATOM 3374 N N . LYS A 1 423 ? 13.210 5.720 16.010 1.00 97.31 423 LYS A N 1
ATOM 3375 C CA . LYS A 1 423 ? 14.206 5.965 17.052 1.00 97.31 423 LYS A CA 1
ATOM 3376 C C . LYS A 1 423 ? 13.868 5.220 18.331 1.00 97.31 423 LYS A C 1
ATOM 3378 O O . LYS A 1 423 ? 14.766 4.650 18.922 1.00 97.31 423 LYS A O 1
ATOM 3383 N N . ALA A 1 424 ? 12.604 5.216 18.744 1.00 97.56 424 ALA A N 1
ATOM 3384 C CA . ALA A 1 424 ? 12.173 4.513 19.944 1.00 97.56 424 ALA A CA 1
ATOM 3385 C C . ALA A 1 424 ? 10.688 4.151 19.871 1.00 97.56 424 ALA A C 1
ATOM 3387 O O . ALA A 1 424 ? 9.918 4.822 19.183 1.00 97.56 424 ALA A O 1
ATOM 3388 N N . ILE A 1 425 ? 10.283 3.140 20.634 1.00 97.88 425 ILE A N 1
ATOM 3389 C CA . ILE A 1 425 ? 8.884 2.888 20.983 1.00 97.88 425 ILE A CA 1
ATOM 3390 C C . ILE A 1 425 ? 8.673 3.419 22.395 1.00 97.88 425 ILE A C 1
ATOM 3392 O O . ILE A 1 425 ? 9.440 3.101 23.311 1.00 97.88 425 ILE A O 1
ATOM 3396 N N . ALA A 1 426 ? 7.625 4.212 22.565 1.00 97.50 426 ALA A N 1
ATOM 3397 C CA . ALA A 1 426 ? 7.243 4.785 23.839 1.00 97.50 426 ALA A CA 1
ATOM 3398 C C . ALA A 1 426 ? 5.844 4.324 24.259 1.00 97.50 426 ALA A C 1
ATOM 3400 O O . ALA A 1 426 ? 4.994 4.006 23.426 1.00 97.50 426 ALA A O 1
ATOM 3401 N N . GLU A 1 427 ? 5.637 4.283 25.572 1.00 97.38 427 GLU A N 1
ATOM 3402 C CA . GLU A 1 427 ? 4.353 4.020 26.213 1.00 97.38 427 GLU A CA 1
ATOM 3403 C C . GLU A 1 427 ? 3.926 5.259 27.001 1.00 97.38 427 GLU A C 1
ATOM 3405 O O . GLU A 1 427 ? 4.682 5.761 27.843 1.00 97.38 427 GLU A O 1
ATOM 3410 N N . THR A 1 428 ? 2.702 5.719 26.765 1.00 98.12 428 THR A N 1
ATOM 3411 C CA . THR A 1 428 ? 2.078 6.811 27.506 1.00 98.12 428 THR A CA 1
ATOM 3412 C C . THR A 1 428 ? 1.830 6.380 28.949 1.00 98.12 428 THR A C 1
ATOM 3414 O O . THR A 1 428 ? 1.107 5.421 29.227 1.00 98.12 428 THR A O 1
ATOM 3417 N N . THR A 1 429 ? 2.418 7.092 29.904 1.00 98.00 429 THR A N 1
ATOM 3418 C CA . THR A 1 429 ? 2.341 6.771 31.336 1.00 98.00 429 THR A CA 1
ATOM 3419 C C . THR A 1 429 ? 1.246 7.557 32.045 1.00 98.00 429 THR A C 1
ATOM 3421 O O . THR A 1 429 ? 0.643 7.049 32.996 1.00 98.00 429 THR A O 1
ATOM 3424 N N . ASN A 1 430 ? 0.978 8.780 31.587 1.00 97.44 430 ASN A N 1
ATOM 3425 C CA . ASN A 1 430 ? 0.001 9.687 32.171 1.00 97.44 430 ASN A CA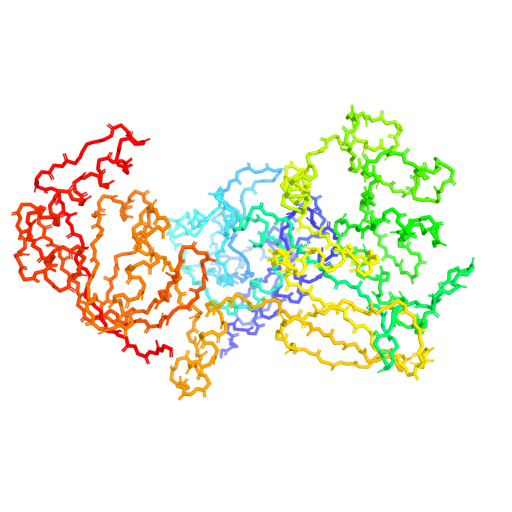 1
ATOM 3426 C C . ASN A 1 430 ? -0.422 10.759 31.159 1.00 97.44 430 ASN A C 1
ATOM 3428 O O . ASN A 1 430 ? 0.362 11.157 30.300 1.00 97.44 430 ASN A O 1
ATOM 3432 N N . THR A 1 431 ? -1.641 11.272 31.305 1.00 97.19 431 THR A N 1
ATOM 3433 C CA . THR A 1 431 ? -2.164 12.365 30.479 1.00 97.19 431 THR A CA 1
ATOM 3434 C C . THR A 1 431 ? -2.912 13.365 31.338 1.00 97.19 431 THR A C 1
ATOM 3436 O O . THR A 1 431 ? -3.733 12.973 32.168 1.00 97.19 431 THR A O 1
ATOM 3439 N N . GLN A 1 432 ? -2.669 14.650 31.117 1.00 97.25 432 GLN A N 1
ATOM 3440 C CA . GLN A 1 432 ? -3.315 15.738 31.842 1.00 97.25 432 GLN A CA 1
ATOM 3441 C C . GLN A 1 432 ? -3.850 16.784 30.870 1.00 97.25 432 GLN A C 1
ATOM 3443 O O . GLN A 1 432 ? -3.278 17.023 29.811 1.00 97.25 432 GLN A O 1
ATOM 3448 N N . GLN A 1 433 ? -4.965 17.408 31.239 1.00 97.88 433 GLN A N 1
ATOM 3449 C CA . GLN A 1 433 ? -5.520 18.547 30.521 1.00 97.88 433 GLN A CA 1
ATOM 3450 C C . GLN A 1 433 ? -5.453 19.765 31.431 1.00 97.88 433 GLN A C 1
ATOM 3452 O O . GLN A 1 433 ? -6.112 19.795 32.468 1.00 97.88 433 GLN A O 1
ATOM 3457 N N . VAL A 1 434 ? -4.651 20.751 31.044 1.00 97.62 434 VAL A N 1
ATOM 3458 C CA . VAL A 1 434 ? -4.438 21.991 31.803 1.00 97.62 434 VAL A CA 1
ATOM 3459 C C . VAL A 1 434 ? -4.553 23.188 30.870 1.00 97.62 434 VAL A C 1
ATOM 3461 O O . VAL A 1 434 ? -4.346 23.055 29.664 1.00 97.62 434 VAL A O 1
ATOM 3464 N N . SER A 1 435 ? -4.902 24.364 31.384 1.00 98.00 435 SER A N 1
ATOM 3465 C CA . SER A 1 435 ? -4.852 25.572 30.557 1.00 98.00 435 SER A CA 1
ATOM 3466 C C . SER A 1 435 ? -3.402 25.979 30.279 1.00 98.00 435 SER A C 1
ATOM 3468 O O . SER A 1 435 ? -2.502 25.735 31.082 1.00 98.00 435 SER A O 1
ATOM 3470 N N . PHE A 1 436 ? -3.158 26.627 29.140 1.00 98.00 436 PHE A N 1
ATOM 3471 C CA . PHE A 1 436 ? -1.816 27.046 28.728 1.00 98.00 436 PHE A CA 1
ATOM 3472 C C . PHE A 1 436 ? -1.101 27.915 29.781 1.00 98.00 436 PHE A C 1
ATOM 3474 O O . PHE A 1 436 ? 0.093 27.743 30.032 1.00 98.00 436 PHE A O 1
ATOM 3481 N N . ASN A 1 437 ? -1.819 28.823 30.448 1.00 96.88 437 ASN A N 1
ATOM 3482 C CA . ASN A 1 437 ? -1.259 29.633 31.535 1.00 96.88 437 ASN A CA 1
ATOM 3483 C C . ASN A 1 437 ? -0.911 28.838 32.809 1.00 96.88 437 ASN A C 1
ATOM 3485 O O . ASN A 1 437 ? -0.079 29.315 33.581 1.00 96.88 437 ASN A O 1
ATOM 3489 N N . GLN A 1 438 ? -1.482 27.644 32.995 1.00 97.62 438 GLN A N 1
ATOM 3490 C CA . GLN A 1 438 ? -1.264 26.755 34.142 1.00 97.62 438 GLN A CA 1
ATOM 3491 C C . GLN A 1 438 ? -0.156 25.715 33.918 1.00 97.62 438 GLN A C 1
ATOM 3493 O O . GLN A 1 438 ? 0.111 24.910 34.809 1.00 97.62 438 GLN A O 1
ATOM 3498 N N . ILE A 1 439 ? 0.518 25.724 32.763 1.00 98.00 439 ILE A N 1
ATOM 3499 C CA . ILE A 1 439 ? 1.669 24.847 32.522 1.00 98.00 439 ILE A CA 1
ATOM 3500 C C . ILE A 1 439 ? 2.768 25.133 33.551 1.00 98.00 439 ILE A C 1
ATOM 3502 O O . ILE A 1 439 ? 3.148 26.286 33.780 1.00 98.00 439 ILE A O 1
ATOM 3506 N N . THR A 1 440 ? 3.281 24.070 34.170 1.00 97.62 440 THR A N 1
ATOM 3507 C CA . THR A 1 440 ? 4.237 24.162 35.275 1.00 97.62 440 THR A CA 1
ATOM 3508 C C . THR A 1 440 ? 5.689 24.143 34.779 1.00 97.62 440 THR A C 1
ATOM 3510 O O . THR A 1 440 ? 5.988 23.561 33.732 1.00 97.62 440 THR A O 1
ATOM 3513 N N . PRO A 1 441 ? 6.642 24.720 35.540 1.00 97.81 441 PRO A N 1
ATOM 3514 C CA . PRO A 1 441 ? 8.070 24.556 35.258 1.00 97.81 441 PRO A CA 1
ATOM 3515 C C . PRO A 1 441 ? 8.533 23.095 35.293 1.00 97.81 441 PRO A C 1
ATOM 3517 O O . PRO A 1 441 ? 9.492 22.737 34.617 1.00 97.81 441 PRO A O 1
ATOM 3520 N N . GLU A 1 442 ? 7.862 22.254 36.082 1.00 97.56 442 GLU A N 1
ATOM 3521 C CA . GLU A 1 442 ? 8.125 20.818 36.127 1.00 97.56 442 GLU A CA 1
ATOM 3522 C C . GLU A 1 442 ? 7.792 20.153 34.791 1.00 97.56 442 GLU A C 1
ATOM 3524 O O . GLU A 1 442 ? 8.655 19.480 34.238 1.00 97.56 442 GLU A O 1
ATOM 3529 N N . PHE A 1 443 ? 6.610 20.422 34.220 1.00 97.88 443 PHE A N 1
ATOM 3530 C CA . PHE A 1 443 ? 6.239 19.896 32.905 1.00 97.88 443 PHE A CA 1
ATOM 3531 C C . PHE A 1 443 ? 7.228 20.328 31.819 1.00 97.88 443 PHE A C 1
ATOM 3533 O O . PHE A 1 443 ? 7.723 19.484 31.077 1.00 97.88 443 PHE A O 1
ATOM 3540 N N . ALA A 1 444 ? 7.582 21.619 31.771 1.00 97.12 444 ALA A N 1
ATOM 3541 C CA . ALA A 1 444 ? 8.562 22.132 30.811 1.00 97.12 444 ALA A CA 1
ATOM 3542 C C . ALA A 1 444 ? 9.923 21.417 30.931 1.00 97.12 444 ALA A C 1
ATOM 3544 O O . ALA A 1 444 ? 10.560 21.106 29.923 1.00 97.12 444 ALA A O 1
ATOM 3545 N N . ARG A 1 445 ? 10.349 21.095 32.161 1.00 97.25 445 ARG A N 1
ATOM 3546 C CA . ARG A 1 445 ? 11.577 20.332 32.411 1.00 97.25 445 ARG A CA 1
ATOM 3547 C C . ARG A 1 445 ? 11.462 18.873 31.965 1.00 97.25 445 ARG A C 1
ATOM 3549 O O . ARG A 1 445 ? 12.433 18.356 31.423 1.00 97.25 445 ARG A O 1
ATOM 3556 N N . THR A 1 446 ? 10.316 18.228 32.189 1.00 97.06 446 THR A N 1
ATOM 3557 C CA . THR A 1 446 ? 10.048 16.842 31.764 1.00 97.06 446 THR A CA 1
ATOM 3558 C C . THR A 1 446 ? 9.932 16.714 30.245 1.00 97.06 446 THR A C 1
ATOM 3560 O O . THR A 1 446 ? 10.363 15.717 29.670 1.00 97.06 446 THR A O 1
ATOM 3563 N N . GLU A 1 447 ? 9.380 17.722 29.571 1.00 96.06 447 GLU A N 1
ATOM 3564 C CA . GLU A 1 447 ? 9.400 17.808 28.111 1.00 96.06 447 GLU A CA 1
ATOM 3565 C C . GLU A 1 447 ? 10.829 18.014 27.583 1.00 96.06 447 GLU A C 1
ATOM 3567 O O . GLU A 1 447 ? 11.199 17.448 26.559 1.00 96.06 447 GLU A O 1
ATOM 3572 N N . GLY A 1 448 ? 11.668 18.744 28.319 1.00 92.62 448 GLY A N 1
ATOM 3573 C CA . GLY A 1 448 ? 13.122 18.670 28.170 1.00 92.62 448 GLY A CA 1
ATOM 3574 C C . GLY A 1 448 ? 13.703 19.389 26.950 1.00 92.62 448 GLY A C 1
ATOM 3575 O O . GLY A 1 448 ? 14.894 19.230 26.684 1.00 92.62 448 GLY A O 1
ATOM 3576 N N . GLU A 1 449 ? 12.898 20.175 26.232 1.00 91.94 449 GLU A N 1
ATOM 3577 C CA . GLU A 1 449 ? 13.308 20.939 25.048 1.00 91.94 449 GLU A CA 1
ATOM 3578 C C . GLU A 1 449 ? 14.039 22.246 25.402 1.00 91.94 449 GLU A C 1
ATOM 3580 O O . GLU A 1 449 ? 13.769 22.881 26.428 1.00 91.94 449 GLU A O 1
ATOM 3585 N N . GLY A 1 450 ? 14.955 22.671 24.525 1.00 91.56 450 GLY A N 1
ATOM 3586 C CA . GLY A 1 450 ? 15.707 23.919 24.668 1.00 91.56 450 GLY A CA 1
ATOM 3587 C C . GLY A 1 450 ? 16.459 24.033 25.995 1.00 91.56 450 GLY A C 1
ATOM 3588 O O . GLY A 1 450 ? 17.202 23.135 26.389 1.00 91.56 450 GLY A O 1
ATOM 3589 N N . ASP A 1 451 ? 16.269 25.154 26.696 1.00 93.75 451 ASP A N 1
ATOM 3590 C CA . ASP A 1 451 ? 16.880 25.410 28.011 1.00 93.75 451 ASP A CA 1
ATOM 3591 C C . ASP A 1 451 ? 16.096 24.800 29.190 1.00 93.75 451 ASP A C 1
ATOM 3593 O O . ASP A 1 451 ? 16.469 24.996 30.350 1.00 93.75 451 ASP A O 1
ATOM 3597 N N . LYS A 1 452 ? 15.026 24.038 28.904 1.00 94.50 452 LYS A N 1
ATOM 3598 C CA . LYS A 1 452 ? 14.153 23.362 29.881 1.00 94.50 452 LYS A CA 1
ATOM 3599 C C . LYS A 1 452 ? 13.389 24.318 30.805 1.00 94.50 452 LYS A C 1
ATOM 3601 O O . LYS A 1 452 ? 12.828 23.884 31.814 1.00 94.50 452 LYS A O 1
ATOM 3606 N N . SER A 1 453 ? 13.370 25.616 30.498 1.00 97.12 453 SER A N 1
ATOM 3607 C CA . SER A 1 453 ? 12.644 26.620 31.272 1.00 97.12 453 SER A CA 1
ATOM 3608 C C . SER A 1 453 ? 11.184 26.735 30.826 1.00 97.12 453 SER A C 1
ATOM 3610 O O . SER A 1 453 ? 10.834 26.542 29.660 1.00 97.12 453 SER A O 1
ATOM 3612 N N . LEU A 1 454 ? 10.313 27.139 31.757 1.00 97.31 454 LEU A N 1
ATOM 3613 C CA . LEU A 1 454 ? 8.920 27.462 31.435 1.00 97.31 454 LEU A CA 1
ATOM 3614 C C . LEU A 1 454 ? 8.816 28.627 30.437 1.00 97.31 454 LEU A C 1
ATOM 3616 O O . LEU A 1 454 ? 7.906 28.655 29.612 1.00 97.31 454 LEU A O 1
ATOM 3620 N N . THR A 1 455 ? 9.741 29.586 30.503 1.00 97.62 455 THR A N 1
ATOM 3621 C CA . THR A 1 455 ? 9.771 30.749 29.607 1.00 97.62 455 THR A CA 1
ATOM 3622 C C . THR A 1 455 ? 10.017 30.327 28.163 1.00 97.62 455 THR A C 1
ATOM 3624 O O . THR A 1 455 ? 9.269 30.734 27.271 1.00 97.62 455 THR A O 1
ATOM 3627 N N . TYR A 1 456 ? 11.022 29.476 27.933 1.00 96.06 456 TYR A N 1
ATOM 3628 C CA . TYR A 1 456 ? 11.289 28.897 26.619 1.00 96.06 456 TYR A CA 1
ATOM 3629 C C . TYR A 1 456 ? 10.088 28.091 26.125 1.00 96.06 456 TYR A C 1
ATOM 3631 O O . TYR A 1 456 ? 9.597 28.337 25.020 1.00 96.06 456 TYR A O 1
ATOM 3639 N N . TRP A 1 457 ? 9.564 27.204 26.978 1.00 96.88 457 TRP A N 1
ATOM 3640 C CA . TRP A 1 457 ? 8.418 26.362 26.652 1.00 96.88 457 TRP A CA 1
ATOM 3641 C C . TRP A 1 457 ? 7.219 27.191 26.183 1.00 96.88 457 TRP A C 1
ATOM 3643 O O . TRP A 1 457 ? 6.695 26.950 25.094 1.00 96.88 457 TRP A O 1
ATOM 3653 N N . LYS A 1 458 ? 6.832 28.217 26.961 1.00 97.19 458 LYS A N 1
ATOM 3654 C CA . LYS A 1 458 ? 5.696 29.094 26.642 1.00 97.19 458 LYS A CA 1
ATOM 3655 C C . LYS A 1 458 ? 5.905 29.802 25.312 1.00 97.19 458 LYS A C 1
ATOM 3657 O O . LYS A 1 458 ? 4.983 29.842 24.505 1.00 97.19 458 LYS A O 1
ATOM 3662 N N . LYS A 1 459 ? 7.105 30.323 25.053 1.00 96.31 459 LYS A N 1
ATOM 3663 C CA . LYS A 1 459 ? 7.409 31.003 23.790 1.00 96.31 459 LYS A CA 1
ATOM 3664 C C . LYS A 1 459 ? 7.248 30.062 22.591 1.00 96.31 459 LYS A C 1
ATOM 3666 O O . LYS A 1 459 ? 6.481 30.359 21.679 1.00 96.31 459 LYS A O 1
ATOM 3671 N N . VAL A 1 460 ? 7.934 28.918 22.609 1.00 94.62 460 VAL A N 1
ATOM 3672 C CA . VAL A 1 460 ? 7.964 27.985 21.470 1.00 94.62 460 VAL A CA 1
ATOM 3673 C C . VAL A 1 460 ? 6.586 27.387 21.195 1.00 94.62 460 VAL A C 1
ATOM 3675 O O . VAL A 1 460 ? 6.144 27.362 20.044 1.00 94.62 460 VAL A O 1
ATOM 3678 N N . HIS A 1 461 ? 5.867 26.974 22.241 1.00 95.81 461 HIS A N 1
ATOM 3679 C CA . HIS A 1 461 ? 4.533 26.398 22.090 1.00 95.81 461 HIS A CA 1
ATOM 3680 C C . HIS A 1 461 ? 3.504 27.438 21.646 1.00 95.81 461 HIS A C 1
ATOM 3682 O O . HIS A 1 461 ? 2.666 27.139 20.795 1.00 95.81 461 HIS A O 1
ATOM 3688 N N . TRP A 1 462 ? 3.584 28.677 22.144 1.00 97.12 462 TRP A N 1
ATOM 3689 C CA . TRP A 1 462 ? 2.715 29.754 21.667 1.00 97.12 462 TRP A CA 1
ATOM 3690 C C . TRP A 1 462 ? 2.918 30.026 20.174 1.00 97.12 462 TRP A C 1
ATOM 3692 O O . TRP A 1 462 ? 1.942 30.157 19.428 1.00 97.12 462 TRP A O 1
ATOM 3702 N N . ASP A 1 463 ? 4.172 30.057 19.719 1.00 94.75 463 ASP A N 1
ATOM 3703 C CA . ASP A 1 463 ? 4.508 30.251 18.310 1.00 94.75 463 ASP A CA 1
ATOM 3704 C C . ASP A 1 463 ? 4.008 29.080 17.445 1.00 94.75 463 ASP A C 1
ATOM 3706 O O . ASP A 1 463 ? 3.432 29.304 16.374 1.00 94.75 463 ASP A O 1
ATOM 3710 N N . PHE A 1 464 ? 4.175 27.838 17.909 1.00 94.19 464 PHE A N 1
ATOM 3711 C CA . PHE A 1 464 ? 3.669 26.638 17.237 1.00 94.19 464 PHE A CA 1
ATOM 3712 C C . PHE A 1 464 ? 2.137 26.654 17.115 1.00 94.19 464 PHE A C 1
ATOM 3714 O O . PHE A 1 464 ? 1.606 26.575 16.002 1.00 94.19 464 PHE A O 1
ATOM 3721 N N . PHE A 1 465 ? 1.412 26.849 18.222 1.00 95.50 465 PHE A N 1
ATOM 3722 C CA . PHE A 1 465 ? -0.053 26.906 18.210 1.00 95.50 465 PHE A CA 1
ATOM 3723 C C . PHE A 1 465 ? -0.571 28.091 17.388 1.00 95.50 465 PHE A C 1
ATOM 3725 O O . PHE A 1 465 ? -1.566 27.958 16.675 1.00 95.50 465 PHE A O 1
ATOM 3732 N N . SER A 1 466 ? 0.132 29.228 17.397 1.00 95.25 466 SER A N 1
ATOM 3733 C CA . SER A 1 466 ? -0.177 30.362 16.520 1.00 95.25 466 SER A CA 1
ATOM 3734 C C . SER A 1 466 ? -0.104 29.973 15.045 1.00 95.25 466 SER A C 1
ATOM 3736 O O . SER A 1 466 ? -1.021 30.287 14.283 1.00 95.25 466 SER A O 1
ATOM 3738 N N . ARG A 1 467 ? 0.950 29.260 14.621 1.00 93.56 467 ARG A N 1
ATOM 3739 C CA . ARG A 1 467 ? 1.084 28.777 13.236 1.00 93.56 467 ARG A CA 1
ATOM 3740 C C . ARG A 1 467 ? 0.006 27.756 12.878 1.00 93.56 467 ARG A C 1
ATOM 3742 O O . ARG A 1 467 ? -0.537 27.828 11.774 1.00 93.56 467 ARG A O 1
ATOM 3749 N N . GLU A 1 468 ? -0.301 26.832 13.783 1.00 91.56 468 GLU A N 1
ATOM 3750 C CA . GLU A 1 468 ? -1.306 25.784 13.584 1.00 91.56 468 GLU A CA 1
ATOM 3751 C C . GLU A 1 468 ? -2.718 26.375 13.431 1.00 91.56 468 GLU A C 1
ATOM 3753 O O . GLU A 1 468 ? -3.400 26.128 12.433 1.00 91.56 468 GLU A O 1
ATOM 3758 N N . MET A 1 469 ? -3.138 27.210 14.384 1.00 93.69 469 MET A N 1
ATOM 3759 C CA . MET A 1 469 ? -4.491 27.768 14.454 1.00 93.69 469 MET A CA 1
ATOM 3760 C C . MET A 1 469 ? -4.745 28.842 13.389 1.00 93.69 469 MET A C 1
ATOM 3762 O O . MET A 1 469 ? -5.864 28.941 12.872 1.00 93.69 469 MET A O 1
ATOM 3766 N N . ARG A 1 470 ? -3.715 29.607 12.990 1.00 93.81 470 ARG A N 1
ATOM 3767 C CA . ARG A 1 470 ? -3.834 30.653 11.956 1.00 93.81 470 ARG A CA 1
ATOM 3768 C C . ARG A 1 470 ? -4.291 30.096 10.610 1.00 93.81 470 ARG A C 1
ATOM 3770 O O . ARG A 1 470 ? -5.040 30.773 9.912 1.00 93.81 470 ARG A O 1
ATOM 3777 N N . LYS A 1 471 ? -3.913 28.857 10.270 1.00 90.06 471 LYS A N 1
ATOM 3778 C CA . LYS A 1 471 ? -4.374 28.164 9.048 1.00 90.06 471 LYS A CA 1
ATOM 3779 C C . LYS A 1 471 ? -5.900 28.018 8.983 1.00 90.06 471 LYS A C 1
ATOM 3781 O O . LYS A 1 471 ? -6.444 27.820 7.907 1.00 90.06 471 LYS A O 1
ATOM 3786 N N . HIS A 1 472 ? -6.580 28.141 10.124 1.00 91.94 472 HIS A N 1
ATOM 3787 C CA . HIS A 1 472 ? -8.029 27.998 10.271 1.00 91.94 472 HIS A CA 1
ATOM 3788 C C . HIS A 1 472 ? -8.702 29.287 10.767 1.00 91.94 472 HIS A C 1
ATOM 3790 O O . HIS A 1 472 ? -9.805 29.238 11.309 1.00 91.94 472 HIS A O 1
ATOM 3796 N N . GLY A 1 473 ? -8.029 30.439 10.646 1.00 93.12 473 GLY A N 1
ATOM 3797 C CA . GLY A 1 473 ? -8.563 31.729 11.097 1.00 93.12 473 GLY A CA 1
ATOM 3798 C C . GLY A 1 473 ? -8.770 31.820 12.615 1.00 93.12 473 GLY A C 1
ATOM 3799 O O . GLY A 1 473 ? -9.606 32.593 13.081 1.00 93.12 473 GLY A O 1
ATOM 3800 N N . LYS A 1 474 ? -8.047 31.013 13.402 1.00 94.19 474 LYS A N 1
ATOM 3801 C CA . LYS A 1 474 ? -8.094 31.012 14.871 1.00 94.19 474 LYS A CA 1
ATOM 3802 C C . LYS A 1 474 ? -6.778 31.532 15.458 1.00 94.19 474 LYS A C 1
ATOM 3804 O O . LYS A 1 474 ? -5.760 31.599 14.771 1.00 94.19 474 LYS A O 1
ATOM 3809 N N . LYS A 1 475 ? -6.808 31.904 16.738 1.00 95.38 475 LYS A N 1
ATOM 3810 C CA . LYS A 1 475 ? -5.643 32.346 17.517 1.00 95.38 475 LYS A CA 1
ATOM 3811 C C . LYS A 1 475 ? -5.587 31.572 18.840 1.00 95.38 475 LYS A C 1
ATOM 3813 O O . LYS A 1 475 ? -6.658 31.222 19.347 1.00 95.38 475 LYS A O 1
ATOM 3818 N N . PRO A 1 476 ? -4.389 31.311 19.388 1.00 96.38 476 PRO A N 1
ATOM 3819 C CA . PRO A 1 476 ? -4.256 30.740 20.720 1.00 96.38 476 PRO A CA 1
ATOM 3820 C C . PRO A 1 476 ? -4.783 31.705 21.788 1.00 96.38 476 PRO A C 1
ATOM 3822 O O . PRO A 1 476 ? -4.930 32.908 21.563 1.00 96.38 476 PRO A O 1
ATOM 3825 N N . SER A 1 477 ? -5.087 31.149 22.955 1.00 96.50 477 SER A N 1
ATOM 3826 C CA . SER A 1 477 ? -5.550 31.868 24.140 1.00 96.50 477 SER A CA 1
ATOM 3827 C C . SER A 1 477 ? -4.834 31.295 25.351 1.00 96.50 477 SER A C 1
ATOM 3829 O O . SER A 1 477 ? -4.599 30.093 25.403 1.00 96.50 477 SER A O 1
ATOM 3831 N N . GLU A 1 478 ? -4.546 32.112 26.359 1.00 96.06 478 GLU A N 1
ATOM 3832 C CA . GLU A 1 478 ? -3.950 31.632 27.611 1.00 96.06 478 GLU A CA 1
ATOM 3833 C C . GLU A 1 478 ? -4.801 30.579 28.338 1.00 96.06 478 GLU A C 1
ATOM 3835 O O . GLU A 1 478 ? -4.265 29.738 29.057 1.00 96.06 478 GLU A O 1
ATOM 3840 N N . ASN A 1 479 ? -6.115 30.580 28.104 1.00 97.06 479 ASN A N 1
ATOM 3841 C CA . ASN A 1 479 ? -7.044 29.611 28.680 1.00 97.06 479 ASN A CA 1
ATOM 3842 C C . ASN A 1 479 ? -7.282 28.394 27.769 1.00 97.06 479 ASN A C 1
ATOM 3844 O O . ASN A 1 479 ? -8.137 27.560 28.070 1.00 97.06 479 ASN A O 1
ATOM 3848 N N . MET A 1 480 ? -6.573 28.277 26.638 1.00 97.06 480 MET A N 1
ATOM 3849 C CA . MET A 1 480 ? -6.700 27.101 25.778 1.00 97.06 480 MET A CA 1
ATOM 3850 C C . MET A 1 480 ? -6.209 25.856 26.516 1.00 97.06 480 MET A C 1
ATOM 3852 O O . MET A 1 480 ? -5.181 25.893 27.191 1.00 97.06 480 MET A O 1
ATOM 3856 N N . ILE A 1 481 ? -6.938 24.752 26.367 1.00 98.25 481 ILE A N 1
ATOM 3857 C CA . ILE A 1 481 ? -6.570 23.491 27.007 1.00 98.25 481 ILE A CA 1
ATOM 3858 C C . ILE A 1 481 ? -5.444 22.824 26.223 1.00 98.25 481 ILE A C 1
ATOM 3860 O O . ILE A 1 481 ? -5.562 22.581 25.015 1.00 98.25 481 ILE A O 1
ATOM 3864 N N . ILE A 1 482 ? -4.377 22.514 26.944 1.00 98.25 482 ILE A N 1
ATOM 3865 C CA . ILE A 1 482 ? -3.229 21.740 26.507 1.00 98.25 482 ILE A CA 1
ATOM 3866 C C . ILE A 1 482 ? -3.382 20.324 27.046 1.00 98.25 482 ILE A C 1
ATOM 3868 O O . ILE A 1 482 ? -3.680 20.112 28.219 1.00 98.25 482 ILE A O 1
ATOM 3872 N N . VAL A 1 483 ? -3.201 19.364 26.153 1.00 98.12 483 VAL A N 1
ATOM 3873 C CA . VAL A 1 483 ? -3.103 17.942 26.444 1.00 98.12 483 VAL A CA 1
ATOM 3874 C C . VAL A 1 483 ? -1.624 17.654 26.676 1.00 98.12 483 VAL A C 1
ATOM 3876 O O . VAL A 1 483 ? -0.842 17.611 25.727 1.00 98.12 483 VAL A O 1
ATOM 3879 N N . CYS A 1 484 ? -1.253 17.526 27.943 1.00 98.12 484 CYS A N 1
ATOM 3880 C CA . CYS A 1 484 ? 0.072 17.139 28.405 1.00 98.12 484 CYS A CA 1
ATOM 3881 C C . CYS A 1 484 ? 0.148 15.614 28.458 1.00 98.12 484 CYS A C 1
ATOM 3883 O O . CYS A 1 484 ? -0.575 14.981 29.229 1.00 98.12 484 CYS A O 1
ATOM 3885 N N . GLU A 1 485 ? 1.020 15.027 27.654 1.00 98.00 485 GLU A N 1
ATOM 3886 C CA . GLU A 1 485 ? 1.233 13.589 27.574 1.00 98.00 485 GLU A CA 1
ATOM 3887 C C . GLU A 1 485 ? 2.618 13.243 28.117 1.00 98.00 485 GLU A C 1
ATOM 3889 O O . GLU A 1 485 ? 3.624 13.764 27.647 1.00 98.00 485 GLU A O 1
ATOM 3894 N N . TYR A 1 486 ? 2.666 12.359 29.108 1.00 98.38 486 TYR A N 1
ATOM 3895 C CA . TYR A 1 486 ? 3.896 11.833 29.689 1.00 98.38 486 TYR A CA 1
ATOM 3896 C C . TYR A 1 486 ? 4.122 10.418 29.184 1.00 98.38 486 TYR A C 1
ATOM 3898 O O . TYR A 1 486 ? 3.171 9.642 29.060 1.00 98.38 486 TYR A O 1
ATOM 3906 N N . PHE A 1 487 ? 5.375 10.052 28.948 1.00 98.19 487 PHE A N 1
ATOM 3907 C CA . PHE A 1 487 ? 5.717 8.755 28.385 1.00 98.19 487 PHE A CA 1
ATOM 3908 C C . PHE A 1 487 ? 7.060 8.231 28.891 1.00 98.19 487 PHE A C 1
ATOM 3910 O O . PHE A 1 487 ? 7.872 8.953 29.469 1.00 98.19 487 PHE A O 1
ATOM 3917 N N . LYS A 1 488 ? 7.300 6.944 28.652 1.00 97.38 488 LYS A N 1
ATOM 3918 C CA . LYS A 1 488 ? 8.594 6.283 28.860 1.00 97.38 488 LYS A CA 1
ATOM 3919 C C . LYS A 1 488 ? 8.969 5.490 27.612 1.00 97.38 488 LYS A C 1
ATOM 3921 O O . LYS A 1 488 ? 8.087 4.981 26.923 1.00 97.38 488 LYS A O 1
ATOM 3926 N N . ILE A 1 489 ? 10.264 5.342 27.350 1.00 97.31 489 ILE A N 1
ATOM 3927 C CA . ILE A 1 489 ? 10.749 4.422 26.317 1.00 97.31 489 ILE A CA 1
ATOM 3928 C C . ILE A 1 489 ? 10.595 2.984 26.810 1.00 97.31 489 ILE A C 1
ATOM 3930 O O . ILE A 1 489 ? 10.912 2.680 27.959 1.00 97.31 489 ILE A O 1
ATOM 3934 N N . ILE A 1 490 ? 10.141 2.106 25.920 1.00 96.31 490 ILE A N 1
ATOM 3935 C CA . ILE A 1 490 ? 10.082 0.657 26.146 1.00 96.31 490 ILE A CA 1
ATOM 3936 C C . ILE A 1 490 ? 10.950 -0.135 25.152 1.00 96.31 490 ILE A C 1
ATOM 3938 O O . ILE A 1 490 ? 11.161 -1.329 25.348 1.00 96.31 490 ILE A O 1
ATOM 3942 N N . TRP A 1 491 ? 11.453 0.520 24.098 1.00 96.81 491 TRP A N 1
ATOM 3943 C CA . TRP A 1 491 ? 12.334 -0.046 23.072 1.00 96.81 491 TRP A CA 1
ATOM 3944 C C . TRP A 1 491 ? 13.078 1.064 22.312 1.00 96.81 491 TRP A C 1
ATOM 3946 O O . TRP A 1 491 ? 12.482 2.114 22.070 1.00 96.81 491 TRP A O 1
ATOM 3956 N N . SER A 1 492 ? 14.324 0.842 21.888 1.00 91.62 492 SER A N 1
ATOM 3957 C CA . SER A 1 492 ? 15.124 1.801 21.100 1.00 91.62 492 SER A CA 1
ATOM 3958 C C . SER A 1 492 ? 16.134 1.111 20.201 1.00 91.62 492 SER A C 1
ATOM 3960 O O . SER A 1 492 ? 16.788 0.182 20.732 1.00 91.62 492 SER A O 1
#

Radius of gyration: 26.25 Å; chains: 1; bounding box: 68×57×71 Å

Secondary structure (DSSP, 8-state):
---HHHHHHHHHHHHGGGTTTSTTS---EEEEEETTEEEEEEE--STTS--HHHHHHHH-S-GGGGGG-EEEEEEPPP-S-SSS--HHHHHHHTT-SEEEEEE---STTTTTHHHHHHHHTT-EEEE-TTHHHHHHHTHHHHHHHHHSS-EEEEEEEE-TTSEEE-TT--S----S-HHHHHHHHHHHHHSSEEEEEHHHHHHH----S--SSSSPPPEEEEE-TT--S-TTSGGGSSSS-EEEEESS--EEETTEEEEE--STTHHHHHHHHHHHTT--EEEE---HHHHHHHHHTT--SEEEEEEPS---SSSEEPPP---EEEEEEEETTEEEEEEE---HHHHHHHHHHHH-GGGTTSPPPEEE-SSSSHHHHHHHHHHHHTT---EEEEEHHHHHHTTPPPP-TT-EEEEE-TT--EEEEEEEEEEEEEEGGG--HHHHHHH--TT--HHHHHHHHHHHHHHHHHTTT----TTPEEEEEEEEEEE-

Sequence (492 aa):
MQNQEFFMKRCLTLGQKGIGLVSPNPMVGCVIVYDGEIIGEGFHQKYGEAHAEVNAINSVTDKNLLNKSTLYVNLEPCAHFGKTPPCSNLIIEHKVPKVVIGCIDSFSEVSGAGIKKMRNAGIDVKIGIMEKESRGLNKIFFTFHEKNRPYVILKWAESKDGFIAPNNQKEPFWMTSSKSKKLVHKWRAEEDAILVGRITTEKDNPYLTVREVQGENPIRIVIDKDLKLSTDLNLFDSDAKTIIFNTLKTQEISNNYFIKINFNNLIKNILQELHKQNIQSIIIEGGSNTLQSFIDVKLWDEARIFTTNKELIEGLKAPIITGKTMEETEVGGDKLTYYKFLSSSERMWEEFTAKNQIYEKKGVPESFFFCDNKKDADECSELVLKGIKQATAGSLWSYKKYNRSLPKKGDLFIVTNWNGKAKAIAETTNTQQVSFNQITPEFARTEGEGDKSLTYWKKVHWDFFSREMRKHGKKPSENMIIVCEYFKIIWS